Protein AF-A0AAW2PIK4-F1 (afdb_monomer)

Mean predicted aligned error: 21.08 Å

InterPro domains:
  IPR001841 Zinc finger, RING-type [PS50089] (327-384)
  IPR001841 Zinc finger, RING-type [SM00184] (327-384)
  IPR003105 SRA-YDG [PF02182] (85-234)
  IPR003105 SRA-YDG [PS51015] (83-231)
  IPR003105 SRA-YDG [SM00466] (78-235)
  IPR013083 Zinc finger, RING/FYVE/PHD-type [G3DSA:3.30.40.10] (312-436)
  IPR015947 PUA-like superfamily [SSF88697] (56-250)
  IPR017907 Zinc finger, RING-type, conserved site [PS00518] (342-351)
  IPR027370 Zinc finger, RING-type, eukaryotic [PF13445] (327-358)
  IPR036987 SRA-YDG superfamily [G3DSA:2.30.280.10] (54-253)
  IPR045134 UHRF1/2-like [PTHR14140] (1-427)

Structure (mmCIF, N/CA/C/O backbone):
data_AF-A0AAW2PIK4-F1
#
_entry.id   AF-A0AAW2PIK4-F1
#
loop_
_atom_site.group_PDB
_atom_site.id
_atom_site.type_symbol
_atom_site.label_atom_id
_atom_site.label_alt_id
_atom_site.label_comp_id
_atom_site.label_asym_id
_atom_site.label_entity_id
_atom_site.label_seq_id
_atom_site.pdbx_PDB_ins_code
_atom_site.Cartn_x
_atom_site.Cartn_y
_atom_site.Cartn_z
_atom_site.occupancy
_atom_site.B_iso_or_equiv
_atom_site.auth_seq_id
_atom_site.auth_comp_id
_atom_site.auth_asym_id
_atom_site.auth_atom_id
_atom_site.pdbx_PDB_model_num
ATOM 1 N N . MET A 1 1 ? -9.369 15.173 39.602 1.00 33.31 1 MET A N 1
ATOM 2 C CA . MET A 1 1 ? -8.481 15.464 38.451 1.00 33.31 1 MET A CA 1
ATOM 3 C C . MET A 1 1 ? -9.271 16.319 37.470 1.00 33.31 1 MET A C 1
ATOM 5 O O . MET A 1 1 ? -10.470 16.093 37.361 1.00 33.31 1 MET A O 1
ATOM 9 N N . ALA A 1 2 ? -8.666 17.322 36.827 1.00 33.06 2 ALA A N 1
ATOM 10 C CA . ALA A 1 2 ? -9.392 18.208 35.912 1.00 33.06 2 ALA A CA 1
ATOM 11 C C . ALA A 1 2 ? -9.638 17.516 34.560 1.00 33.06 2 ALA A C 1
ATOM 13 O O . ALA A 1 2 ? -8.699 17.011 33.954 1.00 33.06 2 ALA A O 1
ATOM 14 N N . ILE A 1 3 ? -10.893 17.493 34.100 1.00 41.91 3 ILE A N 1
ATOM 15 C CA . ILE A 1 3 ? -11.322 16.716 32.918 1.00 41.91 3 ILE A CA 1
ATOM 16 C C . ILE A 1 3 ? -10.908 17.380 31.588 1.00 41.91 3 ILE A C 1
ATOM 18 O O . ILE A 1 3 ? -10.827 16.712 30.563 1.00 41.91 3 ILE A O 1
ATOM 22 N N . GLN A 1 4 ? -10.579 18.676 31.600 1.00 47.50 4 GLN A N 1
ATOM 23 C CA . GLN A 1 4 ? -10.005 19.393 30.458 1.00 47.50 4 GLN A CA 1
ATOM 24 C C . GLN A 1 4 ? -8.887 20.338 30.937 1.00 47.50 4 GLN A C 1
ATOM 26 O O . GLN A 1 4 ? -9.187 21.315 31.630 1.00 47.50 4 GLN A O 1
ATOM 31 N N . PRO A 1 5 ? -7.607 20.104 30.587 1.00 52.69 5 PRO A N 1
ATOM 32 C CA . PRO A 1 5 ? -6.553 21.087 30.814 1.00 52.69 5 PRO A CA 1
ATOM 33 C C . PRO A 1 5 ? -6.719 22.245 29.819 1.00 52.69 5 PRO A C 1
ATOM 35 O O . PRO A 1 5 ? -6.465 22.091 28.624 1.00 52.69 5 PRO A O 1
ATOM 38 N N . ARG A 1 6 ? -7.157 23.419 30.295 1.00 60.28 6 ARG A N 1
ATOM 39 C CA . ARG A 1 6 ? -7.232 24.624 29.454 1.00 60.28 6 ARG A CA 1
ATOM 40 C C . ARG A 1 6 ? -5.822 25.104 29.117 1.00 60.28 6 ARG A C 1
ATOM 42 O O . ARG A 1 6 ? -5.086 25.563 29.986 1.00 60.28 6 ARG A O 1
ATOM 49 N N . ILE A 1 7 ? -5.456 24.981 27.847 1.00 67.62 7 ILE A N 1
ATOM 50 C CA . ILE A 1 7 ? -4.148 25.378 27.327 1.00 67.62 7 ILE A CA 1
ATOM 51 C C . ILE A 1 7 ? -4.093 26.909 27.234 1.00 67.62 7 ILE A C 1
ATOM 53 O O . ILE A 1 7 ? -4.851 27.503 26.471 1.00 67.62 7 ILE A O 1
ATOM 57 N N . ASN A 1 8 ? -3.175 27.547 27.967 1.00 72.31 8 ASN A N 1
ATOM 58 C CA . ASN A 1 8 ? -2.887 28.974 27.797 1.00 72.31 8 ASN A CA 1
ATOM 59 C C . ASN A 1 8 ? -2.234 29.190 26.417 1.00 72.31 8 ASN A C 1
ATOM 61 O O . ASN A 1 8 ? -1.084 28.800 26.190 1.00 72.31 8 ASN A O 1
ATOM 65 N N . SER A 1 9 ? -2.979 29.790 25.488 1.00 70.00 9 SER A N 1
ATOM 66 C CA . SER A 1 9 ? -2.555 30.013 24.101 1.00 70.00 9 SER A CA 1
ATOM 67 C C . SER A 1 9 ? -1.311 30.897 24.000 1.00 70.00 9 SER A C 1
ATOM 69 O O . SER A 1 9 ? -0.423 30.601 23.201 1.00 70.00 9 SER A O 1
ATOM 71 N N . THR A 1 10 ? -1.199 31.920 24.849 1.00 73.06 10 THR A N 1
ATOM 72 C CA . THR A 1 10 ? -0.043 32.825 24.907 1.00 73.06 10 THR A CA 1
ATOM 73 C C . THR A 1 10 ? 1.211 32.117 25.422 1.00 73.06 10 THR A C 1
ATOM 75 O O . THR A 1 10 ? 2.282 32.306 24.851 1.00 73.06 10 THR A O 1
ATOM 78 N N . LEU A 1 11 ? 1.107 31.221 26.415 1.00 70.00 11 LEU A N 1
ATOM 79 C CA . LEU A 1 11 ? 2.257 30.394 26.824 1.00 70.00 11 LEU A CA 1
ATOM 80 C C . LEU A 1 11 ? 2.688 29.427 25.709 1.00 70.00 11 LEU A C 1
ATOM 82 O O . LEU A 1 11 ? 3.882 29.240 25.484 1.00 70.00 11 LEU A O 1
ATOM 86 N N . VAL A 1 12 ? 1.748 28.858 24.945 1.00 71.44 12 VAL A N 1
ATOM 87 C CA . VAL A 1 12 ? 2.090 28.047 23.760 1.00 71.44 12 VAL A CA 1
ATOM 88 C C . VAL A 1 12 ? 2.735 28.894 22.657 1.00 71.44 12 VAL A C 1
ATOM 90 O O . VAL A 1 12 ? 3.661 28.414 21.999 1.00 71.44 12 VAL A O 1
ATOM 93 N N . ALA A 1 13 ? 2.307 30.145 22.467 1.00 69.56 13 ALA A N 1
ATOM 94 C CA . ALA A 1 13 ? 2.961 31.086 21.560 1.00 69.56 13 ALA A CA 1
ATOM 95 C C . ALA A 1 13 ? 4.396 31.393 22.021 1.00 69.56 13 ALA A C 1
ATOM 97 O O . ALA A 1 13 ? 5.325 31.208 21.237 1.00 69.56 13 ALA A O 1
ATOM 98 N N . ALA A 1 14 ? 4.603 31.734 23.296 1.00 68.00 14 ALA A N 1
ATOM 99 C CA . ALA A 1 14 ? 5.924 31.975 23.880 1.00 68.00 14 ALA A CA 1
ATOM 100 C C . ALA A 1 14 ? 6.860 30.757 23.743 1.00 68.00 14 ALA A C 1
ATOM 102 O O . ALA A 1 14 ? 7.991 30.900 23.284 1.00 68.00 14 ALA A O 1
ATOM 103 N N . ILE A 1 15 ? 6.380 29.539 24.027 1.00 67.31 15 ILE A N 1
ATOM 104 C CA . ILE A 1 15 ? 7.159 28.296 23.861 1.00 67.31 15 ILE A CA 1
ATOM 105 C C . ILE A 1 15 ? 7.535 28.048 22.389 1.00 67.31 15 ILE A C 1
ATOM 107 O O . ILE A 1 15 ? 8.622 27.538 22.110 1.00 67.31 15 ILE A O 1
ATOM 111 N N . ARG A 1 16 ? 6.666 28.398 21.430 1.00 66.56 16 ARG A N 1
ATOM 112 C CA . ARG A 1 16 ? 6.979 28.313 19.991 1.00 66.56 16 ARG A CA 1
ATOM 113 C C . ARG A 1 16 ? 8.016 29.364 19.586 1.00 66.56 16 ARG A C 1
ATOM 115 O O . ARG A 1 16 ? 9.002 29.002 18.950 1.00 66.56 16 ARG A O 1
ATOM 122 N N . MET A 1 17 ? 7.841 30.616 20.009 1.00 67.19 17 MET A N 1
ATOM 123 C CA . MET A 1 17 ? 8.773 31.724 19.752 1.00 67.19 17 MET A CA 1
ATOM 124 C C . MET A 1 17 ? 10.170 31.415 20.316 1.00 67.19 17 MET A C 1
ATOM 126 O O . MET A 1 17 ? 11.150 31.480 19.583 1.00 67.19 17 MET A O 1
ATOM 130 N N . ALA A 1 18 ? 10.262 30.952 21.567 1.00 62.91 18 ALA A N 1
ATOM 131 C CA . ALA A 1 18 ? 11.524 30.589 22.219 1.00 62.91 18 ALA A CA 1
ATOM 132 C C . ALA A 1 18 ? 12.230 29.371 21.587 1.00 62.91 18 ALA A C 1
ATOM 134 O O . ALA A 1 18 ? 13.452 29.249 21.668 1.00 62.91 18 ALA A O 1
ATOM 135 N N . LYS A 1 19 ? 11.488 28.457 20.945 1.00 60.91 19 LYS A N 1
ATOM 136 C CA . LYS A 1 19 ? 12.080 27.368 20.146 1.00 60.91 19 LYS A CA 1
ATOM 137 C C . LYS A 1 19 ? 12.604 27.860 18.796 1.00 60.91 19 LYS A C 1
ATOM 139 O O . LYS A 1 19 ? 13.625 27.357 18.341 1.00 60.91 19 LYS A O 1
ATOM 144 N N . LEU A 1 20 ? 11.943 28.845 18.185 1.00 57.66 20 LEU A N 1
ATOM 145 C CA . LEU A 1 20 ? 12.395 29.471 16.941 1.00 57.66 20 LEU A CA 1
ATOM 146 C C . LEU A 1 20 ? 13.640 30.341 17.169 1.00 57.66 20 LEU A C 1
ATOM 148 O O . LEU A 1 20 ? 14.626 30.158 16.464 1.00 57.66 20 LEU A O 1
ATOM 152 N N . SER A 1 21 ? 13.666 31.204 18.191 1.00 54.22 21 SER A N 1
ATOM 153 C CA . SER A 1 21 ? 14.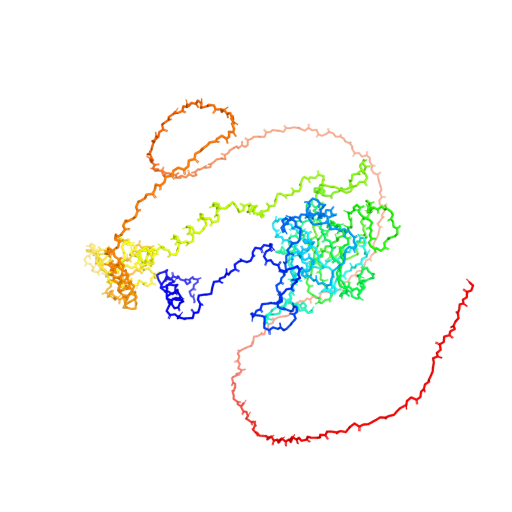834 32.055 18.479 1.00 54.22 21 SER A CA 1
ATOM 154 C C . SER A 1 21 ? 16.070 31.251 18.900 1.00 54.22 21 SER A C 1
ATOM 156 O O . SER A 1 21 ? 17.186 31.584 18.497 1.00 54.22 21 SER A O 1
ATOM 158 N N . ARG A 1 22 ? 15.896 30.113 19.591 1.00 52.72 22 ARG A N 1
ATOM 159 C CA . ARG A 1 22 ? 16.983 29.143 19.841 1.00 52.72 22 ARG A CA 1
ATOM 160 C C . ARG A 1 22 ? 17.546 28.497 18.571 1.00 52.72 22 ARG A C 1
ATOM 162 O O . ARG A 1 22 ? 18.697 28.091 18.593 1.00 52.72 22 ARG A O 1
ATOM 169 N N . SER A 1 23 ? 16.774 28.433 17.483 1.00 47.03 23 SER A N 1
ATOM 170 C CA . SER A 1 23 ? 17.228 27.954 16.165 1.00 47.03 23 SER A CA 1
ATOM 171 C C . SER A 1 23 ? 17.872 29.050 15.299 1.00 47.03 23 SER A C 1
ATOM 173 O O . SER A 1 23 ? 18.311 28.762 14.186 1.00 47.03 23 SER A O 1
ATOM 175 N N . ILE A 1 24 ? 17.886 30.300 15.775 1.00 45.78 24 ILE A N 1
ATOM 176 C CA . ILE A 1 24 ? 18.486 31.465 15.101 1.00 45.78 24 ILE A CA 1
ATOM 177 C C . ILE A 1 24 ? 19.776 31.880 15.823 1.00 45.78 24 ILE A C 1
ATOM 179 O O . ILE A 1 24 ? 20.786 32.152 15.188 1.00 45.78 24 ILE A O 1
ATOM 183 N N . THR A 1 25 ? 19.758 31.861 17.158 1.00 40.44 25 THR A N 1
ATOM 184 C CA . THR A 1 25 ? 20.915 32.178 18.019 1.00 40.44 25 THR A CA 1
ATOM 185 C C . THR A 1 25 ? 21.944 31.049 18.123 1.00 40.44 25 THR A C 1
ATOM 187 O O . THR A 1 25 ? 23.083 31.291 18.514 1.00 40.44 25 THR A O 1
ATOM 190 N N . SER A 1 26 ? 21.592 29.820 17.736 1.00 39.47 26 SER A N 1
ATOM 191 C CA . SER A 1 26 ? 22.575 28.766 17.492 1.00 39.47 26 SER A CA 1
ATOM 192 C C . SER A 1 26 ? 23.269 28.999 16.146 1.00 39.47 26 SER A C 1
ATOM 194 O O . SER A 1 26 ? 22.727 28.617 15.111 1.00 39.47 26 SER A O 1
ATOM 196 N N . GLY A 1 27 ? 24.488 29.546 16.156 1.00 38.62 27 GLY A N 1
ATOM 197 C CA . GLY A 1 27 ? 25.346 29.723 14.969 1.00 38.62 27 GLY A CA 1
ATOM 198 C C . GLY A 1 27 ? 25.861 28.426 14.319 1.00 38.62 27 GLY A C 1
ATOM 199 O O . GLY A 1 27 ? 26.915 28.428 13.691 1.00 38.62 27 GLY A O 1
ATOM 200 N N . GLY A 1 28 ? 25.151 27.307 14.488 1.00 40.50 28 GLY A N 1
ATOM 201 C CA . GLY A 1 28 ? 25.355 26.108 13.681 1.00 40.50 28 GLY A CA 1
ATOM 202 C C . GLY A 1 28 ? 24.743 26.285 12.285 1.00 40.50 28 GLY A C 1
ATOM 203 O O . GLY A 1 28 ? 23.871 27.139 12.100 1.00 40.50 28 GLY A O 1
ATOM 204 N N . PRO A 1 29 ? 25.162 25.488 11.288 1.00 37.53 29 PRO A N 1
ATOM 205 C CA . PRO A 1 29 ? 24.632 25.600 9.936 1.00 37.53 29 PRO A CA 1
ATOM 206 C C . PRO A 1 29 ? 23.112 25.406 9.932 1.00 37.53 29 PRO A C 1
ATOM 208 O O . PRO A 1 29 ? 22.597 24.410 10.447 1.00 37.53 29 PRO A O 1
ATOM 211 N N . GLN A 1 30 ? 22.399 26.354 9.314 1.00 43.44 30 GLN A N 1
ATOM 212 C CA . GLN A 1 30 ? 20.968 26.237 9.035 1.00 43.44 30 GLN A CA 1
ATOM 213 C C . GLN A 1 30 ? 20.700 24.872 8.395 1.00 43.44 30 GLN A C 1
ATOM 215 O O . GLN A 1 30 ? 21.285 24.550 7.359 1.00 43.44 30 GLN A O 1
ATOM 220 N N . ILE A 1 31 ? 19.817 24.064 8.994 1.00 40.34 31 ILE A N 1
ATOM 221 C CA . ILE A 1 31 ? 19.464 22.747 8.448 1.00 40.34 31 ILE A CA 1
ATOM 222 C C . ILE A 1 31 ? 18.539 22.966 7.248 1.00 40.34 31 ILE A C 1
ATOM 224 O O . ILE A 1 31 ? 17.320 22.819 7.324 1.00 40.34 31 ILE A O 1
ATOM 228 N N . VAL A 1 32 ? 19.144 23.343 6.122 1.00 41.50 32 VAL A N 1
ATOM 229 C CA . VAL A 1 32 ? 18.486 23.449 4.826 1.00 41.50 32 VAL A CA 1
ATOM 230 C C . VAL A 1 32 ? 18.054 22.044 4.426 1.00 41.50 32 VAL A C 1
ATOM 232 O O . VAL A 1 32 ? 18.861 21.212 4.012 1.00 41.50 32 VAL A O 1
ATOM 235 N N . TYR A 1 33 ? 16.758 21.768 4.558 1.00 43.62 33 TYR A N 1
ATOM 236 C CA . TYR A 1 33 ? 16.137 20.551 4.047 1.00 43.62 33 TYR A CA 1
ATOM 237 C C . TYR A 1 33 ? 16.110 20.615 2.515 1.00 43.62 33 TYR A C 1
ATOM 239 O O . TYR A 1 33 ? 15.095 20.956 1.909 1.00 43.62 33 TYR A O 1
ATOM 247 N N . ARG A 1 34 ? 17.256 20.326 1.886 1.00 54.97 34 ARG A N 1
ATOM 248 C CA . ARG A 1 34 ? 17.408 20.288 0.430 1.00 54.97 34 ARG A CA 1
ATOM 249 C C . ARG A 1 34 ? 16.539 19.166 -0.132 1.00 54.97 34 ARG A C 1
ATOM 251 O O . ARG A 1 34 ? 16.897 17.992 -0.072 1.00 54.97 34 ARG A O 1
ATOM 258 N N . TYR A 1 35 ? 15.379 19.544 -0.655 1.00 64.06 35 TYR A N 1
ATOM 259 C CA . TYR A 1 35 ? 14.521 18.651 -1.416 1.00 64.06 35 TYR A CA 1
ATOM 260 C C . TYR A 1 35 ? 15.257 18.228 -2.693 1.00 64.06 35 TYR A C 1
ATOM 262 O O . TYR A 1 35 ? 15.646 19.078 -3.490 1.00 64.06 35 TYR A O 1
ATOM 270 N N . LEU A 1 36 ? 15.463 16.921 -2.859 1.00 67.88 36 LEU A N 1
ATOM 271 C CA . LEU A 1 36 ? 15.960 16.325 -4.097 1.00 67.88 36 LEU A CA 1
ATOM 272 C C . LEU A 1 36 ? 14.757 15.973 -4.972 1.00 67.88 36 LEU A C 1
ATOM 274 O O . LEU A 1 36 ? 13.919 15.156 -4.548 1.00 67.88 36 LEU A O 1
ATOM 278 N N . HIS A 1 37 ? 14.682 16.566 -6.169 1.00 77.75 37 HIS A N 1
ATOM 279 C CA . HIS A 1 37 ? 13.694 16.179 -7.174 1.00 77.75 37 HIS A CA 1
ATOM 280 C C . HIS A 1 37 ? 13.942 14.732 -7.631 1.00 77.75 37 HIS A C 1
ATOM 282 O O . HIS A 1 37 ? 14.893 14.081 -7.195 1.00 77.75 37 HIS A O 1
ATOM 288 N N . ASN A 1 38 ? 13.049 14.168 -8.444 1.00 86.62 38 ASN A N 1
ATOM 289 C CA . ASN A 1 38 ? 13.157 12.755 -8.803 1.00 86.62 38 ASN A CA 1
ATOM 290 C C . ASN A 1 38 ? 14.366 12.485 -9.714 1.00 86.62 38 ASN A C 1
ATOM 292 O O . ASN A 1 38 ? 15.114 11.546 -9.470 1.00 86.62 38 ASN A O 1
ATOM 296 N N . GLN A 1 39 ? 14.588 13.361 -10.692 1.00 82.31 39 GLN A N 1
ATOM 297 C CA . GLN A 1 39 ? 15.729 13.340 -11.606 1.00 82.31 39 GLN A CA 1
ATOM 298 C C . GLN A 1 39 ? 17.080 13.640 -10.929 1.00 82.31 39 GLN A C 1
ATOM 300 O O . GLN A 1 39 ? 18.113 13.242 -11.447 1.00 82.31 39 GLN A O 1
ATOM 305 N N . ASP A 1 40 ? 17.082 14.276 -9.750 1.00 85.69 40 ASP A N 1
ATOM 306 C CA . ASP A 1 40 ? 18.304 14.565 -8.976 1.00 85.69 40 ASP A CA 1
ATOM 307 C C . ASP A 1 40 ? 18.772 13.357 -8.130 1.00 85.69 40 ASP A C 1
ATOM 309 O O . ASP A 1 40 ? 19.679 13.486 -7.302 1.00 85.69 40 ASP A O 1
ATOM 313 N N . ARG A 1 41 ? 18.101 12.202 -8.235 1.00 89.06 41 ARG A N 1
ATOM 314 C CA . ARG A 1 41 ? 18.387 11.001 -7.435 1.00 89.06 41 ARG A CA 1
ATOM 315 C C . ARG A 1 41 ? 19.221 10.002 -8.230 1.00 89.06 41 ARG A C 1
ATOM 317 O O . ARG A 1 41 ? 18.965 9.829 -9.417 1.00 89.06 41 ARG A O 1
ATOM 324 N N . PRO A 1 42 ? 20.136 9.269 -7.573 1.00 92.25 42 PRO A N 1
ATOM 325 C CA . PRO A 1 42 ? 20.798 8.133 -8.202 1.00 92.25 42 PRO A CA 1
ATOM 326 C C . PRO A 1 42 ? 19.794 7.010 -8.496 1.00 92.25 42 PRO A C 1
ATOM 328 O O . PRO A 1 42 ? 18.800 6.843 -7.784 1.00 92.25 42 PRO A O 1
ATOM 331 N N . ASP A 1 43 ? 20.094 6.189 -9.500 1.00 92.12 43 ASP A N 1
ATOM 332 C CA . ASP A 1 43 ? 19.250 5.062 -9.928 1.00 92.12 43 ASP A CA 1
ATOM 333 C C . ASP A 1 43 ? 19.152 3.929 -8.896 1.00 92.12 43 ASP A C 1
ATOM 335 O O . ASP A 1 43 ? 18.240 3.107 -8.949 1.00 92.12 43 ASP A O 1
ATOM 339 N N . LYS A 1 44 ? 20.066 3.875 -7.924 1.00 92.12 44 LYS A N 1
ATOM 340 C CA . LYS A 1 44 ? 20.067 2.872 -6.850 1.00 92.12 44 LYS A CA 1
ATOM 341 C C . LYS A 1 44 ? 19.753 3.509 -5.499 1.00 92.12 44 LYS A C 1
ATOM 343 O O . LYS A 1 44 ? 20.005 4.694 -5.277 1.00 92.12 44 LYS A O 1
ATOM 348 N N . ALA A 1 45 ? 19.221 2.707 -4.578 1.00 90.44 45 ALA A N 1
ATOM 349 C CA . ALA A 1 45 ? 19.056 3.115 -3.187 1.00 90.44 45 ALA A CA 1
ATOM 350 C C . ALA A 1 45 ? 20.404 3.554 -2.579 1.00 90.44 45 ALA A C 1
ATOM 352 O O . ALA A 1 45 ? 21.431 2.910 -2.797 1.00 90.44 45 ALA A O 1
ATOM 353 N N . PHE A 1 46 ? 20.399 4.653 -1.823 1.00 90.12 46 PHE A N 1
ATOM 354 C CA . PHE A 1 46 ? 21.614 5.342 -1.379 1.00 90.12 46 PHE A CA 1
ATOM 355 C C . PHE A 1 46 ? 21.557 5.715 0.105 1.00 90.12 46 PHE A C 1
ATOM 357 O O . PHE A 1 46 ? 20.517 6.113 0.631 1.00 90.12 46 PHE A O 1
ATOM 364 N N . THR A 1 47 ? 22.683 5.613 0.805 1.00 88.56 47 THR A N 1
ATOM 365 C CA . THR A 1 47 ? 22.820 6.097 2.185 1.00 88.56 47 THR A CA 1
ATOM 366 C C . THR A 1 47 ? 23.116 7.594 2.218 1.00 88.56 47 THR A C 1
ATOM 368 O O . THR A 1 47 ? 23.776 8.127 1.332 1.00 88.56 47 THR A O 1
ATOM 371 N N . THR A 1 48 ? 22.661 8.274 3.270 1.00 84.56 48 THR A N 1
ATOM 372 C CA . THR A 1 48 ? 23.060 9.661 3.578 1.00 84.56 48 THR A CA 1
ATOM 373 C C . THR A 1 48 ? 23.981 9.671 4.794 1.00 84.56 48 THR A C 1
ATOM 375 O O . THR A 1 48 ? 23.951 8.728 5.580 1.00 84.56 48 THR A O 1
ATOM 378 N N . GLU A 1 49 ? 24.714 10.760 5.023 1.00 83.44 49 GLU A N 1
ATOM 379 C CA . GLU A 1 49 ? 25.538 10.990 6.230 1.00 83.44 49 GLU A CA 1
ATOM 380 C C . GLU A 1 49 ? 24.776 10.786 7.558 1.00 83.44 49 GLU A C 1
ATOM 382 O O . GLU A 1 49 ? 25.371 10.533 8.599 1.00 83.44 49 GLU A O 1
ATOM 387 N N . ARG A 1 50 ? 23.438 10.875 7.533 1.00 82.25 50 ARG A N 1
ATOM 388 C CA . ARG A 1 50 ? 22.557 10.664 8.694 1.00 82.25 50 ARG A CA 1
ATOM 389 C C . ARG A 1 50 ? 22.232 9.184 8.960 1.00 82.25 50 ARG A C 1
ATOM 391 O O . ARG A 1 50 ? 21.469 8.891 9.882 1.00 82.25 50 ARG A O 1
ATOM 398 N N . ALA A 1 51 ? 22.738 8.254 8.148 1.00 84.50 51 ALA A N 1
ATOM 399 C CA . ALA A 1 51 ? 22.505 6.820 8.301 1.00 84.50 51 ALA A CA 1
ATOM 400 C C . ALA A 1 51 ? 23.265 6.271 9.520 1.00 84.50 51 ALA A C 1
ATOM 402 O O . ALA A 1 51 ? 24.486 6.169 9.519 1.00 84.50 51 ALA A O 1
ATOM 403 N N . GLN A 1 52 ? 22.529 5.877 10.562 1.00 84.50 52 GLN A N 1
ATOM 404 C CA . GLN A 1 52 ? 23.102 5.341 11.806 1.00 84.50 52 GLN A CA 1
ATOM 405 C C . GLN A 1 52 ? 23.539 3.871 11.701 1.00 84.50 52 GLN A C 1
ATOM 407 O O . GLN A 1 52 ? 24.128 3.332 12.637 1.00 84.50 52 GLN A O 1
ATOM 412 N N . ARG A 1 53 ? 23.203 3.193 10.600 1.00 82.75 53 ARG A N 1
ATOM 413 C CA . ARG A 1 53 ? 23.550 1.795 10.330 1.00 82.75 53 ARG A CA 1
ATOM 414 C C . ARG A 1 53 ? 24.110 1.666 8.913 1.00 82.75 53 ARG A C 1
ATOM 416 O O . ARG A 1 53 ? 23.535 2.274 8.008 1.00 82.75 53 ARG A O 1
ATOM 423 N N . PRO A 1 54 ? 25.174 0.868 8.709 1.00 81.69 54 PRO A N 1
ATOM 424 C CA . PRO A 1 54 ? 25.746 0.637 7.389 1.00 81.69 54 PRO A CA 1
ATOM 425 C C . PRO A 1 54 ? 24.792 -0.156 6.485 1.00 81.69 54 PRO A C 1
ATOM 427 O O . PRO A 1 54 ? 23.876 -0.845 6.948 1.00 81.69 54 PRO A O 1
ATOM 430 N N . GLY A 1 55 ? 25.038 -0.073 5.178 1.00 85.62 55 GLY A N 1
ATOM 431 C CA . GLY A 1 55 ? 24.232 -0.742 4.162 1.00 85.62 55 GLY A CA 1
ATOM 432 C C . GLY A 1 55 ? 22.786 -0.237 4.104 1.00 85.62 55 GLY A C 1
ATOM 433 O O . GLY A 1 55 ? 22.450 0.874 4.516 1.00 85.62 55 GLY A O 1
ATOM 434 N N . MET A 1 56 ? 21.896 -1.075 3.575 1.00 84.50 56 MET A N 1
ATOM 435 C CA . MET A 1 56 ? 20.567 -0.630 3.134 1.00 84.50 56 MET A CA 1
ATOM 436 C C . MET A 1 56 ? 19.529 -0.460 4.258 1.00 84.50 56 MET A C 1
ATOM 438 O O . MET A 1 56 ? 18.402 -0.045 3.999 1.00 84.50 56 MET A O 1
ATOM 442 N N . ALA A 1 57 ? 19.895 -0.703 5.522 1.00 84.31 57 ALA A N 1
ATOM 443 C CA . ALA A 1 57 ? 18.992 -0.562 6.672 1.00 84.31 57 ALA A CA 1
ATOM 444 C C . ALA A 1 57 ? 18.532 0.891 6.928 1.00 84.31 57 ALA A C 1
ATOM 446 O O . ALA A 1 57 ? 17.469 1.113 7.514 1.00 84.31 57 ALA A O 1
ATOM 447 N N . ASN A 1 58 ? 19.322 1.882 6.503 1.00 88.81 58 ASN A N 1
ATOM 448 C CA . ASN A 1 58 ? 18.989 3.311 6.567 1.00 88.81 58 ASN A CA 1
ATOM 449 C C . ASN A 1 58 ? 19.151 4.021 5.207 1.00 88.81 58 ASN A C 1
ATOM 451 O O . ASN A 1 58 ? 19.293 5.244 5.164 1.00 88.81 58 ASN A O 1
ATOM 455 N N . ALA A 1 59 ? 19.117 3.275 4.098 1.00 88.19 59 ALA A N 1
ATOM 456 C CA . ALA A 1 59 ? 19.151 3.864 2.764 1.00 88.19 59 ALA A CA 1
ATOM 457 C C . ALA A 1 59 ? 17.844 4.602 2.425 1.00 88.19 59 ALA A C 1
ATOM 459 O O . ALA A 1 59 ? 16.743 4.193 2.805 1.00 88.19 59 ALA A O 1
ATOM 460 N N . ALA A 1 60 ? 17.976 5.686 1.667 1.00 88.62 60 ALA A N 1
ATOM 461 C CA . ALA A 1 60 ? 16.894 6.308 0.929 1.00 88.62 60 ALA A CA 1
ATOM 462 C C . ALA A 1 60 ? 16.692 5.582 -0.410 1.00 88.62 60 ALA A C 1
ATOM 464 O O . ALA A 1 60 ? 17.632 5.069 -1.012 1.00 88.62 60 ALA A O 1
ATOM 465 N N . SER A 1 61 ? 15.452 5.566 -0.893 1.00 90.56 61 SER A N 1
ATOM 466 C CA . SER A 1 61 ? 15.133 5.101 -2.244 1.00 90.56 61 SER A CA 1
ATOM 467 C C . SER A 1 61 ? 15.663 6.090 -3.288 1.00 90.56 61 SER A C 1
ATOM 469 O O . SER A 1 61 ? 15.550 7.310 -3.096 1.00 90.56 61 SER A O 1
ATOM 471 N N . GLY A 1 62 ? 16.224 5.548 -4.371 1.00 92.69 62 GLY A N 1
ATOM 472 C CA . GLY A 1 62 ? 16.731 6.297 -5.515 1.00 92.69 62 GLY A CA 1
ATOM 473 C C . GLY A 1 62 ? 15.624 6.903 -6.382 1.00 92.69 62 GLY A C 1
ATOM 474 O O . GLY A 1 62 ? 14.515 7.187 -5.911 1.00 92.69 62 GLY A O 1
ATOM 475 N N . ARG A 1 63 ? 15.950 7.127 -7.654 1.00 93.88 63 ARG A N 1
ATOM 476 C CA . ARG A 1 63 ? 15.053 7.652 -8.690 1.00 93.88 63 ARG A CA 1
ATOM 477 C C . ARG A 1 63 ? 13.865 6.714 -8.913 1.00 93.88 63 ARG A C 1
ATOM 479 O O . ARG A 1 63 ? 14.048 5.516 -9.099 1.00 93.88 63 ARG A O 1
ATOM 486 N N . ILE A 1 64 ? 12.643 7.246 -8.871 1.00 94.44 64 ILE A N 1
ATOM 487 C CA . ILE A 1 64 ? 11.468 6.542 -9.399 1.00 94.44 64 ILE A CA 1
ATOM 488 C C . ILE A 1 64 ? 11.599 6.546 -10.925 1.00 94.44 64 ILE A C 1
ATOM 490 O O . ILE A 1 64 ? 11.773 7.621 -11.496 1.00 94.44 64 ILE A O 1
ATOM 494 N N . PHE A 1 65 ? 11.522 5.386 -11.569 1.00 94.25 65 PHE A N 1
ATOM 495 C CA . PHE A 1 65 ? 11.616 5.278 -13.029 1.00 94.25 65 PHE A CA 1
ATOM 496 C C . PHE A 1 65 ? 10.263 5.537 -13.703 1.00 94.25 65 PHE A C 1
ATOM 498 O O . PHE A 1 65 ? 10.200 6.161 -14.755 1.00 94.25 65 PHE A O 1
ATOM 505 N N . VAL A 1 66 ? 9.174 5.125 -13.048 1.00 94.00 66 VAL A N 1
ATOM 506 C CA . VAL A 1 66 ? 7.813 5.171 -13.601 1.00 94.00 66 VAL A CA 1
ATOM 507 C C . VAL A 1 66 ? 7.071 6.481 -13.301 1.00 94.00 66 VAL A C 1
ATOM 509 O O . VAL A 1 66 ? 7.241 7.076 -12.235 1.00 94.00 66 VAL A O 1
ATOM 512 N N . THR A 1 67 ? 6.196 6.922 -14.210 1.00 92.12 67 THR A N 1
ATOM 513 C CA . THR A 1 67 ? 5.453 8.197 -14.084 1.00 92.12 67 THR A CA 1
ATOM 514 C C . THR A 1 67 ? 4.098 8.085 -13.374 1.00 92.12 67 THR A C 1
ATOM 516 O O . THR A 1 67 ? 3.482 9.113 -13.088 1.00 92.12 67 THR A O 1
ATOM 519 N N . VAL A 1 68 ? 3.639 6.872 -13.033 1.00 91.81 68 VAL A N 1
ATOM 520 C CA . VAL A 1 68 ? 2.377 6.661 -12.294 1.00 91.81 68 VAL A CA 1
ATOM 521 C C . VAL A 1 68 ? 2.368 7.350 -10.911 1.00 91.81 68 VAL A C 1
ATOM 523 O O . VAL A 1 68 ? 3.385 7.348 -10.206 1.00 91.81 68 VAL A O 1
ATOM 526 N N . PRO A 1 69 ? 1.218 7.899 -10.463 1.00 92.19 69 PRO A N 1
ATOM 527 C CA . PRO A 1 69 ? 1.063 8.415 -9.105 1.00 92.19 69 PRO A CA 1
ATOM 528 C C . PRO A 1 69 ? 1.073 7.284 -8.063 1.00 92.19 69 PRO A C 1
ATOM 530 O O . PRO A 1 69 ? 0.775 6.124 -8.352 1.00 92.19 69 PRO A O 1
ATOM 533 N N . LYS A 1 70 ? 1.378 7.609 -6.801 1.00 93.44 70 LYS A N 1
ATOM 534 C CA . LYS A 1 70 ? 1.582 6.601 -5.736 1.00 93.44 70 LYS A CA 1
ATOM 535 C C . LYS A 1 70 ? 0.319 5.839 -5.333 1.00 93.44 70 LYS A C 1
ATOM 537 O O . LYS A 1 70 ? 0.416 4.835 -4.626 1.00 93.44 70 LYS A O 1
ATOM 542 N N . ASP A 1 71 ? -0.844 6.333 -5.739 1.00 94.31 71 ASP A N 1
ATOM 543 C CA . ASP A 1 71 ? -2.159 5.737 -5.525 1.00 94.31 71 ASP A CA 1
ATOM 544 C C . ASP A 1 71 ? -2.780 5.131 -6.804 1.00 94.31 71 ASP A C 1
ATOM 546 O O . ASP A 1 71 ? -3.924 4.683 -6.768 1.00 94.31 71 ASP A O 1
ATOM 550 N N . HIS A 1 72 ? -1.995 5.004 -7.883 1.00 95.69 72 HIS A N 1
ATOM 551 C CA . HIS A 1 72 ? -2.354 4.294 -9.117 1.00 95.69 72 HIS A CA 1
ATOM 552 C C . HIS A 1 72 ? -2.721 2.820 -8.886 1.00 95.69 72 HIS A C 1
ATOM 554 O O . HIS A 1 72 ? -1.935 2.060 -8.306 1.00 95.69 72 HIS A O 1
ATOM 560 N N . PHE A 1 73 ? -3.876 2.400 -9.406 1.00 97.31 73 PHE A N 1
ATOM 561 C CA . PHE A 1 73 ? -4.391 1.026 -9.366 1.00 97.31 73 PHE A CA 1
ATOM 562 C C . PHE A 1 73 ? -4.138 0.277 -10.684 1.00 97.31 73 PHE A C 1
ATOM 564 O O . PHE A 1 73 ? -4.139 0.881 -11.751 1.00 97.31 73 PHE A O 1
ATOM 571 N N . GLY A 1 74 ? -4.014 -1.053 -10.620 1.00 96.81 74 GLY A N 1
ATOM 572 C CA . GLY A 1 74 ? -3.808 -1.896 -11.807 1.00 96.81 74 GLY A CA 1
ATOM 573 C C . GLY A 1 74 ? -2.338 -2.025 -12.231 1.00 96.81 74 GLY A C 1
ATOM 574 O O . GLY A 1 74 ? -1.451 -1.710 -11.426 1.00 96.81 74 GLY A O 1
ATOM 575 N N . PRO A 1 75 ? -2.069 -2.533 -13.449 1.00 96.88 75 PRO A N 1
ATOM 576 C CA . PRO A 1 75 ? -0.720 -2.654 -14.007 1.00 96.88 75 PRO A CA 1
ATOM 577 C C . PRO A 1 75 ? -0.018 -1.299 -14.157 1.00 96.88 75 PRO A C 1
ATOM 579 O O . PRO A 1 75 ? -0.644 -0.245 -14.034 1.00 96.88 75 PRO A O 1
ATOM 582 N N . ILE A 1 76 ? 1.283 -1.321 -14.448 1.00 96.50 76 ILE A N 1
ATOM 583 C CA . ILE A 1 76 ? 2.041 -0.127 -14.840 1.00 96.50 76 ILE A CA 1
ATOM 584 C C . ILE A 1 76 ? 2.381 -0.290 -16.328 1.00 96.50 76 ILE A C 1
ATOM 586 O O . ILE A 1 76 ? 3.214 -1.140 -16.642 1.00 96.50 76 ILE A O 1
ATOM 590 N N . PRO A 1 77 ? 1.695 0.432 -17.230 1.00 91.06 77 PRO A N 1
ATOM 591 C CA . PRO A 1 77 ? 1.782 0.213 -18.672 1.00 91.06 77 PRO A CA 1
ATOM 592 C C . PRO A 1 77 ? 2.976 0.946 -19.308 1.00 91.06 77 PRO A C 1
ATOM 594 O O . PRO A 1 77 ? 3.679 1.712 -18.641 1.00 91.06 77 PRO A O 1
ATOM 597 N N . ALA A 1 78 ? 3.204 0.701 -20.601 1.00 89.94 78 ALA A N 1
ATOM 598 C CA . ALA A 1 78 ? 4.351 1.199 -21.363 1.00 89.94 78 ALA A CA 1
ATOM 599 C C . ALA A 1 78 ? 4.491 2.729 -21.336 1.00 89.94 78 ALA A C 1
ATOM 601 O O . ALA A 1 78 ? 5.578 3.240 -21.079 1.00 89.94 78 ALA A O 1
ATOM 602 N N . GLU A 1 79 ? 3.388 3.464 -21.487 1.00 87.50 79 GLU A N 1
ATOM 603 C CA . GLU A 1 79 ? 3.344 4.930 -21.437 1.00 87.50 79 GLU A CA 1
ATOM 604 C C . GLU A 1 79 ? 3.734 5.522 -20.069 1.00 87.50 79 GLU A C 1
ATOM 606 O O . GLU A 1 79 ? 3.971 6.727 -19.948 1.00 87.50 79 GLU A O 1
ATOM 611 N N . ASN A 1 80 ? 3.822 4.686 -19.027 1.00 90.38 80 ASN A N 1
ATOM 612 C CA . ASN A 1 80 ? 4.310 5.080 -17.712 1.00 90.38 80 ASN A CA 1
ATOM 613 C C . ASN A 1 80 ? 5.752 4.649 -17.408 1.00 90.38 80 ASN A C 1
ATOM 615 O O . ASN A 1 80 ? 6.242 4.962 -16.321 1.00 90.38 80 ASN A O 1
ATOM 619 N N . ASP A 1 81 ? 6.439 4.004 -18.348 1.00 90.44 81 ASP A N 1
ATOM 620 C CA . ASP A 1 81 ? 7.869 3.693 -18.311 1.00 90.44 81 ASP A CA 1
ATOM 621 C C . ASP A 1 81 ? 8.593 4.479 -19.424 1.00 90.44 81 ASP A C 1
ATOM 623 O O . ASP A 1 81 ? 8.783 3.974 -20.530 1.00 90.44 81 ASP A O 1
ATOM 627 N N . PRO A 1 82 ? 8.998 5.735 -19.162 1.00 86.19 82 PRO A N 1
ATOM 628 C CA . PRO A 1 82 ? 9.553 6.622 -20.182 1.00 86.19 82 PRO A CA 1
ATOM 629 C C . PRO A 1 82 ? 10.979 6.256 -20.627 1.00 86.19 82 PRO A C 1
ATOM 631 O O . PRO A 1 82 ? 11.503 6.922 -21.517 1.00 86.19 82 PRO A O 1
ATOM 634 N N . GLU A 1 83 ? 11.630 5.262 -20.006 1.00 87.69 83 GLU A N 1
ATOM 635 C CA . GLU A 1 83 ? 13.001 4.859 -20.358 1.00 87.69 83 GLU A CA 1
ATOM 636 C C . GLU A 1 83 ? 13.052 3.581 -21.199 1.00 87.69 83 GLU A C 1
ATOM 638 O O . GLU A 1 83 ? 13.874 3.512 -22.113 1.00 87.69 83 GLU A O 1
ATOM 643 N N . ARG A 1 84 ? 12.192 2.584 -20.934 1.00 90.88 84 ARG A N 1
ATOM 644 C CA . ARG A 1 84 ? 12.137 1.347 -21.745 1.00 90.88 84 ARG A CA 1
ATOM 645 C C . ARG A 1 84 ? 10.902 1.254 -22.641 1.00 90.88 84 ARG A C 1
ATOM 647 O O . ARG A 1 84 ? 10.918 0.473 -23.587 1.00 90.88 84 ARG A O 1
ATOM 654 N N . ASN A 1 85 ? 9.841 2.012 -22.346 1.00 89.56 85 ASN A N 1
ATOM 655 C CA . ASN A 1 85 ? 8.535 1.924 -23.006 1.00 89.56 85 ASN A CA 1
ATOM 656 C C . ASN A 1 85 ? 7.980 0.478 -23.036 1.00 89.56 85 ASN A C 1
ATOM 658 O O . ASN A 1 85 ? 7.375 0.054 -24.020 1.00 89.56 85 ASN A O 1
ATOM 662 N N . GLN A 1 86 ? 8.202 -0.287 -21.956 1.00 90.50 86 GLN A N 1
ATOM 663 C CA . GLN A 1 86 ? 7.652 -1.644 -21.780 1.00 90.50 86 GLN A CA 1
ATOM 664 C C . GLN A 1 86 ? 6.596 -1.702 -20.662 1.00 90.50 86 GLN A C 1
ATOM 666 O O . GLN A 1 86 ? 5.686 -2.524 -20.710 1.00 90.50 86 GLN A O 1
ATOM 671 N N . GLY A 1 87 ? 6.711 -0.824 -19.658 1.00 92.94 87 GLY A N 1
ATOM 672 C CA . GLY A 1 87 ? 5.921 -0.876 -18.429 1.00 92.94 87 GLY A CA 1
ATOM 673 C C . GLY A 1 87 ? 6.632 -1.704 -17.359 1.00 92.94 87 GLY A C 1
ATOM 674 O O . GLY A 1 87 ? 7.859 -1.759 -17.326 1.00 92.94 87 GLY A O 1
ATOM 675 N N . VAL A 1 88 ? 5.874 -2.356 -16.475 1.00 96.88 88 VAL A N 1
ATOM 676 C CA . VAL A 1 88 ? 6.430 -3.358 -15.548 1.00 96.88 88 VAL A CA 1
ATOM 677 C C . VAL A 1 88 ? 5.766 -4.703 -15.788 1.00 96.88 88 VAL A C 1
ATOM 679 O O . VAL A 1 88 ? 4.588 -4.889 -15.472 1.00 96.88 88 VAL A O 1
ATOM 682 N N . LEU A 1 89 ? 6.538 -5.630 -16.351 1.00 96.38 89 LEU A N 1
ATOM 683 C CA . LEU A 1 89 ? 6.047 -6.915 -16.837 1.00 96.38 89 LEU A CA 1
ATOM 684 C C . LEU A 1 89 ? 5.907 -7.929 -15.697 1.00 96.38 89 LEU A C 1
ATOM 686 O O . LEU A 1 89 ? 6.677 -7.934 -14.730 1.00 96.38 89 LEU A O 1
ATOM 690 N N . VAL A 1 90 ? 4.919 -8.817 -15.812 1.00 98.06 90 VAL A N 1
ATOM 691 C CA . VAL A 1 90 ? 4.758 -9.933 -14.875 1.00 98.06 90 VAL A CA 1
ATOM 692 C C . VAL A 1 90 ? 5.966 -10.863 -14.992 1.00 98.06 90 VAL A C 1
ATOM 694 O O . VAL A 1 90 ? 6.418 -11.193 -16.083 1.00 98.06 90 VAL A O 1
ATOM 697 N N . GLY A 1 91 ? 6.525 -11.247 -13.847 1.00 97.12 91 GLY A N 1
ATOM 698 C CA . GLY A 1 91 ? 7.792 -11.966 -13.758 1.00 97.12 91 GLY A CA 1
ATOM 699 C C . GLY A 1 91 ? 9.021 -11.079 -13.529 1.00 97.12 91 GLY A C 1
ATOM 700 O O . GLY A 1 91 ? 10.054 -11.632 -13.154 1.00 97.12 91 GLY A O 1
ATOM 701 N N . GLU A 1 92 ? 8.950 -9.742 -13.656 1.00 97.56 92 GLU A N 1
ATOM 702 C CA . GLU A 1 92 ? 10.101 -8.877 -13.333 1.00 97.56 92 GLU A CA 1
ATOM 703 C C . GLU A 1 92 ? 10.546 -9.043 -11.868 1.00 97.56 92 GLU A C 1
ATOM 705 O O . GLU A 1 92 ? 9.729 -9.079 -10.938 1.00 97.56 92 GLU A O 1
ATOM 710 N N . THR A 1 93 ? 11.867 -9.147 -11.675 1.00 97.94 93 THR A N 1
ATOM 711 C CA . THR A 1 93 ? 12.516 -9.393 -10.380 1.00 97.94 93 THR A CA 1
ATOM 712 C C . THR A 1 93 ? 13.437 -8.257 -9.954 1.00 97.94 93 THR A C 1
ATOM 714 O O . THR A 1 93 ? 14.198 -7.733 -10.768 1.00 97.94 93 THR A O 1
ATOM 717 N N . TRP A 1 94 ? 13.486 -7.976 -8.650 1.00 96.69 94 TRP A N 1
ATOM 718 C CA . TRP A 1 94 ? 14.438 -7.040 -8.047 1.00 96.69 94 TRP A CA 1
ATOM 719 C C . TRP A 1 94 ? 15.045 -7.579 -6.751 1.00 96.69 94 TRP A C 1
ATOM 721 O O . TRP A 1 94 ? 14.416 -8.354 -6.030 1.00 96.69 94 TRP A O 1
ATOM 731 N N . ASP A 1 95 ? 16.243 -7.110 -6.400 1.00 94.50 95 ASP A N 1
ATOM 732 C CA . ASP A 1 95 ? 16.935 -7.525 -5.175 1.00 94.50 95 ASP A CA 1
ATOM 733 C C . ASP A 1 95 ? 16.305 -6.948 -3.900 1.00 94.50 95 ASP A C 1
ATOM 735 O O . ASP A 1 95 ? 16.337 -7.591 -2.847 1.00 94.50 95 ASP A O 1
ATOM 739 N N . MET A 1 96 ? 15.738 -5.735 -3.947 1.00 93.38 96 MET A N 1
ATOM 740 C CA . MET A 1 96 ? 15.317 -5.009 -2.748 1.00 93.38 96 MET A CA 1
ATOM 741 C C . MET A 1 96 ? 13.940 -4.342 -2.849 1.00 93.38 96 MET A C 1
ATOM 743 O O . MET A 1 96 ? 13.475 -3.883 -3.890 1.00 93.38 96 MET A O 1
ATOM 747 N N . ARG A 1 97 ? 13.311 -4.160 -1.678 1.00 94.50 97 ARG A N 1
ATOM 748 C CA . ARG A 1 97 ? 12.049 -3.411 -1.512 1.00 94.50 97 ARG A CA 1
ATOM 749 C C . ARG A 1 97 ? 12.113 -1.956 -1.988 1.00 94.50 97 ARG A C 1
ATOM 751 O O . ARG A 1 97 ? 11.063 -1.373 -2.245 1.00 94.50 97 ARG A O 1
ATOM 758 N N . MET A 1 98 ? 13.305 -1.362 -2.077 1.00 94.50 98 MET A N 1
ATOM 759 C CA . MET A 1 98 ? 13.475 -0.013 -2.631 1.00 94.50 98 MET A CA 1
ATOM 760 C C . MET A 1 98 ? 13.336 -0.001 -4.154 1.00 94.50 98 MET A C 1
ATOM 762 O O . MET A 1 98 ? 12.774 0.947 -4.691 1.00 94.50 98 MET A O 1
ATOM 766 N N . ASP A 1 99 ? 13.743 -1.069 -4.830 1.00 95.38 99 ASP A N 1
ATOM 767 C CA . ASP A 1 99 ? 13.657 -1.198 -6.284 1.00 95.38 99 ASP A CA 1
ATOM 768 C C . ASP A 1 99 ? 12.189 -1.391 -6.700 1.00 95.38 99 ASP A C 1
ATOM 770 O O . ASP A 1 99 ? 11.679 -0.671 -7.554 1.00 95.38 99 ASP A O 1
ATOM 774 N N . CYS A 1 100 ? 11.453 -2.236 -5.963 1.00 96.81 100 CYS A N 1
ATOM 775 C CA . CYS A 1 100 ? 9.992 -2.390 -6.072 1.00 96.81 100 CYS A CA 1
ATOM 776 C C . CYS A 1 100 ? 9.229 -1.063 -5.859 1.00 96.81 100 CYS A C 1
ATOM 778 O O . CYS A 1 100 ? 8.112 -0.883 -6.348 1.00 96.81 100 CYS A O 1
ATOM 780 N N . ARG A 1 101 ? 9.815 -0.128 -5.098 1.00 96.31 101 ARG A N 1
ATOM 781 C CA . ARG A 1 101 ? 9.295 1.234 -4.922 1.00 96.31 101 ARG A CA 1
ATOM 782 C C . ARG A 1 101 ? 9.662 2.133 -6.104 1.00 96.31 101 ARG A C 1
ATOM 784 O O . ARG A 1 101 ? 8.841 2.960 -6.488 1.00 96.31 101 ARG A O 1
ATOM 791 N N . GLN A 1 102 ? 10.870 2.006 -6.649 1.00 96.19 102 GLN A N 1
ATOM 792 C CA . GLN A 1 102 ? 11.351 2.798 -7.786 1.00 96.19 102 GLN A CA 1
ATOM 793 C C . GLN A 1 102 ? 10.627 2.444 -9.092 1.00 96.19 102 GLN A C 1
ATOM 795 O O . GLN A 1 102 ? 10.346 3.341 -9.882 1.00 96.19 102 GLN A O 1
ATOM 800 N N . TRP A 1 103 ? 10.211 1.187 -9.248 1.00 96.81 103 TRP A N 1
ATOM 801 C CA . TRP A 1 103 ? 9.324 0.716 -10.320 1.00 96.81 103 TRP A CA 1
ATOM 802 C C . TRP A 1 103 ? 7.825 0.837 -9.992 1.00 96.81 103 TRP A C 1
ATOM 804 O O . TRP A 1 103 ? 6.992 0.29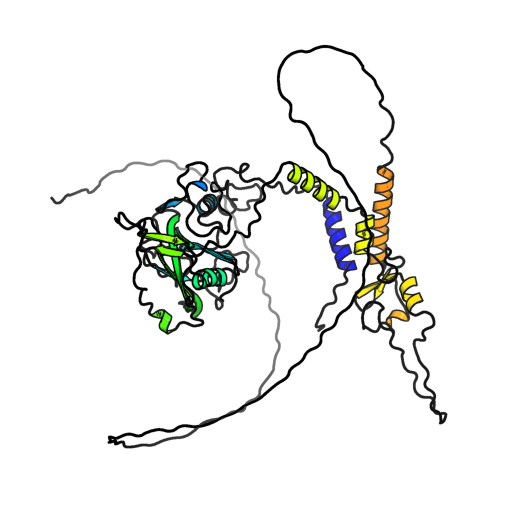2 -10.701 1.00 96.81 103 TRP A O 1
ATOM 814 N N . GLY A 1 104 ? 7.447 1.522 -8.904 1.00 95.81 104 GLY A N 1
ATOM 815 C CA . GLY A 1 104 ? 6.054 1.840 -8.542 1.00 95.81 104 GLY A CA 1
ATOM 816 C C . GLY A 1 104 ? 5.123 0.663 -8.205 1.00 95.81 104 GLY A C 1
ATOM 817 O O . GLY A 1 104 ? 4.033 0.877 -7.656 1.00 95.81 104 GLY A O 1
ATOM 818 N N . VAL A 1 105 ? 5.541 -0.585 -8.451 1.00 97.69 105 VAL A N 1
ATOM 819 C CA . VAL A 1 105 ? 4.757 -1.782 -8.121 1.00 97.69 105 VAL A CA 1
ATOM 820 C C . VAL A 1 105 ? 4.376 -1.795 -6.641 1.00 97.69 105 VAL A C 1
ATOM 822 O O . VAL A 1 105 ? 3.209 -2.026 -6.316 1.00 97.69 105 VAL A O 1
ATOM 825 N N . HIS A 1 106 ? 5.294 -1.415 -5.743 1.00 98.06 106 HIS A N 1
ATOM 826 C CA . HIS A 1 106 ? 5.012 -1.300 -4.313 1.00 98.06 106 HIS A CA 1
ATOM 827 C C . HIS A 1 106 ? 5.804 -0.183 -3.602 1.00 98.06 106 HIS A C 1
ATOM 829 O O . HIS A 1 106 ? 6.908 -0.384 -3.101 1.00 98.06 106 HIS A O 1
ATOM 835 N N . TYR A 1 107 ? 5.195 1.004 -3.484 1.00 96.00 107 TYR A N 1
ATOM 836 C CA . TYR A 1 107 ? 5.815 2.192 -2.873 1.00 96.00 107 TYR A CA 1
ATOM 837 C C . TYR A 1 107 ? 6.214 2.114 -1.381 1.00 96.00 107 TYR A C 1
ATOM 839 O O . TYR A 1 107 ? 7.168 2.807 -1.007 1.00 96.00 107 TYR A O 1
ATOM 847 N N . PRO A 1 108 ? 5.523 1.377 -0.484 1.00 96.06 108 PRO A N 1
ATOM 848 C CA . PRO A 1 108 ? 5.966 1.251 0.905 1.00 96.06 108 PRO A CA 1
ATOM 849 C C . PRO A 1 108 ? 7.323 0.524 1.019 1.00 96.06 108 PRO A C 1
ATOM 851 O O . PRO A 1 108 ? 7.453 -0.597 0.532 1.00 96.06 108 PRO A O 1
ATOM 854 N N . PRO A 1 109 ? 8.327 1.077 1.727 1.00 92.25 109 PRO A N 1
ATOM 855 C CA . PRO A 1 109 ? 9.653 0.453 1.825 1.00 92.25 109 PRO A CA 1
ATOM 856 C C . PRO A 1 109 ? 9.740 -0.694 2.851 1.00 92.25 109 PRO A C 1
ATOM 858 O O . PRO A 1 109 ? 10.750 -1.389 2.902 1.00 92.25 109 PRO A O 1
ATOM 861 N N . VAL A 1 110 ? 8.719 -0.879 3.701 1.00 92.62 110 VAL A N 1
ATOM 862 C CA . VAL A 1 110 ? 8.724 -1.872 4.799 1.00 92.62 110 VAL A CA 1
ATOM 863 C C . VAL A 1 110 ? 7.381 -2.593 4.919 1.00 92.62 110 VAL A C 1
ATOM 865 O O . VAL A 1 110 ? 7.315 -3.805 4.722 1.00 92.62 110 VAL A O 1
ATOM 868 N N . GLY A 1 111 ? 6.305 -1.862 5.238 1.00 94.50 111 GLY A N 1
ATOM 869 C CA . GLY A 1 111 ? 4.975 -2.446 5.447 1.00 94.50 111 GLY A CA 1
ATOM 870 C C . GLY A 1 111 ? 4.468 -3.187 4.208 1.00 94.50 111 GLY A C 1
ATOM 871 O O . GLY A 1 111 ? 4.779 -2.785 3.093 1.00 94.50 111 GLY A O 1
ATOM 872 N N . GLY A 1 112 ? 3.708 -4.266 4.394 1.00 97.25 112 GLY A N 1
ATOM 873 C CA . GLY A 1 112 ? 3.273 -5.141 3.298 1.00 97.25 112 GLY A CA 1
ATOM 874 C C . GLY A 1 112 ? 2.114 -4.619 2.441 1.00 97.25 112 GLY A C 1
ATOM 875 O O . GLY A 1 112 ? 1.738 -5.310 1.510 1.00 97.25 112 GLY A O 1
ATOM 876 N N . ILE A 1 113 ? 1.534 -3.443 2.735 1.00 98.50 113 ILE A N 1
ATOM 877 C CA . ILE A 1 113 ? 0.296 -2.947 2.097 1.00 98.50 113 ILE A CA 1
ATOM 878 C C . ILE A 1 113 ? 0.448 -1.485 1.624 1.00 98.50 113 ILE A C 1
ATOM 880 O O . ILE A 1 113 ? 0.577 -0.549 2.427 1.00 98.50 113 ILE A O 1
ATOM 884 N N . GLY A 1 114 ? 0.379 -1.271 0.309 1.00 97.88 114 GLY A N 1
ATOM 885 C CA . GLY A 1 114 ? 0.155 0.023 -0.343 1.00 97.88 114 GLY A CA 1
ATOM 886 C C . GLY A 1 114 ? -1.340 0.347 -0.347 1.00 97.88 114 GLY A C 1
ATOM 887 O O . GLY A 1 114 ? -2.148 -0.531 -0.622 1.00 97.88 114 GLY A O 1
ATOM 888 N N . GLY A 1 115 ? -1.726 1.568 0.035 1.00 96.75 115 GLY A N 1
ATOM 889 C CA . GLY A 1 115 ? -3.144 1.912 0.213 1.00 96.75 115 GLY A CA 1
ATOM 890 C C . GLY A 1 115 ? -3.432 3.022 1.213 1.00 96.75 115 GLY A C 1
ATOM 891 O O . GLY A 1 115 ? -2.607 3.294 2.097 1.00 96.75 115 GLY A O 1
ATOM 892 N N . LYS A 1 116 ? -4.630 3.606 1.100 1.00 96.69 116 LYS A N 1
ATOM 893 C CA . LYS A 1 116 ? -5.230 4.571 2.041 1.00 96.69 116 LYS A CA 1
ATOM 894 C C . LYS A 1 116 ? -6.614 4.058 2.456 1.00 96.69 116 LYS A C 1
ATOM 896 O O . LYS A 1 116 ? -7.327 3.494 1.631 1.00 96.69 116 LYS A O 1
ATOM 901 N N . ALA A 1 117 ? -6.997 4.260 3.717 1.00 97.25 117 ALA A N 1
ATOM 902 C CA . ALA A 1 117 ? -8.172 3.614 4.315 1.00 97.25 117 ALA A CA 1
ATOM 903 C C . ALA A 1 117 ? -9.504 3.912 3.604 1.00 97.25 117 ALA A C 1
ATOM 905 O O . ALA A 1 117 ? -10.379 3.056 3.572 1.00 97.25 117 ALA A O 1
ATOM 906 N N . HIS A 1 118 ? -9.657 5.115 3.052 1.00 95.81 118 HIS A N 1
ATOM 907 C CA . HIS A 1 118 ? -10.873 5.584 2.381 1.00 95.81 118 HIS A CA 1
ATOM 908 C C . HIS A 1 118 ? -10.851 5.396 0.856 1.00 95.81 118 HIS A C 1
ATOM 910 O O . HIS A 1 118 ? -11.899 5.458 0.227 1.00 95.81 118 HIS A O 1
ATOM 916 N N . TYR A 1 119 ? -9.667 5.184 0.275 1.00 95.50 119 TYR A N 1
ATOM 917 C CA . TYR A 1 119 ? -9.442 5.182 -1.175 1.00 95.50 119 TYR A CA 1
ATOM 918 C C . TYR A 1 119 ? -9.266 3.767 -1.746 1.00 95.50 119 TYR A C 1
ATOM 920 O O . TYR A 1 119 ? -9.680 3.496 -2.867 1.00 95.50 119 TYR A O 1
ATOM 928 N N . GLY A 1 120 ? -8.674 2.854 -0.967 1.00 97.38 120 GLY A N 1
ATOM 929 C CA . GLY A 1 120 ? -8.353 1.485 -1.379 1.00 97.38 120 GLY A CA 1
ATOM 930 C C . GLY A 1 120 ? -6.856 1.174 -1.331 1.00 97.38 120 GLY A C 1
ATOM 931 O O . GLY A 1 120 ? -6.019 2.047 -1.066 1.00 97.38 120 GLY A O 1
ATOM 932 N N . ALA A 1 121 ? -6.527 -0.095 -1.563 1.00 98.25 121 ALA A N 1
ATOM 933 C CA . ALA A 1 121 ? -5.174 -0.639 -1.608 1.00 98.25 121 ALA A CA 1
ATOM 934 C C . ALA A 1 121 ? -4.739 -0.958 -3.047 1.00 98.25 121 ALA A C 1
ATOM 936 O O . ALA A 1 121 ? -5.427 -1.698 -3.745 1.00 98.25 121 ALA A O 1
ATOM 937 N N . GLN A 1 122 ? -3.591 -0.415 -3.463 1.00 98.00 122 GLN A N 1
ATOM 938 C CA . GLN A 1 122 ? -3.042 -0.557 -4.820 1.00 98.00 122 GLN A CA 1
ATOM 939 C C . GLN A 1 122 ? -2.126 -1.774 -4.967 1.00 98.00 122 GLN A C 1
ATOM 941 O O . GLN A 1 122 ? -1.994 -2.315 -6.062 1.00 98.00 122 GLN A O 1
ATOM 946 N N . SER A 1 123 ? -1.442 -2.180 -3.891 1.00 98.69 123 SER A N 1
ATOM 947 C CA . SER A 1 123 ? -0.493 -3.293 -3.948 1.00 98.69 123 SER A CA 1
ATOM 948 C C . SER A 1 123 ? -0.165 -3.912 -2.595 1.00 98.69 123 SER A C 1
ATOM 950 O O . SER A 1 123 ? -0.248 -3.250 -1.556 1.00 98.69 123 SER A O 1
ATOM 952 N N . ILE A 1 124 ? 0.278 -5.169 -2.606 1.00 98.75 124 ILE A N 1
ATOM 953 C CA . ILE A 1 124 ? 0.780 -5.878 -1.424 1.00 98.75 124 ILE A CA 1
ATOM 954 C C . ILE A 1 124 ? 2.100 -6.612 -1.690 1.00 98.75 124 ILE A C 1
ATOM 956 O O . ILE A 1 124 ? 2.482 -6.835 -2.838 1.00 98.75 124 ILE A O 1
ATOM 960 N N . VAL A 1 125 ? 2.779 -7.011 -0.610 1.00 98.44 125 VAL A N 1
ATOM 961 C CA . VAL A 1 125 ? 3.943 -7.909 -0.656 1.00 98.44 125 VAL A CA 1
ATOM 962 C C . VAL A 1 125 ? 3.724 -9.115 0.260 1.00 98.44 125 VAL A C 1
ATOM 964 O O . VAL A 1 125 ? 3.417 -8.947 1.446 1.00 98.44 125 VAL A O 1
ATOM 967 N N . ILE A 1 126 ? 3.927 -10.316 -0.284 1.00 97.56 126 ILE A N 1
ATOM 968 C CA . ILE A 1 126 ? 3.977 -11.594 0.442 1.00 97.56 126 ILE A CA 1
ATOM 969 C C . ILE A 1 126 ? 5.447 -11.874 0.797 1.00 97.56 126 ILE A C 1
ATOM 971 O O . ILE A 1 126 ? 6.342 -11.688 -0.030 1.00 97.56 126 ILE A O 1
ATOM 975 N N . SER A 1 127 ? 5.743 -12.216 2.055 1.00 94.62 127 SER A N 1
ATOM 976 C CA . SER A 1 127 ? 7.133 -12.314 2.559 1.00 94.62 127 SER A CA 1
ATOM 977 C C . SER A 1 127 ? 7.293 -13.151 3.844 1.00 94.62 127 SER A C 1
ATOM 979 O O . SER A 1 127 ? 8.211 -12.885 4.620 1.00 94.62 127 SER A O 1
ATOM 981 N N . GLY A 1 128 ? 6.390 -14.091 4.146 1.00 90.81 128 GLY A N 1
ATOM 982 C CA . GLY A 1 128 ? 6.465 -14.926 5.359 1.00 90.81 128 GLY A CA 1
ATOM 983 C C . GLY A 1 128 ? 6.245 -14.160 6.664 1.00 90.81 128 GLY A C 1
ATOM 984 O O . GLY A 1 128 ? 6.643 -14.611 7.736 1.00 90.81 128 GLY A O 1
ATOM 985 N N . GLY A 1 129 ? 5.661 -12.960 6.578 1.00 90.44 129 GLY A N 1
ATOM 986 C CA . GLY A 1 129 ? 5.541 -12.027 7.698 1.00 90.44 129 GLY A CA 1
ATOM 987 C C . GLY A 1 129 ? 4.457 -12.396 8.713 1.00 90.44 129 GLY A C 1
ATOM 988 O O . GLY A 1 129 ? 4.516 -11.919 9.855 1.00 90.44 129 GLY A O 1
ATOM 989 N N . TYR A 1 130 ? 3.481 -13.221 8.322 1.00 92.94 130 TYR A N 1
ATOM 990 C CA . TYR A 1 130 ? 2.423 -13.735 9.186 1.00 92.94 130 TYR A CA 1
ATOM 991 C C . TYR A 1 130 ? 2.281 -15.256 9.012 1.00 92.94 130 TYR A C 1
ATOM 993 O O . TYR A 1 130 ? 2.248 -15.800 7.913 1.00 92.94 130 TYR A O 1
ATOM 1001 N N . GLU A 1 131 ? 2.181 -15.954 10.139 1.00 92.75 131 GLU A N 1
ATOM 1002 C CA . GLU A 1 131 ? 2.007 -17.414 10.221 1.00 92.75 131 GLU A CA 1
ATOM 1003 C C . GLU A 1 131 ? 0.686 -17.916 9.615 1.00 92.75 131 GLU A C 1
ATOM 1005 O O . GLU A 1 131 ? 0.574 -19.067 9.189 1.00 92.75 131 GLU A O 1
ATOM 1010 N N . ASP A 1 132 ? -0.324 -17.047 9.589 1.00 94.81 132 ASP A N 1
ATOM 1011 C CA . ASP A 1 132 ? -1.639 -17.308 9.022 1.00 94.81 132 ASP A CA 1
ATOM 1012 C C . ASP A 1 132 ? -1.648 -17.222 7.488 1.00 94.81 132 ASP A C 1
ATOM 1014 O O . ASP A 1 132 ? -2.569 -17.759 6.880 1.00 94.81 132 ASP A O 1
ATOM 1018 N N . ASP A 1 133 ? -0.645 -16.603 6.851 1.00 96.06 133 ASP A N 1
ATOM 1019 C CA . ASP A 1 133 ? -0.565 -16.517 5.385 1.00 96.06 133 ASP A CA 1
ATOM 1020 C C . ASP A 1 133 ? -0.521 -17.924 4.759 1.00 96.06 133 ASP A C 1
ATOM 1022 O O . ASP A 1 133 ? 0.284 -18.766 5.176 1.00 96.06 133 ASP A O 1
ATOM 1026 N N . GLU A 1 134 ? -1.392 -18.148 3.772 1.00 96.00 134 GLU A N 1
ATOM 1027 C CA . GLU A 1 134 ? -1.602 -19.408 3.043 1.00 96.00 134 GLU A CA 1
ATOM 1028 C C . GLU A 1 134 ? -1.627 -19.092 1.539 1.00 96.00 134 GLU A C 1
ATOM 1030 O O . GLU A 1 134 ? -2.476 -18.320 1.093 1.00 96.00 134 GLU A O 1
ATOM 1035 N N . ASP A 1 135 ? -0.673 -19.626 0.770 1.00 97.69 135 ASP A N 1
ATOM 1036 C CA . ASP A 1 135 ? -0.388 -19.215 -0.613 1.00 97.69 135 ASP A CA 1
ATOM 1037 C C . ASP A 1 135 ? -0.513 -20.389 -1.594 1.00 97.69 135 ASP A C 1
ATOM 1039 O O . ASP A 1 135 ? 0.192 -21.390 -1.464 1.00 97.69 135 ASP A O 1
ATOM 1043 N N . HIS A 1 136 ? -1.417 -20.252 -2.567 1.00 96.88 136 HIS A N 1
ATOM 1044 C CA . HIS A 1 136 ? -1.764 -21.260 -3.570 1.00 96.88 136 HIS A CA 1
ATOM 1045 C C . HIS A 1 136 ? -1.582 -20.732 -5.006 1.00 96.88 136 HIS A C 1
ATOM 1047 O O . HIS A 1 136 ? -2.257 -21.201 -5.915 1.00 96.88 136 HIS A O 1
ATOM 1053 N N . GLY A 1 137 ? -0.694 -19.755 -5.223 1.00 96.19 137 GLY A N 1
ATOM 1054 C CA . GLY A 1 137 ? -0.360 -19.277 -6.566 1.00 96.19 137 GLY A CA 1
ATOM 1055 C C . GLY A 1 137 ? -1.430 -18.340 -7.119 1.00 96.19 137 GLY A C 1
ATOM 1056 O O . GLY A 1 137 ? -1.379 -17.133 -6.863 1.00 96.19 137 GLY A O 1
ATOM 1057 N N . GLU A 1 138 ? -2.399 -18.876 -7.864 1.00 96.12 138 GLU A N 1
ATOM 1058 C CA . GLU A 1 138 ? -3.483 -18.101 -8.492 1.00 96.12 138 GLU A CA 1
ATOM 1059 C C . GLU A 1 138 ? -4.495 -17.572 -7.465 1.00 96.12 138 GLU A C 1
ATOM 1061 O O . GLU A 1 138 ? -5.273 -16.668 -7.761 1.00 96.12 138 GLU A O 1
ATOM 1066 N N . TRP A 1 139 ? -4.479 -18.094 -6.240 1.00 97.56 139 TRP A N 1
ATOM 1067 C CA . TRP A 1 139 ? -5.210 -17.541 -5.105 1.00 97.56 139 TRP A CA 1
ATOM 1068 C C . TRP A 1 139 ? -4.406 -17.689 -3.811 1.00 97.56 139 TRP A C 1
ATOM 1070 O O . TRP A 1 139 ? -3.506 -18.520 -3.707 1.00 97.56 139 TRP A O 1
ATOM 1080 N N . PHE A 1 140 ? -4.710 -16.867 -2.810 1.00 98.12 140 PHE A N 1
ATOM 1081 C CA . PHE A 1 140 ? -4.078 -16.947 -1.490 1.00 98.12 140 PHE A CA 1
ATOM 1082 C C . PHE A 1 140 ? -4.930 -16.266 -0.414 1.00 98.12 140 PHE A C 1
ATOM 1084 O O . PHE A 1 140 ? -5.737 -15.378 -0.706 1.00 98.12 140 PHE A O 1
ATOM 1091 N N . ILE A 1 141 ? -4.738 -16.660 0.848 1.00 97.81 141 ILE A N 1
ATOM 1092 C CA . ILE A 1 141 ? -5.343 -15.997 2.007 1.00 97.81 141 ILE A CA 1
ATOM 1093 C C . ILE A 1 141 ? -4.282 -15.155 2.716 1.00 97.81 141 ILE A C 1
ATOM 1095 O O . ILE A 1 141 ? -3.416 -15.666 3.430 1.00 97.81 141 ILE A O 1
ATOM 1099 N N . TYR A 1 142 ? -4.372 -13.841 2.527 1.00 98.38 142 TYR A N 1
ATOM 1100 C CA . TYR A 1 142 ? -3.443 -12.863 3.090 1.00 98.38 142 TYR A CA 1
ATOM 1101 C C . TYR A 1 142 ? -3.869 -12.424 4.494 1.00 98.38 142 TYR A C 1
ATOM 1103 O O . TYR A 1 142 ? -5.062 -12.255 4.766 1.00 98.38 142 TYR A O 1
ATOM 1111 N N . THR A 1 143 ? -2.904 -12.184 5.381 1.00 98.00 143 THR A N 1
ATOM 1112 C CA . THR A 1 143 ? -3.148 -11.686 6.742 1.00 98.00 143 THR A CA 1
ATOM 1113 C C . THR A 1 143 ? -3.016 -10.166 6.826 1.00 98.00 143 THR A C 1
ATOM 1115 O O . THR A 1 143 ? -2.133 -9.547 6.235 1.00 98.00 143 THR A O 1
ATOM 1118 N N . GLY A 1 144 ? -3.901 -9.538 7.600 1.00 97.06 144 GLY A N 1
ATOM 1119 C CA . GLY A 1 144 ? -3.858 -8.107 7.870 1.00 97.06 144 GLY A CA 1
ATOM 1120 C C . GLY A 1 144 ? -2.599 -7.654 8.607 1.00 97.06 144 GLY A C 1
ATOM 1121 O O . GLY A 1 144 ? -1.864 -8.426 9.222 1.00 97.06 144 GLY A O 1
ATOM 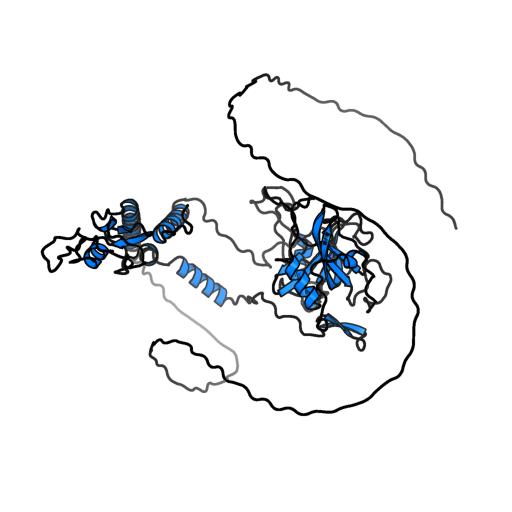1122 N N . SER A 1 145 ? -2.378 -6.345 8.572 1.00 94.88 145 SER A N 1
ATOM 1123 C CA . SER A 1 145 ? -1.326 -5.671 9.328 1.00 94.88 145 SER A CA 1
ATOM 1124 C C . SER A 1 145 ? -1.765 -5.305 10.752 1.00 94.88 145 SER A C 1
ATOM 1126 O O . SER A 1 145 ? -2.957 -5.221 11.053 1.00 94.88 145 SER A O 1
ATOM 1128 N N . GLY A 1 146 ? -0.797 -5.044 11.633 1.00 93.94 146 GLY A N 1
ATOM 1129 C CA . GLY A 1 146 ? -1.058 -4.704 13.034 1.00 93.94 146 GLY A CA 1
ATOM 1130 C C . GLY A 1 146 ? -1.233 -5.943 13.914 1.00 93.94 146 GLY A C 1
ATOM 1131 O O . GLY A 1 146 ? -0.758 -7.020 13.564 1.00 93.94 146 GLY A O 1
ATOM 1132 N N . GLY A 1 147 ? -1.869 -5.772 15.078 1.00 92.44 147 GLY A N 1
ATOM 1133 C CA . GLY A 1 147 ? -1.982 -6.813 16.113 1.00 92.44 147 GLY A CA 1
ATOM 1134 C C . GLY A 1 147 ? -0.705 -7.033 16.934 1.00 92.44 147 GLY A C 1
ATOM 1135 O O . GLY A 1 147 ? -0.651 -7.933 17.763 1.00 92.44 147 GLY A O 1
ATOM 1136 N N . ARG A 1 148 ? 0.336 -6.217 16.716 1.00 92.88 148 ARG A N 1
ATOM 1137 C CA . ARG A 1 148 ? 1.713 -6.427 17.192 1.00 92.88 148 ARG A CA 1
ATOM 1138 C C . ARG A 1 148 ? 2.224 -5.218 17.963 1.00 92.88 148 ARG A C 1
ATOM 1140 O O . ARG A 1 148 ? 2.127 -4.098 17.461 1.00 92.88 148 ARG A O 1
ATOM 1147 N N . ASP A 1 149 ? 2.844 -5.435 19.121 1.00 92.00 149 ASP A N 1
ATOM 1148 C CA . ASP A 1 149 ? 3.607 -4.381 19.790 1.00 92.00 149 ASP A CA 1
ATOM 1149 C C . ASP A 1 149 ? 4.889 -4.040 19.010 1.00 92.00 149 ASP A C 1
ATOM 1151 O O . ASP A 1 149 ? 5.780 -4.875 18.819 1.00 92.00 149 ASP A O 1
ATOM 1155 N N . LEU A 1 150 ? 4.985 -2.775 18.595 1.00 92.31 150 LEU A N 1
ATOM 1156 C CA . LEU A 1 150 ? 6.138 -2.190 17.908 1.00 92.31 150 LEU A CA 1
ATOM 1157 C C . LEU A 1 150 ? 6.885 -1.154 18.775 1.00 92.31 150 LEU A C 1
ATOM 1159 O O . LEU A 1 150 ? 7.690 -0.373 18.254 1.00 92.31 150 LEU A O 1
ATOM 1163 N N . SER A 1 151 ? 6.651 -1.151 20.094 1.00 89.56 151 SER A N 1
ATOM 1164 C CA . SER A 1 151 ? 7.395 -0.343 21.065 1.00 89.56 151 SER A CA 1
ATOM 1165 C C . SER A 1 151 ? 8.915 -0.526 20.940 1.00 89.56 151 SER A C 1
ATOM 1167 O O . SER A 1 151 ? 9.414 -1.535 20.434 1.00 89.56 151 SER A O 1
ATOM 1169 N N . GLY A 1 152 ? 9.681 0.485 21.362 1.00 89.69 152 GLY A N 1
ATOM 1170 C CA . GLY A 1 152 ? 11.143 0.466 21.229 1.00 89.69 152 GLY A CA 1
ATOM 1171 C C . GLY A 1 152 ? 11.647 0.628 19.787 1.00 89.69 152 GLY A C 1
ATOM 1172 O O . GLY A 1 152 ? 12.709 0.114 19.452 1.00 89.69 152 GLY A O 1
ATOM 1173 N N . ASN A 1 153 ? 10.902 1.338 18.926 1.00 87.00 153 ASN A N 1
ATOM 1174 C CA . ASN A 1 153 ? 11.267 1.616 17.525 1.00 87.00 153 ASN A CA 1
ATOM 1175 C C . ASN A 1 153 ? 11.428 0.346 16.654 1.00 87.00 153 ASN A C 1
ATOM 1177 O O . ASN A 1 153 ? 12.176 0.347 15.673 1.00 87.00 153 ASN A O 1
ATOM 1181 N N . LYS A 1 154 ? 10.697 -0.732 16.970 1.00 87.69 154 LYS A N 1
ATOM 1182 C CA . LYS A 1 154 ? 10.621 -1.936 16.125 1.00 87.69 154 LYS A CA 1
ATOM 1183 C C . LYS A 1 154 ? 9.964 -1.612 14.770 1.00 87.69 154 LYS A C 1
ATOM 1185 O O . LYS A 1 154 ? 9.341 -0.566 14.575 1.00 87.69 154 LYS A O 1
ATOM 1190 N N . ARG A 1 155 ? 10.113 -2.513 13.797 1.00 85.31 155 ARG A N 1
ATOM 1191 C CA . ARG A 1 155 ? 9.410 -2.458 12.491 1.00 85.31 155 ARG A CA 1
ATOM 1192 C C . ARG A 1 155 ? 8.509 -3.664 12.250 1.00 85.31 155 ARG A C 1
ATOM 1194 O O . ARG A 1 155 ? 7.513 -3.552 11.549 1.00 85.31 155 ARG A O 1
ATOM 1201 N N . THR A 1 156 ? 8.842 -4.778 12.885 1.00 85.38 156 THR A N 1
ATOM 1202 C CA . THR A 1 156 ? 8.067 -6.014 12.945 1.00 85.38 156 THR A CA 1
ATOM 1203 C C . THR A 1 156 ? 8.201 -6.591 14.351 1.00 85.38 156 THR A C 1
ATOM 1205 O O . THR A 1 156 ? 9.218 -6.381 15.013 1.00 85.38 156 THR A O 1
ATOM 1208 N N . ASN A 1 157 ? 7.210 -7.367 14.769 1.00 87.25 157 ASN A N 1
ATOM 1209 C CA . ASN A 1 157 ? 7.354 -8.386 15.804 1.00 87.25 157 ASN A CA 1
ATOM 1210 C C . ASN A 1 157 ? 6.931 -9.724 15.171 1.00 87.25 157 ASN A C 1
ATOM 1212 O O . ASN A 1 157 ? 6.154 -9.706 14.215 1.00 87.25 157 ASN A O 1
ATOM 1216 N N . LYS A 1 158 ? 7.446 -10.864 15.641 1.00 83.56 158 LYS A N 1
ATOM 1217 C CA . LYS A 1 158 ? 6.900 -12.176 15.246 1.00 83.56 158 LYS A CA 1
ATOM 1218 C C . LYS A 1 158 ? 5.563 -12.408 15.948 1.00 83.56 158 LYS A C 1
ATOM 1220 O O . LYS A 1 158 ? 4.589 -12.797 15.303 1.00 83.56 158 LYS A O 1
ATOM 1225 N N . GLU A 1 159 ? 5.543 -12.081 17.236 1.00 88.75 159 GLU A N 1
ATOM 1226 C CA . GLU A 1 159 ? 4.416 -12.253 18.143 1.00 88.75 159 GLU A CA 1
ATOM 1227 C C . GLU A 1 159 ? 3.326 -11.197 17.912 1.00 88.75 159 GLU A C 1
ATOM 1229 O O . GLU A 1 159 ? 3.604 -9.995 17.816 1.00 88.75 159 GLU A O 1
ATOM 1234 N N . GLN A 1 160 ? 2.082 -11.666 17.829 1.00 91.25 160 GLN A N 1
ATOM 1235 C CA . GLN A 1 160 ? 0.869 -10.885 18.031 1.00 91.25 160 GLN A CA 1
ATOM 1236 C C . GLN A 1 160 ? 0.674 -10.651 19.539 1.00 91.25 160 GLN A C 1
ATOM 1238 O O . GLN A 1 160 ? 1.065 -11.469 20.368 1.00 91.25 160 GLN A O 1
ATOM 1243 N N . SER A 1 161 ? 0.053 -9.535 19.898 1.00 93.38 161 SER A N 1
ATOM 1244 C CA . SER A 1 161 ? -0.191 -9.122 21.286 1.00 93.38 161 SER A CA 1
ATOM 1245 C C . SER A 1 161 ? -1.569 -8.486 21.514 1.00 93.38 161 SER A C 1
ATOM 1247 O O . SER A 1 161 ? -1.908 -8.168 22.651 1.00 93.38 161 SER A O 1
ATOM 1249 N N . PHE A 1 162 ? -2.347 -8.246 20.454 1.00 96.19 162 PHE A N 1
ATOM 1250 C CA . PHE A 1 162 ? -3.731 -7.766 20.521 1.00 96.19 162 PHE A CA 1
ATOM 1251 C C . PHE A 1 162 ? -4.484 -8.067 19.215 1.00 96.19 162 PHE A C 1
ATOM 1253 O O . PHE A 1 162 ? -3.874 -8.333 18.181 1.00 96.19 162 PHE A O 1
ATOM 1260 N N . ASP A 1 163 ? -5.816 -8.008 19.261 1.00 97.62 163 ASP A N 1
ATOM 1261 C CA . ASP A 1 163 ? -6.683 -8.211 18.095 1.00 97.62 163 ASP A CA 1
ATOM 1262 C C . ASP A 1 163 ? -6.408 -7.196 16.973 1.00 97.62 163 ASP A C 1
ATOM 1264 O O . ASP A 1 163 ? -6.340 -5.986 17.198 1.00 97.62 163 ASP A O 1
ATOM 1268 N N . GLN A 1 164 ? -6.341 -7.676 15.732 1.00 97.31 164 GLN A N 1
ATOM 1269 C CA . GLN A 1 164 ? -6.382 -6.830 14.546 1.00 97.31 164 GLN A CA 1
ATOM 1270 C C . GLN A 1 164 ? -7.788 -6.276 14.295 1.00 97.31 164 GLN A C 1
ATOM 1272 O O . GLN A 1 164 ? -8.817 -6.928 14.511 1.00 97.31 164 GLN A O 1
ATOM 1277 N N . GLU A 1 165 ? -7.819 -5.068 13.744 1.00 96.69 165 GLU A N 1
ATOM 1278 C CA . GLU A 1 165 ? -9.031 -4.372 13.333 1.00 96.69 165 GLU A CA 1
ATOM 1279 C C . GLU A 1 165 ? -8.943 -3.963 11.860 1.00 96.69 165 GLU A C 1
ATOM 1281 O O . GLU A 1 165 ? -7.861 -3.693 11.328 1.00 96.69 165 GLU A O 1
ATOM 1286 N N . PHE A 1 166 ? -10.099 -3.845 11.207 1.00 97.19 166 PHE A N 1
ATOM 1287 C CA . PHE A 1 166 ? -10.213 -3.224 9.890 1.00 97.19 166 PHE A CA 1
ATOM 1288 C C . PHE A 1 166 ? -10.117 -1.694 10.011 1.00 97.19 166 PHE A C 1
ATOM 1290 O O . PHE A 1 166 ? -11.112 -0.975 9.954 1.00 97.19 166 PHE A O 1
ATOM 1297 N N . LYS A 1 167 ? -8.894 -1.200 10.216 1.00 96.56 167 LYS A N 1
ATOM 1298 C CA . LYS A 1 167 ? -8.515 0.221 10.195 1.00 96.56 167 LYS A CA 1
ATOM 1299 C C . LYS A 1 167 ? -7.298 0.419 9.291 1.00 96.56 167 LYS A C 1
ATOM 1301 O O . LYS A 1 167 ? -6.653 -0.550 8.894 1.00 96.56 167 LYS A O 1
ATOM 1306 N N . GLU A 1 168 ? -6.997 1.668 8.941 1.00 96.31 168 GLU A N 1
ATOM 1307 C CA . GLU A 1 168 ? -5.831 2.046 8.126 1.00 96.31 168 GLU A CA 1
ATOM 1308 C C . GLU A 1 168 ? -5.640 1.158 6.876 1.00 96.31 168 GLU A C 1
ATOM 1310 O O . GLU A 1 168 ? -6.471 1.163 5.968 1.00 96.31 168 GLU A O 1
ATOM 1315 N N . LYS A 1 169 ? -4.558 0.372 6.829 1.00 97.75 169 LYS A N 1
ATOM 1316 C CA . LYS A 1 169 ? -4.207 -0.534 5.727 1.00 97.75 169 LYS A CA 1
ATOM 1317 C C . LYS A 1 169 ? -5.153 -1.724 5.588 1.00 97.75 169 LYS A C 1
ATOM 1319 O O . LYS A 1 169 ? -5.417 -2.159 4.474 1.00 97.75 169 LYS A O 1
ATOM 1324 N N . ASN A 1 170 ? -5.702 -2.208 6.697 1.00 98.25 170 ASN A N 1
ATOM 1325 C CA . ASN A 1 170 ? -6.669 -3.302 6.700 1.00 98.25 170 ASN A CA 1
ATOM 1326 C C . ASN A 1 170 ? -8.013 -2.824 6.126 1.00 98.25 170 ASN A C 1
ATOM 1328 O O . ASN A 1 170 ? -8.639 -3.514 5.327 1.00 98.25 170 ASN A O 1
ATOM 1332 N N . GLN A 1 171 ? -8.418 -1.591 6.450 1.00 98.12 171 GLN A N 1
ATOM 1333 C CA . GLN A 1 171 ? -9.584 -0.972 5.816 1.00 98.12 171 GLN A CA 1
ATOM 1334 C C . GLN A 1 171 ? -9.326 -0.633 4.337 1.00 98.12 171 GLN A C 1
ATOM 1336 O O . GLN A 1 171 ? -10.233 -0.792 3.531 1.00 98.12 171 GLN A O 1
ATOM 1341 N N . ALA A 1 172 ? -8.101 -0.258 3.948 1.00 98.31 172 ALA A N 1
ATOM 1342 C CA . ALA A 1 172 ? -7.747 -0.058 2.536 1.00 98.31 172 ALA A CA 1
ATOM 1343 C C . ALA A 1 172 ? -7.919 -1.345 1.702 1.00 98.31 172 ALA A C 1
ATOM 1345 O O . ALA A 1 172 ? -8.465 -1.294 0.602 1.00 98.31 172 ALA A O 1
ATOM 1346 N N . LEU A 1 173 ? -7.512 -2.502 2.243 1.00 98.44 173 LEU A N 1
ATOM 1347 C CA . LEU A 1 173 ? -7.767 -3.808 1.625 1.00 98.44 173 LEU A CA 1
ATOM 1348 C C . LEU A 1 173 ? -9.268 -4.121 1.545 1.00 98.44 173 LEU A C 1
ATOM 1350 O O . LEU A 1 173 ? -9.731 -4.577 0.503 1.00 98.44 173 LEU A O 1
ATOM 1354 N N . ARG A 1 174 ? -10.049 -3.821 2.596 1.00 97.75 174 ARG A N 1
ATOM 1355 C CA . ARG A 1 174 ? -11.513 -3.956 2.533 1.00 97.75 174 ARG A CA 1
ATOM 1356 C C . ARG A 1 174 ? -12.126 -3.052 1.453 1.00 97.75 174 ARG A C 1
ATOM 1358 O O . ARG A 1 174 ? -12.956 -3.525 0.699 1.00 97.75 174 ARG A O 1
ATOM 1365 N N . VAL A 1 175 ? -11.687 -1.805 1.285 1.00 97.50 175 VAL A N 1
ATOM 1366 C CA . VAL A 1 175 ? -12.218 -0.945 0.208 1.00 97.50 175 VAL A CA 1
ATOM 1367 C C . VAL A 1 175 ? -11.918 -1.527 -1.185 1.00 97.50 175 VAL A C 1
ATOM 1369 O O . VAL A 1 175 ? -12.794 -1.500 -2.045 1.00 97.50 175 VAL A O 1
ATOM 1372 N N . SER A 1 176 ? -10.746 -2.139 -1.405 1.00 97.88 176 SER A N 1
ATOM 1373 C CA . SER A 1 176 ? -10.472 -2.873 -2.657 1.00 97.88 176 SER A CA 1
ATOM 1374 C C . SER A 1 176 ? -11.313 -4.154 -2.809 1.00 97.88 176 SER A C 1
ATOM 1376 O O . SER A 1 176 ? -11.680 -4.496 -3.931 1.00 97.88 176 SER A O 1
ATOM 1378 N N . CYS A 1 177 ? -11.662 -4.825 -1.704 1.00 97.69 177 CYS A N 1
ATOM 1379 C CA . CYS A 1 177 ? -12.600 -5.958 -1.642 1.00 97.69 177 CYS A CA 1
ATOM 1380 C C . CYS A 1 177 ? -14.015 -5.510 -2.078 1.00 97.69 177 CYS A C 1
ATOM 1382 O O . CYS A 1 177 ? -14.537 -5.971 -3.099 1.00 97.69 177 CYS A O 1
ATOM 1384 N N . ASP A 1 178 ? -14.561 -4.500 -1.391 1.00 96.62 178 ASP A N 1
ATOM 1385 C CA . ASP A 1 178 ? -15.892 -3.910 -1.595 1.00 96.62 178 ASP A CA 1
ATOM 1386 C C . ASP A 1 178 ? -16.086 -3.297 -2.996 1.00 96.62 178 ASP A C 1
ATOM 1388 O O . ASP A 1 178 ? -17.209 -3.251 -3.499 1.00 96.62 178 ASP A O 1
ATOM 1392 N N . LYS A 1 179 ? -15.011 -2.806 -3.635 1.00 96.88 179 LYS A N 1
ATOM 1393 C CA . LYS A 1 179 ? -15.048 -2.192 -4.978 1.00 96.88 179 LYS A CA 1
ATOM 1394 C C . LYS A 1 179 ? -14.547 -3.083 -6.111 1.00 96.88 179 LYS A C 1
ATOM 1396 O O . LYS A 1 179 ? -14.727 -2.721 -7.275 1.00 96.88 179 LYS A O 1
ATOM 1401 N N . GLY A 1 180 ? -13.934 -4.226 -5.805 1.00 97.31 180 GLY A N 1
ATOM 1402 C CA . GLY A 1 180 ? -13.263 -5.057 -6.807 1.00 97.31 180 GLY A CA 1
ATOM 1403 C C . GLY A 1 180 ? -12.198 -4.264 -7.561 1.00 97.31 180 GLY A C 1
ATOM 1404 O O . GLY A 1 180 ? -12.265 -4.154 -8.785 1.00 97.31 180 GLY A O 1
ATOM 1405 N N . TYR A 1 181 ? -11.286 -3.632 -6.818 1.00 98.19 181 TYR A N 1
ATOM 1406 C CA . TYR A 1 181 ? -10.143 -2.919 -7.391 1.00 98.19 181 TYR A CA 1
ATOM 1407 C C . TYR A 1 181 ? -8.959 -3.872 -7.634 1.00 98.19 181 TYR A C 1
ATOM 1409 O O . TYR A 1 181 ? -8.737 -4.777 -6.825 1.00 98.19 181 TYR A O 1
ATOM 1417 N N . PRO A 1 182 ? -8.169 -3.642 -8.699 1.00 98.44 182 PRO A N 1
ATOM 1418 C CA . PRO A 1 182 ? -6.996 -4.443 -9.015 1.00 98.44 182 PRO A CA 1
ATOM 1419 C C . PRO A 1 182 ? -5.818 -4.083 -8.102 1.00 98.44 182 PRO A C 1
ATOM 1421 O O . PRO A 1 182 ? -5.435 -2.915 -7.978 1.00 98.44 182 PRO A O 1
ATOM 1424 N N . VAL A 1 183 ? -5.223 -5.104 -7.484 1.00 98.75 183 VAL A N 1
ATOM 1425 C CA . VAL A 1 183 ? -4.119 -4.996 -6.524 1.00 98.75 183 VAL A CA 1
ATOM 1426 C C . VAL A 1 183 ? -2.880 -5.686 -7.097 1.00 98.75 183 VAL A C 1
ATOM 1428 O O . VAL A 1 183 ? -2.912 -6.883 -7.377 1.00 98.75 183 VAL A O 1
ATOM 1431 N N . ARG A 1 184 ? -1.768 -4.954 -7.245 1.00 98.81 184 ARG A N 1
ATOM 1432 C CA . ARG A 1 184 ? -0.473 -5.525 -7.660 1.00 98.81 184 ARG A CA 1
ATOM 1433 C C . ARG A 1 184 ? 0.105 -6.402 -6.546 1.00 98.81 184 ARG A C 1
ATOM 1435 O O . ARG A 1 184 ? 0.211 -5.946 -5.404 1.00 98.81 184 ARG A O 1
ATOM 1442 N N . VAL A 1 185 ? 0.523 -7.623 -6.863 1.00 98.81 185 VAL A N 1
ATOM 1443 C CA . VAL A 1 185 ? 1.107 -8.561 -5.890 1.00 98.81 185 VAL A CA 1
ATOM 1444 C C . VAL A 1 185 ? 2.586 -8.780 -6.178 1.00 98.81 185 VAL A C 1
ATOM 1446 O O . VAL A 1 185 ? 2.981 -9.086 -7.300 1.00 98.81 185 VAL A O 1
ATOM 1449 N N . VAL A 1 186 ? 3.407 -8.641 -5.137 1.00 98.75 186 VAL A N 1
ATOM 1450 C CA . VAL A 1 186 ? 4.840 -8.947 -5.177 1.00 98.75 186 VAL A CA 1
ATOM 1451 C C . VAL A 1 186 ? 5.128 -10.096 -4.206 1.00 98.75 186 VAL A C 1
ATOM 1453 O O . VAL A 1 186 ? 4.875 -9.963 -3.005 1.00 98.75 186 VAL A O 1
ATOM 1456 N N . ARG A 1 187 ? 5.670 -11.219 -4.687 1.00 98.50 187 ARG A N 1
ATOM 1457 C CA . ARG A 1 187 ? 6.199 -12.291 -3.819 1.00 98.50 187 ARG A CA 1
ATOM 1458 C C . ARG A 1 187 ? 7.678 -12.049 -3.522 1.00 98.50 187 ARG A C 1
ATOM 1460 O O . ARG A 1 187 ? 8.357 -11.325 -4.244 1.00 98.50 187 ARG A O 1
ATOM 1467 N N . SER A 1 188 ? 8.184 -12.625 -2.434 1.00 97.75 188 SER A N 1
ATOM 1468 C CA . SER A 1 188 ? 9.574 -12.463 -1.992 1.00 97.75 188 SER A CA 1
ATOM 1469 C C . SER A 1 188 ? 10.186 -13.784 -1.559 1.00 97.75 188 SER A C 1
ATOM 1471 O O . SER A 1 188 ? 9.511 -14.583 -0.910 1.00 97.75 188 SER A O 1
ATOM 1473 N N . GLU A 1 189 ? 11.495 -13.928 -1.788 1.00 96.88 189 GLU A N 1
ATOM 1474 C CA . GLU A 1 189 ? 12.361 -15.021 -1.312 1.00 96.88 189 GLU A CA 1
ATOM 1475 C C . GLU A 1 189 ? 12.177 -15.386 0.169 1.00 96.88 189 GLU A C 1
ATOM 1477 O O . GLU A 1 189 ? 12.600 -16.455 0.604 1.00 96.88 189 GLU A O 1
ATOM 1482 N N . LYS A 1 190 ? 11.613 -14.476 0.968 1.00 95.50 190 LYS A N 1
ATOM 1483 C CA . LYS A 1 190 ? 11.484 -14.583 2.422 1.00 95.50 190 LYS A CA 1
ATOM 1484 C C . LYS A 1 190 ? 10.364 -15.512 2.867 1.00 95.50 190 LYS A C 1
ATOM 1486 O O . LYS A 1 190 ? 10.449 -16.030 3.979 1.00 95.50 190 LYS A O 1
ATOM 1491 N N . ASP A 1 191 ? 9.349 -15.764 2.035 1.00 95.19 191 ASP A N 1
ATOM 1492 C CA . ASP A 1 191 ? 8.308 -16.739 2.381 1.00 95.19 191 ASP A CA 1
ATOM 1493 C C . ASP A 1 191 ? 8.734 -18.166 2.026 1.00 95.19 191 ASP A C 1
ATOM 1495 O O . ASP A 1 191 ? 8.188 -18.795 1.125 1.00 95.19 191 ASP A O 1
ATOM 1499 N N . LYS A 1 192 ? 9.706 -18.703 2.774 1.00 92.75 192 LYS A N 1
ATOM 1500 C CA . LYS A 1 192 ? 10.248 -20.067 2.602 1.00 92.75 192 LYS A CA 1
ATOM 1501 C C . LYS A 1 192 ? 9.231 -21.206 2.845 1.00 92.75 192 LYS A C 1
ATOM 1503 O O . LYS A 1 192 ? 9.631 -22.360 2.942 1.00 92.75 192 LYS A O 1
ATOM 1508 N N . ARG A 1 193 ? 7.935 -20.893 2.976 1.00 94.06 193 ARG A N 1
ATOM 1509 C CA . ARG A 1 193 ? 6.812 -21.846 3.044 1.00 94.06 193 ARG A CA 1
ATOM 1510 C C . ARG A 1 193 ? 5.989 -21.891 1.754 1.00 94.06 193 ARG A C 1
ATOM 1512 O O . ARG A 1 193 ? 5.275 -22.865 1.549 1.00 94.06 193 ARG A O 1
ATOM 1519 N N . SER A 1 194 ? 6.037 -20.841 0.929 1.00 95.69 194 SER A N 1
ATOM 1520 C CA . SER A 1 194 ? 5.306 -20.789 -0.339 1.00 95.69 194 SER A CA 1
ATOM 1521 C C . SER A 1 194 ? 6.170 -21.380 -1.456 1.00 95.69 194 SER A C 1
ATOM 1523 O O . SER A 1 194 ? 7.284 -20.893 -1.655 1.00 95.69 194 SER A O 1
ATOM 1525 N N . PRO A 1 195 ? 5.678 -22.368 -2.227 1.00 95.81 195 PRO A N 1
ATOM 1526 C CA . PRO A 1 195 ? 6.378 -22.850 -3.418 1.00 95.81 195 PRO A CA 1
ATOM 1527 C C . PRO A 1 195 ? 6.332 -21.833 -4.574 1.00 95.81 195 PRO A C 1
ATOM 1529 O O . PRO A 1 195 ? 7.068 -21.978 -5.542 1.00 95.81 195 PRO A O 1
ATOM 1532 N N . TYR A 1 196 ? 5.504 -20.786 -4.468 1.00 97.62 196 TYR A N 1
ATOM 1533 C CA . TYR A 1 196 ? 5.367 -19.719 -5.466 1.00 97.62 196 TYR A CA 1
ATOM 1534 C C . TYR A 1 196 ? 6.313 -18.536 -5.207 1.00 97.62 196 TYR A C 1
ATOM 1536 O O . TYR A 1 196 ? 6.404 -17.623 -6.033 1.00 97.62 196 TYR A O 1
ATOM 1544 N N . ALA A 1 197 ? 7.013 -18.513 -4.067 1.00 97.44 197 ALA A N 1
ATOM 1545 C CA . ALA A 1 197 ? 8.013 -17.493 -3.768 1.00 97.44 197 ALA A CA 1
ATOM 1546 C C . ALA A 1 197 ? 9.205 -17.583 -4.747 1.00 97.44 197 ALA A C 1
ATOM 1548 O O . ALA A 1 197 ? 9.668 -18.685 -5.035 1.00 97.44 197 ALA A O 1
ATOM 1549 N N . PRO A 1 198 ? 9.740 -16.453 -5.253 1.00 97.31 198 PRO A N 1
ATOM 1550 C CA . PRO A 1 198 ? 10.938 -16.474 -6.089 1.00 97.31 198 PRO A CA 1
ATOM 1551 C C . PRO A 1 198 ? 12.156 -16.943 -5.283 1.00 97.31 198 PRO A C 1
ATOM 1553 O O . PRO A 1 198 ? 12.255 -16.672 -4.086 1.00 97.31 198 PRO A O 1
ATOM 1556 N N . GLU A 1 199 ? 13.121 -17.590 -5.938 1.00 95.31 199 GLU A N 1
ATOM 1557 C CA . GLU A 1 199 ? 14.341 -18.084 -5.278 1.00 95.31 199 GLU A CA 1
ATOM 1558 C C . GLU A 1 199 ? 15.137 -16.960 -4.589 1.00 95.31 199 GLU A C 1
ATOM 1560 O O . GLU A 1 199 ? 15.637 -17.141 -3.473 1.00 95.31 199 GLU A O 1
ATOM 1565 N N . LYS A 1 200 ? 15.193 -15.789 -5.243 1.00 96.38 200 LYS A N 1
ATOM 1566 C CA . LYS A 1 200 ? 15.949 -14.593 -4.849 1.00 96.38 200 LYS A CA 1
ATOM 1567 C C . LYS A 1 200 ? 15.092 -13.325 -4.954 1.00 96.38 200 LYS A C 1
ATOM 1569 O O . LYS A 1 200 ? 14.307 -13.164 -5.887 1.00 96.38 200 LYS A O 1
ATOM 1574 N N . GLY A 1 201 ? 15.276 -12.405 -4.009 1.00 96.88 201 GLY A N 1
ATOM 1575 C CA . GLY A 1 201 ? 14.729 -11.049 -4.031 1.00 96.88 201 GLY A CA 1
ATOM 1576 C C . GLY A 1 201 ? 13.199 -10.958 -3.935 1.00 96.88 201 GLY A C 1
ATOM 1577 O O . GLY A 1 201 ? 12.572 -11.451 -2.986 1.00 96.88 201 GLY A O 1
ATOM 1578 N N . TYR A 1 202 ? 12.613 -10.241 -4.893 1.00 98.31 202 TYR A N 1
ATOM 1579 C CA . TYR A 1 202 ? 11.191 -9.915 -5.012 1.00 98.31 202 TYR A CA 1
ATOM 1580 C C . TYR A 1 202 ? 10.774 -10.031 -6.478 1.00 98.31 202 TYR A C 1
ATOM 1582 O O . TYR A 1 202 ? 11.505 -9.546 -7.335 1.00 98.31 202 TYR A O 1
ATOM 1590 N N . ARG A 1 203 ? 9.605 -10.610 -6.764 1.00 98.62 203 ARG A N 1
ATOM 1591 C CA . ARG A 1 203 ? 9.058 -10.770 -8.122 1.00 98.62 203 ARG A CA 1
ATOM 1592 C C . ARG A 1 203 ? 7.641 -10.206 -8.191 1.00 98.62 203 ARG A C 1
ATOM 1594 O O . ARG A 1 203 ? 6.865 -10.412 -7.254 1.00 98.62 203 ARG A O 1
ATOM 1601 N N . TYR A 1 204 ? 7.314 -9.477 -9.255 1.00 98.69 204 TYR A N 1
ATOM 1602 C CA . TYR A 1 204 ? 5.948 -9.017 -9.521 1.00 98.69 204 TYR A CA 1
ATOM 1603 C C . TYR A 1 204 ? 5.146 -10.126 -10.213 1.00 98.69 204 TYR A C 1
ATOM 1605 O O . TYR A 1 204 ? 5.499 -10.570 -11.300 1.00 98.69 204 TYR A O 1
ATOM 1613 N N . ASP A 1 205 ? 4.056 -10.565 -9.583 1.00 98.56 205 ASP A N 1
ATOM 1614 C CA . ASP A 1 205 ? 3.276 -11.743 -10.004 1.00 98.56 205 ASP A CA 1
ATOM 1615 C C . ASP A 1 205 ? 1.927 -11.373 -10.649 1.00 98.56 205 ASP A C 1
ATOM 1617 O O . ASP A 1 205 ? 1.059 -12.233 -10.857 1.00 98.56 205 ASP A O 1
ATOM 1621 N N . GLY A 1 206 ? 1.753 -10.085 -10.952 1.00 98.25 206 GLY A N 1
ATOM 1622 C CA . GLY A 1 206 ? 0.573 -9.534 -11.603 1.00 98.25 206 GLY A CA 1
ATOM 1623 C C . GLY A 1 206 ? -0.500 -8.988 -10.662 1.00 98.25 206 GLY A C 1
ATOM 1624 O O . GLY A 1 206 ? -0.260 -8.640 -9.496 1.00 98.25 206 GLY A O 1
ATOM 1625 N N . ILE A 1 207 ? -1.699 -8.889 -11.221 1.00 98.62 207 ILE A N 1
ATOM 1626 C CA . ILE A 1 207 ? -2.907 -8.316 -10.646 1.00 98.62 207 ILE A CA 1
ATOM 1627 C C . ILE A 1 207 ? -3.796 -9.390 -10.028 1.00 98.62 207 ILE A C 1
ATOM 1629 O O . ILE A 1 207 ? -4.093 -10.427 -10.621 1.00 98.62 207 ILE A O 1
ATOM 1633 N N . TYR A 1 208 ? -4.256 -9.085 -8.819 1.00 98.69 208 TYR A N 1
ATOM 1634 C CA . TYR A 1 208 ? -5.199 -9.885 -8.055 1.00 98.69 208 TYR A CA 1
ATOM 1635 C C . TYR A 1 208 ? -6.312 -8.979 -7.531 1.00 98.69 208 TYR A C 1
ATOM 1637 O O . TYR A 1 208 ? -6.112 -7.787 -7.278 1.00 98.69 208 TYR A O 1
ATOM 1645 N N . ARG A 1 209 ? -7.483 -9.563 -7.314 1.00 97.25 209 ARG A N 1
ATOM 1646 C CA . ARG A 1 209 ? -8.652 -8.931 -6.701 1.00 97.25 209 ARG A CA 1
ATOM 1647 C C . ARG A 1 209 ? -8.985 -9.625 -5.389 1.00 97.25 209 ARG A C 1
ATOM 1649 O O . ARG A 1 209 ? -8.709 -10.809 -5.213 1.00 9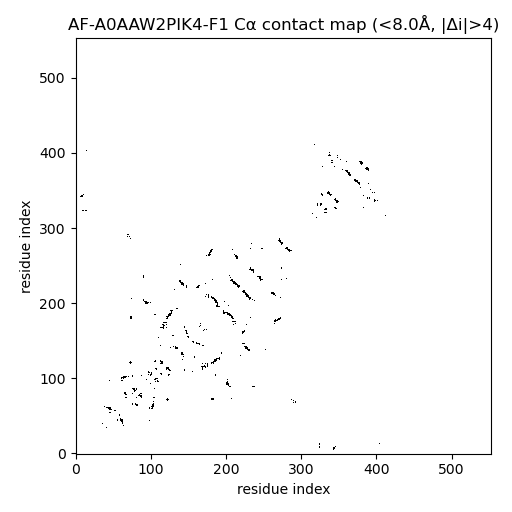7.25 209 ARG A O 1
ATOM 1656 N N . ILE A 1 210 ? -9.558 -8.873 -4.453 1.00 98.12 210 ILE A N 1
ATOM 1657 C CA . ILE A 1 210 ? -9.963 -9.403 -3.149 1.00 98.12 210 ILE A CA 1
ATOM 1658 C C . ILE A 1 210 ? -11.450 -9.736 -3.221 1.00 98.12 210 ILE A C 1
ATOM 1660 O O . ILE A 1 210 ? -12.273 -8.832 -3.354 1.00 98.12 210 ILE A O 1
ATOM 1664 N N . GLU A 1 211 ? -11.798 -11.017 -3.148 1.00 96.25 211 GLU A N 1
ATOM 1665 C CA . GLU A 1 211 ? -13.183 -11.480 -3.319 1.00 96.25 211 GLU A CA 1
ATOM 1666 C C . GLU A 1 211 ? -13.956 -11.524 -2.000 1.00 96.25 211 GLU A C 1
ATOM 1668 O O . GLU A 1 211 ? -15.140 -11.190 -1.955 1.00 96.25 211 GLU A O 1
ATOM 1673 N N . LYS A 1 212 ? -13.282 -11.909 -0.910 1.00 96.75 212 LYS A N 1
ATOM 1674 C CA . LYS A 1 212 ? -13.871 -12.015 0.431 1.00 96.75 212 LYS A CA 1
ATOM 1675 C C . LYS A 1 212 ? -12.889 -11.521 1.482 1.00 96.75 212 LYS A C 1
ATOM 1677 O O . LYS A 1 212 ? -11.684 -11.748 1.362 1.00 96.75 212 LYS A O 1
ATOM 1682 N N . CYS A 1 213 ? -13.391 -10.868 2.524 1.00 97.06 213 CYS A N 1
ATOM 1683 C CA . CYS A 1 213 ? -12.557 -10.293 3.573 1.00 97.06 213 CYS A CA 1
ATOM 1684 C C . CYS A 1 213 ? -13.230 -10.407 4.962 1.00 97.06 213 CYS A C 1
ATOM 1686 O O . CYS A 1 213 ? -14.371 -9.998 5.147 1.00 97.06 213 CYS A O 1
ATOM 1688 N N . TRP A 1 214 ? -12.553 -11.008 5.949 1.00 97.81 214 TRP A N 1
ATOM 1689 C CA . TRP A 1 214 ? -13.122 -11.386 7.262 1.00 97.81 214 TRP A CA 1
ATOM 1690 C C . TRP A 1 214 ? -12.107 -11.245 8.410 1.00 97.81 214 TRP A C 1
ATOM 1692 O O . TRP A 1 214 ? -10.936 -10.942 8.188 1.00 97.81 214 TRP A O 1
ATOM 1702 N N . ARG A 1 215 ? -12.529 -11.469 9.659 1.00 97.31 215 ARG A N 1
ATOM 1703 C CA . ARG A 1 215 ? -11.639 -11.759 10.797 1.00 97.31 215 ARG A CA 1
ATOM 1704 C C . ARG A 1 215 ? -11.793 -13.206 11.253 1.00 97.31 215 ARG A C 1
ATOM 1706 O O . ARG A 1 215 ? -12.889 -13.755 11.220 1.00 97.31 215 ARG A O 1
ATOM 1713 N N . LYS A 1 216 ? -10.711 -13.809 11.738 1.00 95.81 216 LYS A N 1
ATOM 1714 C CA . LYS A 1 216 ? -10.722 -15.074 12.500 1.00 95.81 216 LYS A CA 1
ATOM 1715 C C . LYS A 1 216 ? -9.853 -14.930 13.744 1.00 95.81 216 LYS A C 1
ATOM 1717 O O . LYS A 1 216 ? -9.084 -13.979 13.831 1.00 95.81 216 LYS A O 1
ATOM 1722 N N . VAL A 1 217 ? -9.905 -15.892 14.661 1.00 96.56 217 VAL A N 1
ATOM 1723 C CA . VAL A 1 217 ? -8.798 -16.107 15.608 1.00 96.56 217 VAL A CA 1
ATOM 1724 C C . VAL A 1 217 ? -7.628 -16.734 14.834 1.00 96.56 217 VAL A C 1
ATOM 1726 O O . VAL A 1 217 ? -7.820 -17.744 14.155 1.00 96.56 217 VAL A O 1
ATOM 1729 N N . GLY A 1 218 ? -6.460 -16.091 14.867 1.00 94.31 218 GLY A N 1
ATOM 1730 C CA . GLY A 1 218 ? -5.224 -16.550 14.223 1.00 94.31 218 GLY A CA 1
ATOM 1731 C C . GLY A 1 218 ? -4.500 -17.627 15.031 1.00 94.31 218 GLY A C 1
ATOM 1732 O O . GLY A 1 218 ? -4.925 -17.976 16.136 1.00 94.31 218 GLY A O 1
ATOM 1733 N N . LYS A 1 219 ? -3.395 -18.156 14.496 1.00 93.19 219 LYS A N 1
ATOM 1734 C CA . LYS A 1 219 ? -2.674 -19.299 15.101 1.00 93.19 219 LYS A CA 1
ATOM 1735 C C . LYS A 1 219 ? -2.123 -18.964 16.505 1.00 93.19 219 LYS A C 1
ATOM 1737 O O . LYS A 1 219 ? -2.243 -19.787 17.407 1.00 93.19 219 LYS A O 1
ATOM 1742 N N . GLN A 1 220 ? -1.671 -17.729 16.741 1.00 93.00 220 GLN A N 1
ATOM 1743 C CA . GLN A 1 220 ? -1.303 -17.181 18.063 1.00 93.00 220 GLN A CA 1
ATOM 1744 C C . GLN A 1 220 ? -2.478 -16.709 18.958 1.00 93.00 220 GLN A C 1
ATOM 1746 O O . GLN A 1 220 ? -2.257 -16.019 19.951 1.00 93.00 220 GLN A O 1
ATOM 1751 N N . GLY A 1 221 ? -3.735 -17.043 18.649 1.00 94.44 221 GLY A N 1
ATOM 1752 C CA . GLY A 1 221 ? -4.876 -16.838 19.562 1.00 94.44 221 GLY A CA 1
ATOM 1753 C C . GLY A 1 221 ? -5.490 -15.428 19.612 1.00 94.44 221 GLY A C 1
ATOM 1754 O O . GLY A 1 221 ? -6.559 -15.256 20.197 1.00 94.44 221 GLY A O 1
ATOM 1755 N N . PHE A 1 222 ? -4.886 -14.432 18.961 1.00 96.56 222 PHE A N 1
ATOM 1756 C CA . PHE A 1 222 ? -5.484 -13.106 18.742 1.00 96.56 222 PHE A CA 1
ATOM 1757 C C . PHE A 1 222 ? -6.291 -13.063 17.441 1.00 96.56 222 PHE A C 1
ATOM 1759 O O . PHE A 1 222 ? -6.032 -13.840 16.519 1.00 96.56 222 PHE A O 1
ATOM 1766 N N . LYS A 1 223 ? -7.263 -12.149 17.315 1.00 97.00 223 LYS A N 1
ATOM 1767 C CA . LYS A 1 223 ? -7.977 -11.978 16.040 1.00 97.00 223 LYS A CA 1
ATOM 1768 C C . LYS A 1 223 ? -7.057 -11.392 14.970 1.00 97.00 223 LYS A C 1
ATOM 1770 O O . LYS A 1 223 ? -6.355 -10.418 15.220 1.00 97.00 223 LYS A O 1
ATOM 1775 N N . VAL A 1 224 ? -7.128 -11.931 13.760 1.00 97.50 224 VAL A N 1
ATOM 1776 C CA . VAL A 1 224 ? -6.427 -11.440 12.566 1.00 97.50 224 VAL A CA 1
ATOM 1777 C C . VAL A 1 224 ? -7.431 -11.124 11.460 1.00 97.50 224 VAL A C 1
ATOM 1779 O O . VAL A 1 224 ? -8.438 -11.821 11.316 1.00 97.50 224 VAL A O 1
ATOM 1782 N N . CYS A 1 225 ? -7.169 -10.078 10.677 1.00 98.06 225 CYS A N 1
ATOM 1783 C CA . CYS A 1 225 ? -7.901 -9.807 9.440 1.00 98.06 225 CYS A CA 1
ATOM 1784 C C . CYS A 1 225 ? -7.388 -10.727 8.324 1.00 98.06 225 CYS A C 1
ATOM 1786 O O . CYS A 1 225 ? -6.197 -11.035 8.267 1.00 98.06 225 CYS A O 1
ATOM 1788 N N . ARG A 1 226 ? -8.285 -11.156 7.439 1.00 98.06 226 ARG A N 1
ATOM 1789 C CA . ARG A 1 226 ? -8.052 -12.141 6.381 1.00 98.06 226 ARG A CA 1
ATOM 1790 C C . ARG A 1 226 ? -8.685 -11.669 5.082 1.00 98.06 226 ARG A C 1
ATOM 1792 O O . ARG A 1 226 ? -9.761 -11.072 5.106 1.00 98.06 226 ARG A O 1
ATOM 1799 N N . TYR A 1 227 ? -8.013 -11.943 3.971 1.00 98.25 227 TYR A N 1
ATOM 1800 C CA . TYR A 1 227 ? -8.412 -11.500 2.638 1.00 98.25 227 TYR A CA 1
ATOM 1801 C C . TYR A 1 227 ? -8.151 -12.637 1.653 1.00 98.25 227 TYR A C 1
ATOM 1803 O O . TYR A 1 227 ? -7.001 -13.049 1.502 1.00 98.25 227 TYR A O 1
ATOM 1811 N N . LEU A 1 228 ? -9.200 -13.132 0.995 1.00 98.12 228 LEU A N 1
ATOM 1812 C CA . LEU A 1 228 ? -9.069 -14.042 -0.138 1.00 98.12 228 LEU A CA 1
ATOM 1813 C C . LEU A 1 228 ? -8.727 -13.217 -1.376 1.00 98.12 228 LEU A C 1
ATOM 1815 O O . LEU A 1 228 ? -9.583 -12.496 -1.894 1.00 98.12 228 LEU A O 1
ATOM 1819 N N . PHE A 1 229 ? -7.487 -13.337 -1.833 1.00 98.50 229 PHE A N 1
ATOM 1820 C CA . PHE A 1 229 ? -7.051 -12.839 -3.128 1.00 98.50 229 PHE A CA 1
ATOM 1821 C C . PHE A 1 229 ? -7.208 -13.933 -4.183 1.00 98.50 229 PHE A C 1
ATOM 1823 O O . PHE A 1 229 ? -6.881 -15.091 -3.926 1.00 98.50 229 PHE A O 1
ATOM 1830 N N . VAL A 1 230 ? -7.656 -13.546 -5.375 1.00 98.06 230 VAL A N 1
ATOM 1831 C CA . VAL A 1 230 ? -7.699 -14.378 -6.586 1.00 98.06 230 VAL A CA 1
ATOM 1832 C C . VAL A 1 230 ? -7.075 -13.570 -7.723 1.00 98.06 230 VAL A C 1
ATOM 1834 O O . VAL A 1 230 ? -7.267 -12.352 -7.778 1.00 98.06 230 VAL A O 1
ATOM 1837 N N . ARG A 1 231 ? -6.291 -14.215 -8.589 1.00 98.25 231 ARG A N 1
ATOM 1838 C CA . ARG A 1 231 ? -5.655 -13.585 -9.752 1.00 98.25 231 ARG A CA 1
ATOM 1839 C C . ARG A 1 231 ? -6.718 -13.051 -10.720 1.00 98.25 231 ARG A C 1
ATOM 1841 O O . ARG A 1 231 ? -7.877 -13.460 -10.665 1.00 98.25 231 ARG A O 1
ATOM 1848 N N . CYS A 1 232 ? -6.332 -12.054 -11.510 1.00 97.56 232 CYS A N 1
ATOM 1849 C CA . CYS A 1 232 ? -7.157 -11.449 -12.554 1.00 97.56 232 CYS A CA 1
ATOM 1850 C C . CYS A 1 232 ? -6.276 -10.570 -13.469 1.00 97.56 232 CYS A C 1
ATOM 1852 O O . CYS A 1 232 ? -6.412 -9.343 -13.491 1.00 97.56 232 CYS A O 1
ATOM 1854 N N . ASP A 1 233 ? -5.307 -11.194 -14.145 1.00 97.88 233 ASP A N 1
ATOM 1855 C CA . ASP A 1 233 ? -4.289 -10.543 -14.985 1.00 97.88 233 ASP A CA 1
ATOM 1856 C C . ASP A 1 233 ? -4.289 -11.125 -16.411 1.00 97.88 233 ASP A C 1
ATOM 1858 O O . ASP A 1 233 ? -4.614 -12.296 -16.600 1.00 97.88 233 ASP A O 1
ATOM 1862 N N . ASN A 1 234 ? -3.924 -10.307 -17.399 1.00 96.12 234 ASN A N 1
ATOM 1863 C CA . ASN A 1 234 ? -3.820 -10.677 -18.812 1.00 96.12 234 ASN A CA 1
ATOM 1864 C C . ASN A 1 234 ? -2.507 -11.390 -19.154 1.00 96.12 234 ASN A C 1
ATOM 1866 O O . ASN A 1 234 ? -2.468 -12.129 -20.133 1.00 96.12 234 ASN A O 1
ATOM 1870 N N . GLU A 1 235 ? -1.465 -11.210 -18.342 1.00 95.12 235 GLU A N 1
ATOM 1871 C CA . GLU A 1 235 ? -0.215 -11.961 -18.469 1.00 95.12 235 GLU A CA 1
ATOM 1872 C C . GLU A 1 235 ? -0.329 -13.342 -17.797 1.00 95.12 235 GLU A C 1
ATOM 1874 O O . GLU A 1 235 ? -0.993 -13.455 -16.754 1.00 95.12 235 GLU A O 1
ATOM 1879 N N . PRO A 1 236 ? 0.338 -14.397 -18.304 1.00 95.00 236 PRO A N 1
ATOM 1880 C CA . PRO A 1 236 ? 0.425 -15.690 -17.620 1.00 95.00 236 PRO A CA 1
ATOM 1881 C C . PRO A 1 236 ? 1.107 -15.571 -16.246 1.00 95.00 236 PRO A C 1
ATOM 1883 O O . PRO A 1 236 ? 1.700 -14.544 -15.900 1.00 95.00 236 PRO A O 1
ATOM 1886 N N . ALA A 1 237 ? 0.991 -16.598 -15.401 1.00 96.12 237 ALA A N 1
ATOM 1887 C CA . ALA A 1 237 ? 1.647 -16.588 -14.096 1.00 96.12 237 ALA A CA 1
ATOM 1888 C C . ALA A 1 237 ? 3.134 -17.002 -14.218 1.00 96.12 237 ALA A C 1
ATOM 1890 O O . ALA A 1 237 ? 3.445 -17.910 -14.987 1.00 96.12 237 ALA A O 1
ATOM 1891 N N . PRO A 1 238 ? 4.072 -16.436 -13.428 1.00 95.88 238 PRO A N 1
ATOM 1892 C CA . PRO A 1 238 ? 5.507 -16.766 -13.522 1.00 95.88 238 PRO A CA 1
ATOM 1893 C C . PRO A 1 238 ? 5.924 -18.218 -13.201 1.00 95.88 238 PRO A C 1
ATOM 1895 O O . PRO A 1 238 ? 7.118 -18.501 -13.131 1.00 95.88 238 PRO A O 1
ATOM 1898 N N . TRP A 1 239 ? 4.974 -19.115 -12.932 1.00 94.19 239 TRP A N 1
ATOM 1899 C CA . TRP A 1 239 ? 5.173 -20.547 -12.664 1.00 94.19 239 TRP A CA 1
ATOM 1900 C C . TRP A 1 239 ? 4.287 -21.451 -13.545 1.00 94.19 239 TRP A C 1
ATOM 1902 O O . TRP A 1 239 ? 4.302 -22.668 -13.376 1.00 94.19 239 TRP A O 1
ATOM 1912 N N . THR A 1 240 ? 3.511 -20.877 -14.470 1.00 90.44 240 THR A N 1
ATOM 1913 C CA . THR A 1 240 ? 2.709 -21.605 -15.467 1.00 90.44 240 THR A CA 1
ATOM 1914 C C . THR A 1 240 ? 3.400 -21.577 -16.826 1.00 90.44 240 THR A C 1
ATOM 1916 O O . THR A 1 240 ? 4.034 -20.583 -17.169 1.00 90.44 240 THR A O 1
ATOM 1919 N N . SER A 1 241 ? 3.221 -22.623 -17.632 1.00 85.00 241 SER A N 1
ATOM 1920 C CA . SER A 1 241 ? 3.654 -22.658 -19.041 1.00 85.00 241 SER A CA 1
ATOM 1921 C C . SER A 1 241 ? 2.557 -22.188 -20.010 1.00 85.00 241 SER A C 1
ATOM 1923 O O . SER A 1 241 ? 2.565 -22.565 -21.177 1.00 85.00 241 SER A O 1
ATOM 1925 N N . ASP A 1 242 ? 1.596 -21.406 -19.515 1.00 87.31 242 ASP A N 1
ATOM 1926 C CA . ASP A 1 242 ? 0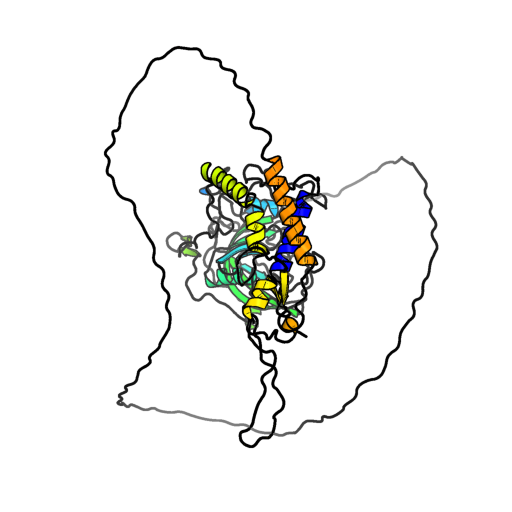.432 -20.955 -20.275 1.00 87.31 242 ASP A CA 1
ATOM 1927 C C . ASP A 1 242 ? 0.800 -19.797 -21.218 1.00 87.31 242 ASP A C 1
ATOM 1929 O O . ASP A 1 242 ? 1.479 -18.851 -20.824 1.00 87.31 242 ASP A O 1
ATOM 1933 N N . GLU A 1 243 ? 0.285 -19.816 -22.449 1.00 84.62 243 GLU A N 1
ATOM 1934 C CA . GLU A 1 243 ? 0.428 -18.716 -23.424 1.00 84.62 243 GLU A CA 1
ATOM 1935 C C . GLU A 1 243 ? -0.566 -17.560 -23.181 1.00 84.62 243 GLU A C 1
ATOM 1937 O O . GLU A 1 243 ? -0.718 -16.659 -24.010 1.00 84.62 243 GLU A O 1
ATOM 1942 N N . HIS A 1 244 ? -1.336 -17.618 -22.093 1.00 88.44 244 HIS A N 1
ATOM 1943 C CA . HIS A 1 244 ? -2.512 -16.783 -21.864 1.00 88.44 244 HIS A CA 1
ATOM 1944 C C . HIS A 1 244 ? -2.591 -16.302 -20.414 1.00 88.44 244 HIS A C 1
ATOM 1946 O O . HIS A 1 244 ? -2.149 -16.982 -19.489 1.00 88.44 244 HIS A O 1
ATOM 1952 N N . GLY A 1 245 ? -3.238 -15.154 -20.219 1.00 91.50 245 GLY A N 1
ATOM 1953 C CA . GLY A 1 245 ? -3.589 -14.646 -18.900 1.00 91.50 245 GLY A CA 1
ATOM 1954 C C . GLY A 1 245 ? -4.532 -15.536 -18.098 1.00 91.50 245 GLY A C 1
ATOM 1955 O O . GLY A 1 245 ? -5.102 -16.518 -18.581 1.00 91.50 245 GLY A O 1
ATOM 1956 N N . ASP A 1 246 ? -4.737 -15.122 -16.850 1.00 95.06 246 ASP A N 1
ATOM 1957 C CA . ASP A 1 246 ? -5.731 -15.714 -15.964 1.00 95.06 246 ASP A CA 1
ATOM 1958 C C . ASP A 1 246 ? -7.137 -15.658 -16.590 1.00 95.06 246 ASP A C 1
ATOM 1960 O O . ASP A 1 246 ? -7.461 -14.748 -17.355 1.00 95.06 246 ASP A O 1
ATOM 1964 N N . ARG A 1 247 ? -8.000 -16.616 -16.248 1.00 93.62 247 ARG A N 1
ATOM 1965 C CA . ARG A 1 247 ? -9.391 -16.664 -16.714 1.00 93.62 247 ARG A CA 1
ATOM 1966 C C . ARG A 1 247 ? -10.344 -16.849 -15.531 1.00 93.62 247 ARG A C 1
ATOM 1968 O O . ARG A 1 247 ? -9.945 -17.457 -14.533 1.00 93.62 247 ARG A O 1
ATOM 1975 N N . PRO A 1 248 ? -11.600 -16.366 -15.630 1.00 93.31 248 PRO A N 1
ATOM 1976 C CA . PRO A 1 248 ? -12.618 -16.591 -14.613 1.00 93.31 248 PRO A CA 1
ATOM 1977 C C . PRO A 1 248 ? -12.713 -18.061 -14.201 1.00 93.31 248 PRO A C 1
ATOM 1979 O O . PRO A 1 248 ? -12.789 -18.959 -15.038 1.00 93.31 248 PRO A O 1
ATOM 1982 N N . ARG A 1 249 ? -12.701 -18.281 -12.888 1.00 90.94 249 ARG A N 1
ATOM 1983 C CA . ARG A 1 249 ? -12.712 -19.588 -12.231 1.00 90.94 249 ARG A CA 1
ATOM 1984 C C . ARG A 1 249 ? -13.578 -19.514 -10.976 1.00 90.94 249 ARG A C 1
ATOM 1986 O O . ARG A 1 249 ? -13.701 -18.438 -10.383 1.00 90.94 249 ARG A O 1
ATOM 1993 N N . ASP A 1 250 ? -14.142 -20.643 -10.560 1.00 93.56 250 ASP A N 1
ATOM 1994 C CA . ASP A 1 250 ? -14.887 -20.725 -9.302 1.00 93.56 250 ASP A CA 1
ATOM 1995 C C . ASP A 1 250 ? -14.005 -20.373 -8.096 1.00 93.56 250 ASP A C 1
ATOM 1997 O O . ASP A 1 250 ? -12.798 -20.635 -8.070 1.00 93.56 250 ASP A O 1
ATOM 2001 N N . LEU A 1 251 ? -14.616 -19.773 -7.070 1.00 94.00 251 LEU A N 1
ATOM 2002 C CA . LEU A 1 251 ? -13.890 -19.396 -5.860 1.00 94.00 251 LEU A CA 1
ATOM 2003 C C . LEU A 1 251 ? -13.486 -20.643 -5.051 1.00 94.00 251 LEU A C 1
ATOM 2005 O O . LEU A 1 251 ? -14.318 -21.530 -4.838 1.00 94.00 251 LEU A O 1
ATOM 2009 N N . PRO A 1 252 ? -12.251 -20.701 -4.519 1.00 94.19 252 PRO A N 1
ATOM 2010 C CA . PRO A 1 252 ? -11.801 -21.818 -3.695 1.00 94.19 252 PRO A CA 1
ATOM 2011 C C . PRO A 1 252 ? -12.655 -21.963 -2.427 1.00 94.19 252 PRO A C 1
ATOM 2013 O O . PRO A 1 252 ? -13.020 -20.983 -1.770 1.00 94.19 252 PRO A O 1
ATOM 2016 N N . VAL A 1 253 ? -12.943 -23.207 -2.037 1.00 92.69 253 VAL A N 1
ATOM 2017 C CA . VAL A 1 253 ? -13.707 -23.511 -0.818 1.00 92.69 253 VAL A CA 1
ATOM 2018 C C . VAL A 1 253 ? -12.833 -23.247 0.410 1.00 92.69 253 VAL A C 1
ATOM 2020 O O . VAL A 1 253 ? -12.052 -24.102 0.815 1.00 92.69 253 VAL A O 1
ATOM 2023 N N . ILE A 1 254 ? -12.980 -22.071 1.027 1.00 94.06 254 ILE A N 1
ATOM 2024 C CA . ILE A 1 254 ? -12.199 -21.658 2.206 1.00 94.06 254 ILE A CA 1
ATOM 2025 C C . ILE A 1 254 ? -12.826 -22.199 3.509 1.00 94.06 254 ILE A C 1
ATOM 2027 O O . ILE A 1 254 ? -13.856 -21.677 3.951 1.00 94.06 254 ILE A O 1
ATOM 2031 N N . PRO A 1 255 ? -12.227 -23.192 4.206 1.00 90.62 255 PRO A N 1
ATOM 2032 C CA . PRO A 1 255 ? -12.861 -23.802 5.379 1.00 90.62 255 PRO A CA 1
ATOM 2033 C C . PRO A 1 255 ? -12.879 -22.880 6.606 1.00 90.62 255 PRO A C 1
ATOM 2035 O O . PRO A 1 255 ? -13.777 -22.990 7.442 1.00 90.62 255 PRO A O 1
ATOM 2038 N N . GLU A 1 256 ? -11.915 -21.955 6.723 1.00 90.69 256 GLU A N 1
ATOM 2039 C CA . GLU A 1 256 ? -11.866 -20.998 7.838 1.00 90.69 256 GLU A CA 1
ATOM 2040 C C . GLU A 1 256 ? -12.984 -19.944 7.789 1.00 90.69 256 GLU A C 1
ATOM 2042 O O . GLU A 1 256 ? -13.375 -19.435 8.841 1.00 90.69 256 GLU A O 1
ATOM 2047 N N . LEU A 1 257 ? -13.574 -19.688 6.613 1.00 89.06 257 LEU A N 1
ATOM 2048 C CA . LEU A 1 257 ? -14.662 -18.720 6.439 1.00 89.06 257 LEU A CA 1
ATOM 2049 C C . LEU A 1 257 ? -15.925 -19.116 7.227 1.00 89.06 257 LEU A C 1
ATOM 2051 O O . LEU A 1 257 ? -16.648 -18.247 7.707 1.00 89.06 257 LEU A O 1
ATOM 2055 N N . LYS A 1 258 ? -16.138 -20.420 7.476 1.00 88.19 258 LYS A N 1
ATOM 2056 C CA . LYS A 1 258 ? -17.228 -20.941 8.331 1.00 88.19 258 LYS A CA 1
ATOM 2057 C C . LYS A 1 258 ? -17.150 -20.474 9.793 1.00 88.19 258 LYS A C 1
ATOM 2059 O O . LYS A 1 258 ? -18.116 -20.632 10.532 1.00 88.19 258 LYS A O 1
ATOM 2064 N N . ARG A 1 259 ? -16.004 -19.935 10.227 1.00 86.81 259 ARG A N 1
ATOM 2065 C CA . ARG A 1 259 ? -15.788 -19.311 11.547 1.00 86.81 259 ARG A CA 1
ATOM 2066 C C . ARG A 1 259 ? -15.381 -17.834 11.419 1.00 86.81 259 ARG A C 1
ATOM 2068 O O . ARG A 1 259 ? -14.764 -17.281 12.329 1.00 86.81 259 ARG A O 1
ATOM 2075 N N . GLY A 1 260 ? -15.687 -17.218 10.277 1.00 90.38 260 GLY A N 1
ATOM 2076 C CA . GLY A 1 260 ? -15.412 -15.816 9.996 1.00 90.38 260 GLY A CA 1
ATOM 2077 C C . GLY A 1 260 ? -16.294 -14.873 10.815 1.00 90.38 260 GLY A C 1
ATOM 2078 O O . GLY A 1 260 ? -17.490 -15.091 10.984 1.00 90.38 260 GLY A O 1
ATOM 2079 N N . ILE A 1 261 ? -15.685 -13.799 11.303 1.00 93.62 261 ILE A N 1
ATOM 2080 C CA . ILE A 1 261 ? -16.308 -12.676 12.008 1.00 93.62 261 ILE A CA 1
ATOM 2081 C C . ILE A 1 261 ? -16.202 -11.453 11.087 1.00 93.62 261 ILE A C 1
ATOM 2083 O O . ILE A 1 261 ? -15.212 -11.315 10.369 1.00 93.62 261 ILE A O 1
ATOM 2087 N N . ASP A 1 262 ? -17.195 -10.561 11.088 1.00 92.06 262 ASP A N 1
ATOM 2088 C CA . ASP A 1 262 ? -17.226 -9.355 10.236 1.00 92.06 262 ASP A CA 1
ATOM 2089 C C . ASP A 1 262 ? -17.031 -9.649 8.731 1.00 92.06 262 ASP A C 1
ATOM 2091 O O . ASP A 1 262 ? -16.402 -8.861 8.012 1.00 92.06 262 ASP A O 1
ATOM 2095 N N . VAL A 1 263 ? -17.532 -10.803 8.265 1.00 94.56 263 VAL A N 1
ATOM 2096 C CA . VAL A 1 263 ? -17.407 -11.242 6.868 1.00 94.56 263 VAL A CA 1
ATOM 2097 C C . VAL A 1 263 ? -17.994 -10.174 5.948 1.00 94.56 263 VAL A C 1
ATOM 2099 O O . VAL A 1 263 ? -19.158 -9.796 6.055 1.00 94.56 263 VAL A O 1
ATOM 2102 N N . SER A 1 264 ? -17.137 -9.664 5.074 1.00 90.56 264 SER A N 1
ATOM 2103 C CA . SER A 1 264 ? -17.406 -8.617 4.101 1.00 90.56 264 SER A CA 1
ATOM 2104 C C . SER A 1 264 ? -17.230 -9.244 2.714 1.00 90.56 264 SER A C 1
ATOM 2106 O O . SER A 1 264 ? -16.183 -9.828 2.420 1.00 90.56 264 SER A O 1
ATOM 2108 N N . GLU A 1 265 ? -18.272 -9.172 1.889 1.00 89.75 265 GLU A N 1
ATOM 2109 C CA . GLU A 1 265 ? -18.298 -9.705 0.523 1.00 89.75 265 GLU A CA 1
ATOM 2110 C C . GLU A 1 265 ? -18.842 -8.631 -0.423 1.00 89.75 265 GLU A C 1
ATOM 2112 O O . GLU A 1 265 ? -19.663 -7.793 -0.027 1.00 89.75 265 GLU A O 1
ATOM 2117 N N . ARG A 1 266 ? -18.370 -8.642 -1.671 1.00 93.38 266 ARG A N 1
ATOM 2118 C CA . ARG A 1 266 ? -18.714 -7.627 -2.667 1.00 93.38 266 ARG A CA 1
ATOM 2119 C C . ARG A 1 266 ? -20.193 -7.717 -3.058 1.00 93.38 266 ARG A C 1
ATOM 2121 O O . ARG A 1 266 ? -20.685 -8.795 -3.374 1.00 93.38 266 ARG A O 1
ATOM 2128 N N . LYS A 1 267 ? -20.893 -6.577 -3.043 1.00 90.25 267 LYS A N 1
ATOM 2129 C CA . LYS A 1 267 ? -22.323 -6.475 -3.407 1.00 90.25 267 LYS A CA 1
ATOM 2130 C C . LYS A 1 267 ? -22.551 -5.940 -4.818 1.00 90.25 267 LYS A C 1
ATOM 2132 O O . LYS A 1 267 ? -23.470 -6.378 -5.500 1.00 90.25 267 LYS A O 1
ATOM 2137 N N . ASP A 1 268 ? -21.720 -4.988 -5.230 1.00 91.75 268 ASP A N 1
ATOM 2138 C CA . ASP A 1 268 ? -21.743 -4.408 -6.569 1.00 91.75 268 ASP A CA 1
ATOM 2139 C C . ASP A 1 268 ? -20.905 -5.266 -7.530 1.00 91.75 268 ASP A C 1
ATOM 2141 O O . ASP A 1 268 ? -20.006 -5.996 -7.108 1.00 91.75 268 ASP A O 1
ATOM 2145 N N . SER A 1 269 ? -21.100 -5.102 -8.841 1.00 93.69 269 SER A N 1
ATOM 2146 C CA . SER A 1 269 ? -20.125 -5.598 -9.822 1.00 93.69 269 SER A CA 1
ATOM 2147 C C . SER A 1 269 ? -18.711 -5.056 -9.526 1.00 93.69 269 SER A C 1
ATOM 2149 O O . SER A 1 269 ? -18.577 -3.892 -9.120 1.00 93.69 269 SER A O 1
ATOM 2151 N N . PRO A 1 270 ? -17.642 -5.850 -9.706 1.00 96.00 270 PRO A N 1
ATOM 2152 C CA . PRO A 1 270 ? -16.272 -5.363 -9.549 1.00 96.00 270 PRO A CA 1
ATOM 2153 C C . PRO A 1 270 ? -15.947 -4.226 -10.531 1.00 96.00 270 PRO A C 1
ATOM 2155 O O . PRO A 1 270 ? -16.595 -4.050 -11.564 1.00 96.00 270 PRO A O 1
ATOM 2158 N N . SER A 1 271 ? -14.942 -3.420 -10.185 1.00 97.19 271 SER A N 1
ATOM 2159 C CA . SER A 1 271 ? -14.457 -2.336 -11.049 1.00 97.19 271 SER A CA 1
ATOM 2160 C C . SER A 1 271 ? -13.459 -2.846 -12.089 1.00 97.19 271 SER A C 1
ATOM 2162 O O . SER A 1 271 ? -13.448 -2.344 -13.210 1.00 97.19 271 SER A O 1
ATOM 2164 N N . TRP A 1 272 ? -12.670 -3.863 -11.731 1.00 97.38 272 TRP A N 1
ATOM 2165 C CA . TRP A 1 272 ? -11.783 -4.621 -12.612 1.00 97.38 272 TRP A CA 1
ATOM 2166 C C . TRP A 1 272 ? -12.307 -6.052 -12.771 1.00 97.38 272 TRP A C 1
ATOM 2168 O O . TRP A 1 272 ? -12.444 -6.777 -11.781 1.00 97.38 272 TRP A O 1
ATOM 2178 N N . ASP A 1 273 ? -12.638 -6.442 -14.001 1.00 97.31 273 ASP A N 1
ATOM 2179 C CA . ASP A 1 273 ? -13.269 -7.732 -14.291 1.00 97.31 273 ASP A CA 1
ATOM 2180 C C . ASP A 1 273 ? -12.978 -8.218 -15.712 1.00 97.31 273 ASP A C 1
ATOM 2182 O O . ASP A 1 273 ? -12.525 -7.454 -16.569 1.00 97.31 273 ASP A O 1
ATOM 2186 N N . TYR A 1 274 ? -13.278 -9.489 -15.960 1.00 97.06 274 TYR A N 1
ATOM 2187 C CA . TYR A 1 274 ? -13.053 -10.124 -17.250 1.00 97.06 274 TYR A CA 1
ATOM 2188 C C . TYR A 1 274 ? -14.069 -9.662 -18.295 1.00 97.06 274 TYR A C 1
ATOM 2190 O O . TYR A 1 274 ? -15.249 -9.433 -18.012 1.00 97.06 274 TYR A O 1
ATOM 2198 N N . ASP A 1 275 ? -13.620 -9.508 -19.530 1.00 96.12 275 ASP A N 1
ATOM 2199 C CA . ASP A 1 275 ? -14.447 -9.244 -20.692 1.00 96.12 275 ASP A CA 1
ATOM 2200 C C . ASP A 1 275 ? -14.471 -10.456 -21.607 1.00 96.12 275 ASP A C 1
ATOM 2202 O O . ASP A 1 275 ? -13.479 -10.793 -22.238 1.00 96.12 275 ASP A O 1
ATOM 2206 N N . GLU A 1 276 ? -15.626 -11.108 -21.690 1.00 94.19 276 GLU A N 1
ATOM 2207 C CA . GLU A 1 276 ? -15.815 -12.300 -22.517 1.00 94.19 276 GLU A CA 1
ATOM 2208 C C . GLU A 1 276 ? -15.663 -12.008 -24.019 1.00 94.19 276 GLU A C 1
ATOM 2210 O O . GLU A 1 276 ? -15.344 -12.920 -24.777 1.00 94.19 276 GLU A O 1
ATOM 2215 N N . LYS A 1 277 ? -15.860 -10.753 -24.462 1.00 93.44 277 LYS A N 1
ATOM 2216 C CA . LYS A 1 277 ? -15.796 -10.368 -25.884 1.00 93.44 277 LYS A CA 1
ATOM 2217 C C . LYS A 1 277 ? -14.384 -10.021 -26.341 1.00 93.44 277 LYS A C 1
ATOM 2219 O O . LYS A 1 277 ? -14.016 -10.337 -27.464 1.00 93.44 277 LYS A O 1
ATOM 2224 N N . GLU A 1 278 ? -13.618 -9.355 -25.481 1.00 92.31 278 GLU A N 1
ATOM 2225 C CA . GLU A 1 278 ? -12.202 -9.023 -25.718 1.00 92.31 278 GLU A CA 1
ATOM 2226 C C . GLU A 1 278 ? -11.242 -10.062 -25.101 1.00 92.31 278 GLU A C 1
ATOM 2228 O O . GLU A 1 278 ? -10.027 -9.941 -25.225 1.00 92.31 278 GLU A O 1
ATOM 2233 N N . CYS A 1 279 ? -11.792 -11.083 -24.436 1.00 92.31 279 CYS A N 1
ATOM 2234 C CA . CYS A 1 279 ? -11.101 -12.162 -23.725 1.00 92.31 279 CYS A CA 1
ATOM 2235 C C . CYS A 1 279 ? -10.044 -11.697 -22.698 1.00 92.31 279 CYS A C 1
ATOM 2237 O O . CYS A 1 279 ? -9.098 -12.435 -22.410 1.00 92.31 279 CYS A O 1
ATOM 2239 N N . CYS A 1 280 ? -10.216 -10.506 -22.114 1.00 95.00 280 CYS A N 1
ATOM 2240 C CA . CYS A 1 280 ? -9.222 -9.847 -21.263 1.00 95.00 280 CYS A CA 1
ATOM 2241 C C . CYS A 1 280 ? -9.813 -9.243 -19.976 1.00 95.00 280 CYS A C 1
ATOM 2243 O O . CYS A 1 280 ? -10.979 -8.855 -19.905 1.00 95.00 280 CYS A O 1
ATOM 2245 N N . TRP A 1 281 ? -8.988 -9.121 -18.942 1.00 96.88 281 TRP A N 1
ATOM 2246 C CA . TRP A 1 281 ? -9.253 -8.336 -17.742 1.00 96.88 281 TRP A CA 1
ATOM 2247 C C . TRP A 1 281 ? -9.082 -6.846 -18.018 1.00 96.88 281 TRP A C 1
ATOM 2249 O O . TRP A 1 281 ? -8.036 -6.416 -18.512 1.00 96.88 281 TRP A O 1
ATOM 2259 N N . LYS A 1 282 ? -10.090 -6.046 -17.655 1.00 96.12 282 LYS A N 1
ATOM 2260 C CA . LYS A 1 282 ? -10.042 -4.587 -17.798 1.00 96.12 282 LYS A CA 1
ATOM 2261 C C . LYS A 1 282 ? -10.925 -3.859 -16.787 1.00 96.12 282 LYS A C 1
ATOM 2263 O O . LYS A 1 282 ? -11.734 -4.449 -16.067 1.00 96.12 282 LYS A O 1
ATOM 2268 N N . TRP A 1 283 ? -10.808 -2.534 -16.776 1.00 96.31 283 TRP A N 1
ATOM 2269 C CA . TRP A 1 283 ? -11.711 -1.648 -16.046 1.00 96.31 283 TRP A CA 1
ATOM 2270 C C . TRP A 1 283 ? -13.126 -1.679 -16.654 1.00 96.31 283 TRP A C 1
ATOM 2272 O O . TRP A 1 283 ? -13.366 -1.141 -17.732 1.00 96.31 283 TRP A O 1
ATOM 2282 N N . LYS A 1 284 ? -14.082 -2.289 -15.942 1.00 96.00 284 LYS A N 1
ATOM 2283 C CA . LYS A 1 284 ? -15.531 -2.225 -16.228 1.00 96.00 284 LYS A CA 1
ATOM 2284 C C . LYS A 1 284 ? -16.177 -0.951 -15.685 1.00 96.00 284 LYS A C 1
ATOM 2286 O O . LYS A 1 284 ? -17.228 -0.527 -16.157 1.00 96.00 284 LYS A O 1
ATOM 2291 N N . LYS A 1 285 ? -15.552 -0.358 -14.669 1.00 93.88 285 LYS A N 1
ATOM 2292 C CA . LYS A 1 285 ? -15.853 0.966 -14.114 1.00 93.88 285 LYS A CA 1
ATOM 2293 C C . LYS A 1 285 ? -14.563 1.778 -14.208 1.00 93.88 285 LYS A C 1
ATOM 2295 O O . LYS A 1 285 ? -13.509 1.185 -13.988 1.00 93.88 285 LYS A O 1
ATOM 2300 N N . PRO A 1 286 ? -14.598 3.079 -14.538 1.00 90.38 286 PRO A N 1
ATOM 2301 C CA . PRO A 1 286 ? -13.375 3.864 -14.668 1.00 90.38 286 PRO A CA 1
ATOM 2302 C C . PRO A 1 286 ? -12.564 3.841 -13.358 1.00 90.38 286 PRO A C 1
ATOM 2304 O O . PRO A 1 286 ? -13.168 3.822 -12.278 1.00 90.38 286 PRO A O 1
ATOM 2307 N N . PRO A 1 287 ? -11.219 3.845 -13.427 1.00 90.56 287 PRO A N 1
ATOM 2308 C CA . PRO A 1 287 ? -10.380 3.916 -12.236 1.00 90.56 287 PRO A CA 1
ATOM 2309 C C . PRO A 1 287 ? -10.705 5.176 -11.416 1.00 90.56 287 PRO A C 1
ATOM 2311 O O . PRO A 1 287 ? -11.011 6.225 -11.994 1.00 90.56 287 PRO A O 1
ATOM 2314 N N . PRO A 1 288 ? -10.629 5.116 -10.074 1.00 90.56 288 PRO A N 1
ATOM 2315 C CA . PRO A 1 288 ? -10.805 6.304 -9.249 1.00 90.56 288 PRO A CA 1
ATOM 2316 C C . PRO A 1 288 ? -9.707 7.340 -9.566 1.00 90.56 288 PRO A C 1
ATOM 2318 O O . PRO A 1 288 ? -8.549 6.963 -9.757 1.00 90.56 288 PRO A O 1
ATOM 2321 N N . PRO A 1 289 ? -10.029 8.646 -9.609 1.00 87.50 289 PRO A N 1
ATOM 2322 C CA . PRO A 1 289 ? -9.048 9.685 -9.917 1.00 87.50 289 PRO A CA 1
ATOM 2323 C C . PRO A 1 289 ? -8.010 9.801 -8.795 1.00 87.50 289 PRO A C 1
ATOM 2325 O O . PRO A 1 289 ? -8.364 9.741 -7.615 1.00 87.50 289 PRO A O 1
ATOM 2328 N N . SER A 1 290 ? -6.733 9.950 -9.158 1.00 88.94 290 SER A N 1
ATOM 2329 C CA . SER A 1 290 ? -5.621 10.090 -8.204 1.00 88.94 290 SER A CA 1
ATOM 2330 C C . SER A 1 290 ? -5.837 11.270 -7.251 1.00 88.94 290 SER A C 1
ATOM 2332 O O . SER A 1 290 ? -6.221 12.360 -7.675 1.00 88.94 290 SER A O 1
ATOM 2334 N N . GLU A 1 291 ? -5.557 11.073 -5.958 1.00 85.88 291 GLU A N 1
ATOM 2335 C CA . GLU A 1 291 ? -5.562 12.173 -4.982 1.00 85.88 291 GLU A CA 1
ATOM 2336 C C . GLU A 1 291 ? -4.194 12.871 -4.902 1.00 85.88 291 GLU A C 1
ATOM 2338 O O . GLU A 1 291 ? -4.052 13.898 -4.229 1.00 85.88 291 GLU A O 1
ATOM 2343 N N . GLU A 1 292 ? -3.162 12.320 -5.551 1.00 78.06 292 GLU A N 1
ATOM 2344 C CA . GLU A 1 292 ? -1.889 13.012 -5.702 1.00 78.06 292 GLU A CA 1
ATOM 2345 C C . GLU A 1 292 ? -2.069 14.169 -6.686 1.00 78.06 292 GLU A C 1
ATOM 2347 O O . GLU A 1 292 ? -2.191 13.981 -7.894 1.00 78.06 292 GLU A O 1
ATOM 2352 N N . LYS A 1 293 ? -2.070 15.398 -6.158 1.00 57.03 293 LYS A N 1
ATOM 2353 C CA . LYS A 1 293 ? -2.079 16.607 -6.986 1.00 57.03 293 LYS A CA 1
ATOM 2354 C C . LYS A 1 293 ? -0.923 16.541 -7.981 1.00 57.03 293 LYS A C 1
ATOM 2356 O O . LYS A 1 293 ? 0.233 16.478 -7.560 1.00 57.03 293 LYS A O 1
ATOM 2361 N N . VAL A 1 294 ? -1.235 16.609 -9.274 1.00 47.31 294 VAL A N 1
ATOM 2362 C CA . VAL A 1 294 ? -0.242 16.701 -10.349 1.00 47.31 294 VAL A CA 1
ATOM 2363 C C . VAL A 1 294 ? 0.485 18.035 -10.211 1.00 47.31 294 VAL A C 1
ATOM 2365 O O . VAL A 1 294 ? 0.018 19.072 -10.677 1.00 47.31 294 VAL A O 1
ATOM 2368 N N . VAL A 1 295 ? 1.624 18.025 -9.516 1.00 45.78 295 VAL A N 1
ATOM 2369 C CA . VAL A 1 295 ? 2.482 19.204 -9.393 1.00 45.78 295 VAL A CA 1
ATOM 2370 C C . VAL A 1 295 ? 3.343 19.303 -10.649 1.00 45.78 295 VAL A C 1
ATOM 2372 O O . VAL A 1 295 ? 4.543 19.029 -10.623 1.00 45.78 295 VAL A O 1
ATOM 2375 N N . ASN A 1 296 ? 2.719 19.722 -11.750 1.00 41.59 296 ASN A N 1
ATOM 2376 C CA . ASN A 1 296 ? 3.439 20.327 -12.864 1.00 41.59 296 ASN A CA 1
ATOM 2377 C C . ASN A 1 296 ? 4.083 21.609 -12.321 1.00 41.59 296 ASN A C 1
ATOM 2379 O O . ASN A 1 296 ? 3.426 22.642 -12.225 1.00 41.59 296 ASN A O 1
ATOM 2383 N N . ILE A 1 297 ? 5.341 21.523 -11.873 1.00 44.06 297 ILE A N 1
ATOM 2384 C CA . ILE A 1 297 ? 6.078 22.674 -11.337 1.00 44.06 297 ILE A CA 1
ATOM 2385 C C . ILE A 1 297 ? 6.422 23.585 -12.512 1.00 44.06 297 ILE A C 1
ATOM 2387 O O . ILE A 1 297 ? 7.502 23.479 -13.097 1.00 44.06 297 ILE A O 1
ATOM 2391 N N . ASN A 1 298 ? 5.507 24.493 -12.841 1.00 47.47 298 ASN A N 1
ATOM 2392 C CA . ASN A 1 298 ? 5.798 25.566 -13.773 1.00 47.47 298 ASN A CA 1
ATOM 2393 C C . ASN A 1 298 ? 6.950 26.417 -13.183 1.00 47.47 298 ASN A C 1
ATOM 2395 O O . ASN A 1 298 ? 7.005 26.601 -11.957 1.00 47.47 298 ASN A O 1
ATOM 2399 N N . PRO A 1 299 ? 7.901 26.941 -13.982 1.00 54.81 299 PRO A N 1
ATOM 2400 C CA . PRO A 1 299 ? 9.031 27.709 -13.445 1.00 54.81 299 PRO A CA 1
ATOM 2401 C C . PRO A 1 299 ? 8.592 28.913 -12.598 1.00 54.81 299 PRO A C 1
ATOM 2403 O O . PRO A 1 299 ? 9.244 29.255 -11.608 1.00 54.81 299 PRO A O 1
ATOM 2406 N N . GLU A 1 300 ? 7.445 29.496 -12.946 1.00 54.16 300 GLU A N 1
ATOM 2407 C CA . GLU A 1 300 ? 6.787 30.585 -12.228 1.00 54.16 300 GLU A CA 1
ATOM 2408 C C . GLU A 1 300 ? 6.237 30.156 -10.865 1.00 54.16 300 GLU A C 1
ATOM 2410 O O . GLU A 1 300 ? 6.372 30.904 -9.902 1.00 54.16 300 GLU A O 1
ATOM 2415 N N . ASP A 1 301 ? 5.713 28.936 -10.718 1.00 54.16 301 ASP A N 1
ATOM 2416 C CA . ASP A 1 301 ? 5.285 28.408 -9.416 1.00 54.16 301 ASP A CA 1
ATOM 2417 C C . ASP A 1 301 ? 6.470 28.124 -8.497 1.00 54.16 301 ASP A C 1
ATOM 2419 O O . ASP A 1 301 ? 6.369 28.293 -7.282 1.00 54.16 301 ASP A O 1
ATOM 2423 N N . ARG A 1 302 ? 7.640 27.780 -9.051 1.00 53.78 302 ARG A N 1
ATOM 2424 C CA . ARG A 1 302 ? 8.884 27.722 -8.268 1.00 53.78 302 ARG A CA 1
ATOM 2425 C C . ARG A 1 302 ? 9.270 29.110 -7.750 1.00 53.78 302 ARG A C 1
ATOM 2427 O O . ARG A 1 302 ? 9.725 29.232 -6.613 1.00 53.78 302 ARG A O 1
ATOM 2434 N N . GLU A 1 303 ? 9.084 30.146 -8.560 1.00 52.66 303 GLU A N 1
ATOM 2435 C CA . GLU A 1 303 ? 9.356 31.536 -8.191 1.00 52.66 303 GLU A CA 1
ATOM 2436 C C . GLU A 1 303 ? 8.318 32.076 -7.188 1.00 52.66 303 GLU A C 1
ATOM 2438 O O . GLU A 1 303 ? 8.681 32.668 -6.171 1.00 52.66 303 GLU A O 1
ATOM 2443 N N . ASN A 1 304 ? 7.035 31.780 -7.387 1.00 55.62 304 ASN A N 1
ATOM 2444 C CA . ASN A 1 304 ? 5.942 32.152 -6.493 1.00 55.62 304 ASN A CA 1
ATOM 2445 C C . ASN A 1 304 ? 6.009 31.396 -5.162 1.00 55.62 304 ASN A C 1
ATOM 2447 O O . ASN A 1 304 ? 5.883 32.022 -4.112 1.00 55.62 304 ASN A O 1
ATOM 2451 N N . ALA A 1 305 ? 6.328 30.099 -5.153 1.00 52.56 305 ALA A N 1
ATOM 2452 C CA . ALA A 1 305 ? 6.587 29.353 -3.921 1.00 52.56 305 ALA A CA 1
ATOM 2453 C C . ALA A 1 305 ? 7.793 29.923 -3.158 1.00 52.56 305 ALA A C 1
ATOM 2455 O O . ALA A 1 305 ? 7.725 30.072 -1.939 1.00 52.56 305 ALA A O 1
ATOM 2456 N N . ARG A 1 306 ? 8.871 30.331 -3.845 1.00 58.00 306 ARG A N 1
ATOM 2457 C CA . ARG A 1 306 ? 10.003 31.041 -3.217 1.00 58.00 306 ARG A CA 1
ATOM 2458 C C . ARG A 1 306 ? 9.588 32.402 -2.655 1.00 58.00 306 ARG A C 1
ATOM 2460 O O . ARG A 1 306 ? 9.974 32.720 -1.533 1.00 58.00 306 ARG A O 1
ATOM 2467 N N . LYS A 1 307 ? 8.776 33.183 -3.375 1.00 55.31 307 LYS A N 1
ATOM 2468 C CA . LYS A 1 307 ? 8.211 34.464 -2.905 1.00 55.31 307 LYS A CA 1
ATOM 2469 C C . LYS A 1 307 ? 7.282 34.274 -1.697 1.00 55.31 307 LYS A C 1
ATOM 2471 O O . LYS A 1 307 ? 7.355 35.065 -0.762 1.00 55.31 307 LYS A O 1
ATOM 2476 N N . VAL A 1 308 ? 6.469 33.216 -1.666 1.00 54.44 308 VAL A N 1
ATOM 2477 C CA . VAL A 1 308 ? 5.579 32.865 -0.543 1.00 54.44 308 VAL A CA 1
ATOM 2478 C C . VAL A 1 308 ? 6.367 32.354 0.664 1.00 54.44 308 VAL A C 1
ATOM 2480 O O . VAL A 1 308 ? 6.094 32.788 1.778 1.00 54.44 308 VAL A O 1
ATOM 2483 N N . ILE A 1 309 ? 7.382 31.504 0.472 1.00 55.81 309 ILE A N 1
ATOM 2484 C CA . ILE A 1 309 ? 8.265 31.037 1.556 1.00 55.81 309 ILE A CA 1
ATOM 2485 C C . ILE A 1 309 ? 9.057 32.210 2.145 1.00 55.81 309 ILE A C 1
ATOM 2487 O O . ILE A 1 309 ? 9.093 32.349 3.367 1.00 55.81 309 ILE A O 1
ATOM 2491 N N . ARG A 1 310 ? 9.601 33.103 1.302 1.00 56.62 310 ARG A N 1
ATOM 2492 C CA . ARG A 1 310 ? 10.213 34.365 1.749 1.00 56.62 310 ARG A CA 1
ATOM 2493 C C . ARG A 1 310 ? 9.206 35.202 2.543 1.00 56.62 310 ARG A C 1
ATOM 2495 O O . ARG A 1 310 ? 9.470 35.473 3.704 1.00 56.62 310 ARG A O 1
ATOM 2502 N N . LYS A 1 311 ? 8.017 35.511 2.004 1.00 50.06 311 LYS A N 1
ATOM 2503 C CA . LYS A 1 311 ? 6.963 36.253 2.734 1.00 50.06 311 LYS A CA 1
ATOM 2504 C C . LYS A 1 311 ? 6.556 35.591 4.061 1.00 50.06 311 LYS A C 1
ATOM 2506 O O . LYS A 1 311 ? 6.311 36.301 5.027 1.00 50.06 311 LYS A O 1
ATOM 2511 N N . ALA A 1 312 ? 6.518 34.260 4.142 1.00 50.62 312 ALA A N 1
ATOM 2512 C CA . ALA A 1 312 ? 6.205 33.528 5.373 1.00 50.62 312 ALA A CA 1
ATOM 2513 C C . ALA A 1 312 ? 7.342 33.581 6.416 1.00 50.62 312 ALA A C 1
ATOM 2515 O O . ALA A 1 312 ? 7.080 33.568 7.619 1.00 50.62 312 ALA A O 1
ATOM 2516 N N . GLN A 1 313 ? 8.599 33.670 5.975 1.00 54.97 313 GLN A N 1
ATOM 2517 C CA . GLN A 1 313 ? 9.751 33.933 6.844 1.00 54.97 313 GLN A CA 1
ATOM 2518 C C . GLN A 1 313 ? 9.751 35.405 7.305 1.00 54.97 313 GLN A C 1
ATOM 2520 O O . GLN A 1 313 ? 9.851 35.671 8.508 1.00 54.97 313 GLN A O 1
ATOM 2525 N N . THR A 1 314 ? 9.502 36.336 6.378 1.00 50.62 314 THR A N 1
ATOM 2526 C CA . THR A 1 314 ? 9.349 37.790 6.578 1.00 50.62 314 THR A CA 1
ATOM 2527 C C . THR A 1 314 ? 7.961 38.202 7.104 1.00 50.62 314 THR A C 1
ATOM 2529 O O . THR A 1 314 ? 7.541 39.343 6.930 1.00 50.62 314 THR A O 1
ATOM 2532 N N . ILE A 1 315 ? 7.252 37.322 7.823 1.00 56.12 315 ILE A N 1
ATOM 2533 C CA . ILE A 1 315 ? 6.213 37.776 8.760 1.00 56.12 315 ILE A CA 1
ATOM 2534 C C . ILE A 1 315 ? 6.942 38.606 9.822 1.00 56.12 315 ILE A C 1
ATOM 2536 O O . ILE A 1 315 ? 7.732 38.055 10.598 1.00 56.12 315 ILE A O 1
ATOM 2540 N N . SER A 1 316 ? 6.723 39.922 9.843 1.00 62.16 316 SER A N 1
ATOM 2541 C CA . SER A 1 316 ? 7.397 40.835 10.776 1.00 62.16 316 SER A CA 1
ATOM 2542 C C . SER A 1 316 ? 7.220 40.364 12.225 1.00 62.16 316 SER A C 1
ATOM 2544 O O . SER A 1 316 ? 6.157 39.858 12.600 1.00 62.16 316 SER A O 1
ATOM 2546 N N . MET A 1 317 ? 8.236 40.537 13.080 1.00 62.03 317 MET A N 1
ATOM 2547 C CA . MET A 1 317 ? 8.101 40.174 14.500 1.00 62.03 317 MET A CA 1
ATOM 2548 C C . MET A 1 317 ? 6.984 40.974 15.195 1.00 62.03 317 MET A C 1
ATOM 2550 O O . MET A 1 317 ? 6.357 40.465 16.120 1.00 62.03 317 MET A O 1
ATOM 2554 N N . LYS A 1 318 ? 6.631 42.146 14.652 1.00 63.00 318 LYS A N 1
ATOM 2555 C CA . LYS A 1 318 ? 5.471 42.980 15.011 1.00 63.00 318 LYS A CA 1
ATOM 2556 C C . LYS A 1 318 ? 4.145 42.219 14.853 1.00 63.00 318 LYS A C 1
ATOM 2558 O O . LYS A 1 318 ? 3.305 42.226 15.748 1.00 63.00 318 LYS A O 1
ATOM 2563 N N . GLU A 1 319 ? 3.993 41.480 13.754 1.00 68.44 319 GLU A N 1
ATOM 2564 C CA . GLU A 1 319 ? 2.820 40.642 13.468 1.00 68.44 319 GLU A CA 1
ATOM 2565 C C . GLU A 1 319 ? 2.827 39.349 14.306 1.00 68.44 319 GLU A C 1
ATOM 2567 O O . GLU A 1 319 ? 1.787 38.930 14.821 1.00 68.44 319 GLU A O 1
ATOM 2572 N N . LYS A 1 320 ? 4.010 38.753 14.533 1.00 66.44 320 LYS A N 1
ATOM 2573 C CA . LYS A 1 320 ? 4.184 37.605 15.449 1.00 66.44 320 LYS A CA 1
ATOM 2574 C C . LYS A 1 320 ? 3.802 37.975 16.893 1.00 66.44 320 LYS A C 1
ATOM 2576 O O . LYS A 1 320 ? 3.136 37.184 17.562 1.00 66.44 320 LYS A O 1
ATOM 2581 N N . LEU A 1 321 ? 4.163 39.178 17.349 1.00 69.25 321 LEU A N 1
ATOM 2582 C CA . LEU A 1 321 ? 3.774 39.729 18.650 1.00 69.25 321 LEU A CA 1
ATOM 2583 C C . LEU A 1 321 ? 2.263 39.950 18.749 1.00 69.25 321 LEU A C 1
ATOM 2585 O O . LEU A 1 321 ? 1.640 39.413 19.663 1.00 69.25 321 LEU A O 1
ATOM 2589 N N . LEU A 1 322 ? 1.664 40.669 17.793 1.00 68.50 322 LEU A N 1
ATOM 2590 C CA . LEU A 1 322 ? 0.215 40.905 17.757 1.00 68.50 322 LEU A CA 1
ATOM 2591 C C . LEU A 1 322 ? -0.575 39.588 17.784 1.00 68.50 322 LEU A C 1
ATOM 2593 O O . LEU A 1 322 ? -1.532 39.464 18.537 1.00 68.50 322 LEU A O 1
ATOM 2597 N N . LYS A 1 323 ? -0.142 38.566 17.040 1.00 71.75 323 LYS A N 1
ATOM 2598 C CA . LYS A 1 323 ? -0.840 37.272 16.957 1.00 71.75 323 LYS A CA 1
ATOM 2599 C C . LYS A 1 323 ? -0.625 36.344 18.163 1.00 71.75 323 LYS A C 1
ATOM 2601 O O . LYS A 1 323 ? -1.425 35.434 18.372 1.00 71.75 323 LYS A O 1
ATOM 2606 N N . GLY A 1 324 ? 0.459 36.520 18.923 1.00 77.81 324 GLY A N 1
ATOM 2607 C CA . GLY A 1 324 ? 0.797 35.679 20.082 1.00 77.81 324 GLY A CA 1
ATOM 2608 C C . GLY A 1 324 ? 0.431 36.281 21.443 1.00 77.81 324 GLY A C 1
ATOM 2609 O O . GLY A 1 324 ? 0.103 35.542 22.374 1.00 77.81 324 GLY A O 1
ATOM 2610 N N . PHE A 1 325 ? 0.484 37.610 21.553 1.00 86.00 325 PHE A N 1
ATOM 2611 C CA . PHE A 1 325 ? 0.488 38.360 22.815 1.00 86.00 325 PHE A CA 1
ATOM 2612 C C . PHE A 1 325 ? -0.567 39.483 22.859 1.00 86.00 325 PHE A C 1
ATOM 2614 O O . PHE A 1 325 ? -0.470 40.387 23.690 1.00 86.00 325 PHE A O 1
ATOM 2621 N N . SER A 1 326 ? -1.582 39.437 21.992 1.00 86.56 326 SER A N 1
ATOM 2622 C CA . SER A 1 326 ? -2.734 40.347 22.020 1.00 86.56 326 SER A CA 1
ATOM 2623 C C . SER A 1 326 ? -3.585 40.203 23.287 1.00 86.56 326 SER A C 1
ATOM 2625 O O . SER A 1 326 ? -3.890 39.095 23.733 1.00 86.56 326 SER A O 1
ATOM 2627 N N . CYS A 1 327 ? -4.048 41.333 23.812 1.00 88.69 327 CYS A N 1
ATOM 2628 C CA . CYS A 1 327 ? -5.066 41.420 24.853 1.00 88.69 327 CYS A CA 1
ATOM 2629 C C . CYS A 1 327 ? -6.454 41.080 24.292 1.00 88.69 327 CYS A C 1
ATOM 2631 O O . CYS A 1 327 ? -6.905 41.723 23.347 1.00 88.69 327 CYS A O 1
ATOM 2633 N N . LEU A 1 328 ? -7.194 40.173 24.935 1.00 87.12 328 LEU A N 1
ATOM 2634 C CA . LEU A 1 328 ? -8.551 39.770 24.517 1.00 87.12 328 LEU A CA 1
ATOM 2635 C C . LEU A 1 328 ? -9.657 40.828 24.782 1.00 87.12 328 LEU A C 1
ATOM 2637 O O . LEU A 1 328 ? -10.834 40.485 24.821 1.00 87.12 328 LEU A O 1
ATOM 2641 N N . ILE A 1 329 ? -9.289 42.097 25.007 1.00 88.25 329 ILE A N 1
ATOM 2642 C CA . ILE A 1 329 ? -10.211 43.243 25.168 1.00 88.25 329 ILE A CA 1
ATOM 2643 C C . ILE A 1 329 ? -9.856 44.387 24.209 1.00 88.25 329 ILE A C 1
ATOM 2645 O O . ILE A 1 329 ? -10.752 44.996 23.638 1.00 88.25 329 ILE A O 1
ATOM 2649 N N . CYS A 1 330 ? -8.567 44.709 24.044 1.00 89.38 330 CYS A N 1
ATOM 2650 C CA . CYS A 1 330 ? -8.124 45.835 23.208 1.00 89.38 330 CYS A CA 1
ATOM 2651 C C . CYS A 1 330 ? -7.315 45.428 21.966 1.00 89.38 330 CYS A C 1
ATOM 2653 O O . CYS A 1 330 ? -6.835 46.312 21.259 1.00 89.38 330 CYS A O 1
ATOM 2655 N N . GLU A 1 331 ? -7.130 44.121 21.739 1.00 85.50 331 GLU A N 1
ATOM 2656 C CA . GLU A 1 331 ? -6.483 43.453 20.589 1.00 85.50 331 GLU A CA 1
ATOM 2657 C C . GLU A 1 331 ? -5.005 43.816 20.319 1.00 85.50 331 GLU A C 1
ATOM 2659 O O . GLU A 1 331 ? -4.294 43.096 19.621 1.00 85.50 331 GLU A O 1
ATOM 2664 N N . LYS A 1 332 ? -4.491 44.867 20.960 1.00 86.88 332 LYS A N 1
ATOM 2665 C CA . LYS A 1 332 ? -3.078 45.268 20.994 1.00 86.88 332 LYS A CA 1
ATOM 2666 C C . LYS A 1 332 ? -2.247 44.316 21.860 1.00 86.88 332 LYS A C 1
ATOM 2668 O O . LYS A 1 332 ? -2.783 43.644 22.744 1.00 86.88 332 LYS A O 1
ATOM 2673 N N . VAL A 1 333 ? -0.929 44.302 21.639 1.00 87.12 333 VAL A N 1
ATOM 2674 C CA . VAL A 1 333 ? 0.046 43.592 22.492 1.00 87.12 333 VAL A CA 1
ATOM 2675 C C . VAL A 1 333 ? -0.143 44.007 23.957 1.00 87.12 333 VAL A C 1
ATOM 2677 O O . VAL A 1 333 ? -0.342 45.188 24.249 1.00 87.12 333 VAL A O 1
ATOM 2680 N N . MET A 1 334 ? -0.128 43.038 24.875 1.00 88.19 334 MET A N 1
ATOM 2681 C CA . MET A 1 334 ? -0.462 43.278 26.279 1.00 88.19 334 MET A CA 1
ATOM 2682 C C . MET A 1 334 ? 0.554 44.166 27.007 1.00 88.19 334 MET A C 1
ATOM 2684 O O . MET A 1 334 ? 1.701 43.778 27.197 1.00 88.19 334 MET A O 1
ATOM 2688 N N . ASN A 1 335 ? 0.081 45.305 27.516 1.00 86.06 335 ASN A N 1
ATOM 2689 C CA . ASN A 1 335 ? 0.779 46.110 28.518 1.00 86.06 335 ASN A CA 1
ATOM 2690 C C . ASN A 1 335 ? 0.289 45.711 29.925 1.00 86.06 335 ASN A C 1
ATOM 2692 O O . ASN A 1 335 ? -0.918 45.557 30.132 1.00 86.06 335 ASN A O 1
ATOM 2696 N N . LEU A 1 336 ? 1.208 45.535 30.881 1.00 88.25 336 LEU A N 1
ATOM 2697 C CA . LEU A 1 336 ? 0.949 44.973 32.215 1.00 88.25 336 LEU A CA 1
ATOM 2698 C C . LEU A 1 336 ? 0.119 43.664 32.148 1.00 88.25 336 LEU A C 1
ATOM 2700 O O . LEU A 1 336 ? -1.017 43.639 32.631 1.00 88.25 336 LEU A O 1
ATOM 2704 N N . PRO A 1 337 ? 0.616 42.586 31.511 1.00 91.06 337 PRO A N 1
ATOM 2705 C CA . PRO A 1 337 ? -0.168 41.375 31.266 1.00 91.06 337 PRO A CA 1
ATOM 2706 C C . PRO A 1 337 ? -0.647 40.689 32.558 1.00 91.06 337 PRO A C 1
ATOM 2708 O O . PRO A 1 337 ? 0.143 40.349 33.436 1.00 91.06 337 PRO A O 1
ATOM 2711 N N . LEU A 1 338 ? -1.948 40.413 32.645 1.00 90.69 338 LEU A N 1
ATOM 2712 C CA . LEU A 1 338 ? -2.574 39.547 33.645 1.00 90.69 338 LEU A CA 1
ATOM 2713 C C . LEU A 1 338 ? -2.908 38.194 33.017 1.00 90.69 338 LEU A C 1
ATOM 2715 O O . LEU A 1 338 ? -3.569 38.148 31.979 1.00 90.69 338 LEU A O 1
ATOM 2719 N N . THR A 1 339 ? -2.561 37.098 33.692 1.00 89.69 339 THR A N 1
ATOM 2720 C CA . THR A 1 339 ? -3.066 35.754 33.371 1.00 89.69 339 THR A CA 1
ATOM 2721 C C . THR A 1 339 ? -4.147 35.378 34.378 1.00 89.69 339 THR A C 1
ATOM 2723 O O . THR A 1 339 ? -3.872 35.194 35.559 1.00 89.69 339 THR A O 1
ATOM 2726 N N . THR A 1 340 ? -5.392 35.260 33.919 1.00 88.88 340 THR A N 1
ATOM 2727 C CA . THR A 1 340 ? -6.520 34.862 34.778 1.00 88.88 340 THR A CA 1
ATOM 2728 C C . THR A 1 340 ? -6.471 33.364 35.132 1.00 88.88 340 THR A C 1
ATOM 2730 O O . THR A 1 340 ? -5.944 32.572 34.346 1.00 88.88 340 THR A O 1
ATOM 2733 N N . PRO A 1 341 ? -7.118 32.912 36.231 1.00 86.25 341 PRO A N 1
ATOM 2734 C CA . PRO A 1 341 ? -7.189 31.489 36.601 1.00 86.25 341 PRO A CA 1
ATOM 2735 C C . PRO A 1 341 ? -7.805 30.581 35.525 1.00 86.25 341 PRO A C 1
ATOM 2737 O O . PRO A 1 341 ? -7.597 29.372 35.517 1.00 86.25 341 PRO A O 1
ATOM 2740 N N . CYS A 1 342 ? -8.563 31.163 34.592 1.00 87.94 342 CYS A N 1
ATOM 2741 C CA . CYS A 1 342 ? -9.164 30.466 33.460 1.00 87.94 342 CYS A CA 1
ATOM 2742 C C . CYS A 1 342 ? -8.268 30.395 32.203 1.00 87.94 342 CYS A C 1
ATOM 2744 O O . CYS A 1 342 ? -8.763 29.987 31.152 1.00 87.94 342 CYS A O 1
ATOM 2746 N N . ALA A 1 343 ? -6.983 30.760 32.334 1.00 86.12 343 ALA A N 1
ATOM 2747 C CA . ALA A 1 343 ? -5.919 30.759 31.319 1.00 86.12 343 ALA A CA 1
ATOM 2748 C C . ALA A 1 343 ? -6.035 31.800 30.182 1.00 86.12 343 ALA A C 1
ATOM 2750 O O . ALA A 1 343 ? -5.279 31.731 29.213 1.00 86.12 343 ALA A O 1
ATOM 2751 N N . HIS A 1 344 ? -6.927 32.787 30.317 1.00 89.19 344 HIS A N 1
ATOM 2752 C CA . HIS A 1 344 ? -7.039 33.931 29.402 1.00 89.19 344 HIS A CA 1
ATOM 2753 C C . HIS A 1 344 ? -6.164 35.101 29.864 1.00 89.19 344 HIS A C 1
ATOM 2755 O O . HIS A 1 344 ? -6.064 35.349 31.073 1.00 89.19 344 HIS A O 1
ATOM 2761 N N . ASN A 1 345 ? -5.570 35.826 28.910 1.00 90.12 345 ASN A N 1
ATOM 2762 C CA . ASN A 1 345 ? -4.620 36.906 29.173 1.00 90.12 345 ASN A CA 1
ATOM 2763 C C . ASN A 1 345 ? -5.155 38.272 28.697 1.00 90.12 345 ASN A C 1
ATOM 2765 O O . ASN A 1 345 ? -5.786 38.371 27.641 1.00 90.12 345 ASN A O 1
ATOM 2769 N N . PHE A 1 346 ? -4.909 39.317 29.490 1.00 91.38 346 PHE A N 1
ATOM 2770 C CA . PHE A 1 346 ? -5.411 40.681 29.274 1.00 91.38 346 PHE A CA 1
ATOM 2771 C C . PHE A 1 346 ? -4.387 41.723 29.747 1.00 91.38 346 PHE A C 1
ATOM 2773 O O . PHE A 1 346 ? -3.599 41.436 30.642 1.00 91.38 346 PHE A O 1
ATOM 2780 N N . CYS A 1 347 ? -4.438 42.958 29.240 1.00 92.75 347 CYS A N 1
ATOM 2781 C CA . CYS A 1 347 ? -3.771 44.085 29.907 1.00 92.75 347 CYS A CA 1
ATOM 2782 C C . CYS A 1 347 ? -4.426 44.344 31.271 1.00 92.75 347 CYS A C 1
ATOM 2784 O O . CYS A 1 347 ? -5.659 44.357 31.346 1.00 92.75 347 CYS A O 1
ATOM 2786 N N . LYS A 1 348 ? -3.643 44.656 32.310 1.00 91.31 348 LYS A N 1
ATOM 2787 C CA . LYS A 1 348 ? -4.172 45.011 33.636 1.00 91.31 348 LYS A CA 1
ATOM 2788 C C . LYS A 1 348 ? -5.227 46.135 33.583 1.00 91.31 348 LYS A C 1
ATOM 2790 O O . LYS A 1 348 ? -6.352 45.859 34.000 1.00 91.31 348 LYS A O 1
ATOM 2795 N N . PRO A 1 349 ? -4.973 47.305 32.955 1.00 92.06 349 PRO A N 1
ATOM 2796 C CA . PRO A 1 349 ? -5.984 48.360 32.851 1.00 92.06 349 PRO A CA 1
ATOM 2797 C C . PRO A 1 349 ? -7.241 47.940 32.078 1.00 92.06 349 PRO A C 1
ATOM 2799 O O . PRO A 1 349 ? -8.335 48.398 32.382 1.00 92.06 349 PRO A O 1
ATOM 2802 N N . CYS A 1 350 ? -7.119 47.051 31.084 1.00 92.56 350 CYS A N 1
ATOM 2803 C CA . CYS A 1 350 ? -8.279 46.576 30.326 1.00 92.56 350 CYS A CA 1
ATOM 2804 C C . CYS A 1 350 ? -9.177 45.663 31.165 1.00 92.56 350 CYS A C 1
ATOM 2806 O O . CYS A 1 350 ? -10.397 45.770 31.066 1.00 92.56 350 CYS A O 1
ATOM 2808 N N . LEU A 1 351 ? -8.594 44.785 31.989 1.00 90.44 351 LEU A N 1
ATOM 2809 C CA . LEU A 1 351 ? -9.376 43.921 32.871 1.00 90.44 351 LEU A CA 1
ATOM 2810 C C . LEU A 1 351 ? -9.977 44.713 34.039 1.00 90.44 351 LEU A C 1
ATOM 2812 O O . LEU A 1 351 ? -11.143 44.514 34.353 1.00 90.44 351 LEU A O 1
ATOM 2816 N N . GLU A 1 352 ? -9.224 45.632 34.647 1.00 89.06 352 GLU A N 1
ATOM 2817 C CA . GLU A 1 352 ? -9.727 46.483 35.735 1.00 89.06 352 GLU A CA 1
ATOM 2818 C C . GLU A 1 352 ? -10.873 47.388 35.255 1.00 89.06 352 GLU A C 1
ATOM 2820 O O . GLU A 1 352 ? -11.933 47.415 35.882 1.00 89.06 352 GLU A O 1
ATOM 2825 N N . ASN A 1 353 ? -10.736 48.024 34.085 1.00 90.19 353 ASN A N 1
ATOM 2826 C CA . ASN A 1 353 ? -11.803 48.844 33.502 1.00 90.19 353 ASN A CA 1
ATOM 2827 C C . ASN A 1 353 ? -13.054 48.027 33.126 1.00 90.19 353 ASN A C 1
ATOM 2829 O O . ASN A 1 353 ? -14.162 48.547 33.226 1.00 90.19 353 ASN A O 1
ATOM 2833 N N . ALA A 1 354 ? -12.914 46.749 32.750 1.00 87.56 354 ALA A N 1
ATOM 2834 C CA . ALA A 1 354 ? -14.057 45.878 32.446 1.00 87.56 354 ALA A CA 1
ATOM 2835 C C . ALA A 1 354 ? -14.947 45.572 33.672 1.00 87.56 354 ALA A C 1
ATOM 2837 O O . ALA A 1 354 ? -16.106 45.188 33.501 1.00 87.56 354 ALA A O 1
ATOM 2838 N N . PHE A 1 355 ? -14.436 45.772 34.894 1.00 88.25 355 PHE A N 1
ATOM 2839 C CA . PHE A 1 355 ? -15.187 45.627 36.150 1.00 88.25 355 PHE A CA 1
ATOM 2840 C C . PHE A 1 355 ? -15.291 46.934 36.954 1.00 88.25 355 PHE A C 1
ATOM 2842 O O . PHE A 1 355 ? -15.744 46.918 38.101 1.00 88.25 355 PHE A O 1
ATOM 2849 N N . ALA A 1 356 ? -14.926 48.078 36.364 1.00 84.19 356 ALA A N 1
ATOM 2850 C CA . ALA A 1 356 ? -15.038 49.379 37.014 1.00 84.19 356 ALA A CA 1
ATOM 2851 C C . ALA A 1 356 ? -16.486 49.664 37.459 1.00 84.19 356 ALA A C 1
ATOM 2853 O O . ALA A 1 356 ? -17.446 49.396 36.737 1.00 84.19 356 ALA A O 1
ATOM 2854 N N . GLY A 1 357 ? -16.643 50.179 38.681 1.00 76.75 357 GLY A N 1
ATOM 2855 C CA . GLY A 1 357 ? -17.949 50.446 39.296 1.00 76.75 357 GLY A CA 1
ATOM 2856 C C . GLY A 1 357 ? -18.717 49.212 39.798 1.00 76.75 357 GLY A C 1
ATOM 2857 O O . GLY A 1 357 ? -19.758 49.377 40.432 1.00 76.75 357 GLY A O 1
ATOM 2858 N N . GLN A 1 358 ? -18.232 47.984 39.576 1.00 80.94 358 GLN A N 1
ATOM 2859 C CA . GLN A 1 358 ? -18.897 46.767 40.056 1.00 80.94 358 GLN A CA 1
ATOM 2860 C C . GLN A 1 358 ? -18.421 46.403 41.471 1.00 80.94 358 GLN A C 1
ATOM 2862 O O . GLN A 1 358 ? -17.234 46.190 41.706 1.00 80.94 358 GLN A O 1
ATOM 2867 N N . THR A 1 359 ? -19.339 46.290 42.436 1.00 78.62 359 THR A N 1
ATOM 2868 C CA . THR A 1 359 ? -18.982 45.905 43.811 1.00 78.62 359 THR A CA 1
ATOM 2869 C C . THR A 1 359 ? -18.742 44.397 43.927 1.00 78.62 359 THR A C 1
ATOM 2871 O O . THR A 1 359 ? -19.498 43.593 43.382 1.00 78.62 359 THR A O 1
ATOM 2874 N N . PHE A 1 360 ? -17.736 43.972 44.698 1.00 76.44 360 PHE A N 1
ATOM 2875 C CA . PHE A 1 360 ? -17.474 42.543 44.952 1.00 76.44 360 PHE A CA 1
ATOM 2876 C C . PHE A 1 360 ? -18.556 41.853 45.793 1.00 76.44 360 PHE A C 1
ATOM 2878 O O . PHE A 1 360 ? -18.687 40.628 45.759 1.00 76.44 360 PHE A O 1
ATOM 2885 N N . SER A 1 361 ? -19.344 42.628 46.535 1.00 78.12 361 SER A N 1
ATOM 2886 C CA . SER A 1 361 ? -20.461 42.151 47.341 1.00 78.12 361 SER A CA 1
ATOM 2887 C C . SER A 1 361 ? -21.716 42.994 47.117 1.00 78.12 361 SER A C 1
ATOM 2889 O O . SER A 1 361 ? -21.652 44.177 46.774 1.00 78.12 361 SER A O 1
ATOM 2891 N N . LYS A 1 362 ? -22.877 42.373 47.322 1.00 77.81 362 LYS A N 1
ATOM 2892 C CA . LYS A 1 362 ? -24.184 43.026 47.370 1.00 77.81 362 LYS A CA 1
ATOM 2893 C C . LYS A 1 362 ? -24.795 42.826 48.751 1.00 77.81 362 LYS A C 1
ATOM 2895 O O . LYS A 1 362 ? -24.999 41.690 49.192 1.00 77.81 362 LYS A O 1
ATOM 2900 N N . GLU A 1 363 ? -25.098 43.930 49.427 1.00 72.00 363 GLU A N 1
ATOM 2901 C CA . GLU A 1 363 ? -25.919 43.897 50.634 1.00 72.00 363 GLU A CA 1
ATOM 2902 C C . GLU A 1 363 ? -27.369 43.535 50.290 1.00 72.00 363 GLU A C 1
ATOM 2904 O O . GLU A 1 363 ? -27.875 43.821 49.201 1.00 72.00 363 GLU A O 1
ATOM 2909 N N . ARG A 1 364 ? -28.035 42.853 51.221 1.00 69.81 364 ARG A N 1
ATOM 2910 C CA . ARG A 1 364 ? -29.398 42.346 51.060 1.00 69.81 364 ARG A CA 1
ATOM 2911 C C . ARG A 1 364 ? -30.228 42.817 52.253 1.00 69.81 364 ARG A C 1
ATOM 2913 O O . ARG A 1 364 ? -30.031 42.356 53.377 1.00 69.81 364 ARG A O 1
ATOM 2920 N N . VAL A 1 365 ? -31.158 43.731 52.001 1.00 67.62 365 VAL A N 1
ATOM 2921 C CA . VAL A 1 365 ? -32.093 44.249 53.008 1.00 67.62 365 VAL A CA 1
ATOM 2922 C C . VAL A 1 365 ? -33.438 43.553 52.824 1.00 67.62 365 VAL A C 1
ATOM 2924 O O . VAL A 1 365 ? -33.980 43.529 51.721 1.00 67.62 365 VAL A O 1
ATOM 2927 N N . CYS A 1 366 ? -33.968 42.962 53.893 1.00 57.03 366 CYS A N 1
ATOM 2928 C CA . CYS A 1 366 ? -35.356 42.509 53.940 1.00 57.03 366 CYS A CA 1
ATOM 2929 C C . CYS A 1 366 ? -36.254 43.687 54.346 1.00 57.03 366 CYS A C 1
ATOM 2931 O O . CYS A 1 366 ? -35.857 44.467 55.211 1.00 57.03 366 CYS A O 1
ATOM 2933 N N . GLN A 1 367 ? -37.468 43.790 53.791 1.00 64.31 367 GLN A N 1
ATOM 2934 C CA . GLN A 1 367 ? -38.441 44.835 54.161 1.00 64.31 367 GLN A CA 1
ATOM 2935 C C . GLN A 1 367 ? -38.705 44.881 55.681 1.00 64.31 367 GLN A C 1
ATOM 2937 O O . GLN A 1 367 ? -38.913 45.951 56.241 1.00 64.31 367 GLN A O 1
ATOM 2942 N N . ASN A 1 368 ? -38.572 43.744 56.373 1.00 63.97 368 ASN A N 1
ATOM 2943 C CA . ASN A 1 368 ? -38.779 43.615 57.818 1.00 63.97 368 ASN A CA 1
ATOM 2944 C C . ASN A 1 368 ? -37.496 43.902 58.640 1.00 63.97 368 ASN A C 1
ATOM 2946 O O . ASN A 1 368 ? -37.248 43.245 59.653 1.00 63.97 368 ASN A O 1
ATOM 2950 N N . GLY A 1 369 ? -36.622 44.804 58.176 1.00 64.62 369 GLY A N 1
ATOM 2951 C CA . GLY A 1 369 ? -35.459 45.346 58.907 1.00 64.62 369 GLY A CA 1
ATOM 2952 C C . GLY A 1 369 ? -34.284 44.392 59.191 1.00 64.62 369 GLY A C 1
ATOM 2953 O O . GLY A 1 369 ? -33.187 44.842 59.524 1.00 64.62 369 GLY A O 1
ATOM 2954 N N . ARG A 1 370 ? -34.459 43.073 59.047 1.00 64.50 370 ARG A N 1
ATOM 2955 C CA . ARG A 1 370 ? -33.395 42.080 59.274 1.00 64.50 370 ARG A CA 1
ATOM 2956 C C . ARG A 1 370 ? -32.322 42.181 58.181 1.00 64.50 370 ARG A C 1
ATOM 2958 O O . ARG A 1 370 ? -32.594 41.882 57.017 1.00 64.50 370 ARG A O 1
ATOM 2965 N N . LYS A 1 371 ? -31.092 42.552 58.564 1.00 66.69 371 LYS A N 1
ATOM 2966 C CA . LYS A 1 371 ? -29.912 42.514 57.681 1.00 66.69 371 LYS A CA 1
ATOM 2967 C C . LYS A 1 371 ? -29.610 41.064 57.289 1.00 66.69 371 LYS A C 1
ATOM 2969 O O . LYS A 1 371 ? -29.325 40.238 58.154 1.00 66.69 371 LYS A O 1
ATOM 2974 N N . LEU A 1 372 ? -29.674 40.744 55.997 1.00 69.12 372 LEU A N 1
ATOM 2975 C CA . LEU A 1 372 ? -29.266 39.434 55.485 1.00 69.12 372 LEU A CA 1
ATOM 2976 C C . LEU A 1 372 ? -27.749 39.420 55.252 1.00 69.12 372 LEU A C 1
ATOM 2978 O O . LEU A 1 372 ? -27.141 40.461 55.002 1.00 69.12 372 LEU A O 1
ATOM 2982 N N . ARG A 1 373 ? -27.131 38.231 55.294 1.00 74.25 373 ARG A N 1
ATOM 2983 C CA . ARG A 1 373 ? -25.707 38.068 54.957 1.00 74.25 373 ARG A CA 1
ATOM 2984 C C . ARG A 1 373 ? -25.449 38.608 53.543 1.00 74.25 373 ARG A C 1
ATOM 2986 O O . ARG A 1 373 ? -26.177 38.266 52.608 1.00 74.25 373 ARG A O 1
ATOM 2993 N N . SER A 1 374 ? -24.411 39.430 53.397 1.00 76.88 374 SER A N 1
ATOM 2994 C CA . SER A 1 374 ? -23.968 39.954 52.105 1.00 76.88 374 SER A CA 1
ATOM 2995 C C . SER A 1 374 ? -23.584 38.814 51.155 1.00 76.88 374 SER A C 1
ATOM 2997 O O . SER A 1 374 ? -23.028 37.791 51.560 1.00 76.88 374 SER A O 1
ATOM 2999 N N . GLN A 1 375 ? -23.917 38.972 49.875 1.00 78.56 375 GLN A N 1
ATOM 3000 C CA . GLN A 1 375 ? -23.631 37.979 48.839 1.00 78.56 375 GLN A CA 1
ATOM 3001 C C . GLN A 1 375 ? -22.431 38.436 48.005 1.00 78.56 375 GLN A C 1
ATOM 3003 O O . GLN A 1 375 ? -22.380 39.601 47.622 1.00 78.56 375 GLN A O 1
ATOM 3008 N N . LYS A 1 376 ? -21.496 37.533 47.677 1.00 79.88 376 LYS A N 1
ATOM 3009 C CA . LYS A 1 376 ? -20.446 37.796 46.676 1.00 79.88 376 LYS A CA 1
ATOM 3010 C C . LYS A 1 376 ? -21.085 37.933 45.287 1.00 79.88 376 LYS A C 1
ATOM 3012 O O . LYS A 1 376 ? -21.901 37.090 44.909 1.00 79.88 376 LYS A O 1
ATOM 3017 N N . ASN A 1 377 ? -20.713 38.963 44.534 1.00 82.81 377 ASN A N 1
ATOM 3018 C CA . ASN A 1 377 ? -21.112 39.107 43.135 1.00 82.81 377 ASN A CA 1
ATOM 3019 C C . ASN A 1 377 ? -20.203 38.245 42.240 1.00 82.81 377 ASN A C 1
ATOM 3021 O O . ASN A 1 377 ? -18.999 38.148 42.473 1.00 82.81 377 ASN A O 1
ATOM 3025 N N . VAL A 1 378 ? -20.794 37.595 41.234 1.00 85.00 378 VAL A N 1
ATOM 3026 C CA . VAL A 1 378 ? -20.100 36.676 40.315 1.00 85.00 378 VAL A CA 1
ATOM 3027 C C . VAL A 1 378 ? -19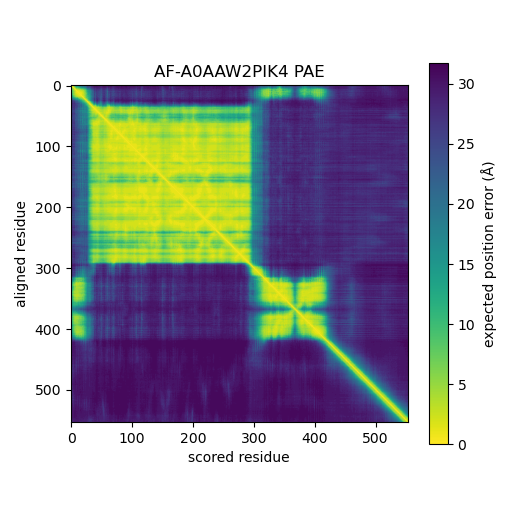.584 37.468 39.115 1.00 85.00 378 VAL A C 1
ATOM 3029 O O . VAL A 1 378 ? -20.380 37.942 38.306 1.00 85.00 378 VAL A O 1
ATOM 3032 N N . MET A 1 379 ? -18.263 37.573 38.976 1.00 85.25 379 MET A N 1
ATOM 3033 C CA . MET A 1 379 ? -17.597 38.379 37.952 1.00 85.25 379 MET A CA 1
ATOM 3034 C C . MET A 1 379 ? -17.011 37.449 36.889 1.00 85.25 379 MET A C 1
ATOM 3036 O O . MET A 1 379 ? -15.895 36.951 37.024 1.00 85.25 379 MET A O 1
ATOM 3040 N N . LYS A 1 380 ? -17.783 37.153 35.840 1.00 89.38 380 LYS A N 1
ATOM 3041 C CA . LYS A 1 380 ? -17.355 36.232 34.773 1.00 89.38 380 LYS A CA 1
ATOM 3042 C C . LYS A 1 380 ? -16.239 36.847 33.928 1.00 89.38 380 LYS A C 1
ATOM 3044 O O . LYS A 1 380 ? -16.325 38.010 33.551 1.00 89.38 380 LYS A O 1
ATOM 3049 N N . CYS A 1 381 ? -15.230 36.052 33.583 1.00 89.06 381 CYS A N 1
ATOM 3050 C CA . CYS A 1 381 ? -14.159 36.455 32.674 1.00 89.06 381 CYS A CA 1
ATOM 3051 C C . CYS A 1 381 ? -14.723 36.950 31.321 1.00 89.06 381 CYS A C 1
ATOM 3053 O O . CYS A 1 381 ? -15.561 36.255 30.743 1.00 89.06 381 CYS A O 1
ATOM 3055 N N . PRO A 1 382 ? -14.234 38.071 30.749 1.00 88.94 382 PRO A N 1
ATOM 3056 C CA . PRO A 1 382 ? -14.735 38.591 29.470 1.00 88.94 382 PRO A CA 1
ATOM 3057 C C . PRO A 1 382 ? -14.668 37.599 28.296 1.00 88.94 382 PRO A C 1
ATOM 3059 O O . PRO A 1 382 ? -15.446 37.711 27.355 1.00 88.94 382 PRO A O 1
ATOM 3062 N N . ALA A 1 383 ? -13.773 36.606 28.362 1.00 85.69 383 ALA A N 1
ATOM 3063 C CA . ALA A 1 383 ? -13.589 35.591 27.323 1.00 85.69 383 ALA A CA 1
ATOM 3064 C C . ALA A 1 383 ? -14.271 34.233 27.609 1.00 85.69 383 ALA A C 1
ATOM 3066 O O . ALA A 1 383 ? -14.311 33.383 26.722 1.00 85.69 383 ALA A O 1
ATOM 3067 N N . CYS A 1 384 ? -14.766 33.959 28.829 1.00 86.19 384 CYS A N 1
ATOM 3068 C CA . CYS A 1 384 ? -15.355 32.647 29.154 1.00 86.19 384 CYS A CA 1
ATOM 3069 C C . CYS A 1 384 ? -16.236 32.664 30.426 1.00 86.19 384 CYS A C 1
ATOM 3071 O O . CYS A 1 384 ? -16.037 33.500 31.303 1.00 86.19 384 CYS A O 1
ATOM 3073 N N . PRO A 1 385 ? -17.158 31.698 30.626 1.00 86.62 385 PRO A N 1
ATOM 3074 C CA . PRO A 1 385 ? -18.124 31.729 31.735 1.00 86.62 385 PRO A CA 1
ATOM 3075 C C . PRO A 1 385 ? -17.540 31.486 33.145 1.00 86.62 385 PRO A C 1
ATOM 3077 O O . PRO A 1 385 ? -18.306 31.357 34.098 1.00 86.62 385 PRO A O 1
ATOM 3080 N N . THR A 1 386 ? -16.216 31.392 33.299 1.00 87.12 386 THR A N 1
ATOM 3081 C CA . THR A 1 386 ? -15.549 31.176 34.592 1.00 87.12 386 THR A CA 1
ATOM 3082 C C . THR A 1 386 ? -15.568 32.450 35.441 1.00 87.12 386 THR A C 1
ATOM 3084 O O . THR A 1 386 ? -15.181 33.512 34.958 1.00 87.12 386 THR A O 1
ATOM 3087 N N . ASP A 1 387 ? -15.980 32.337 36.707 1.00 88.94 387 ASP A N 1
ATOM 3088 C CA . ASP A 1 387 ? -15.898 33.426 37.687 1.00 88.94 387 ASP A CA 1
ATOM 3089 C C . ASP A 1 387 ? -14.436 33.748 38.045 1.00 88.94 387 ASP A C 1
ATOM 3091 O O . ASP A 1 387 ? -13.633 32.849 38.301 1.00 88.94 387 ASP A O 1
ATOM 3095 N N . ILE A 1 388 ? -14.102 35.036 38.062 1.00 89.25 388 ILE A N 1
ATOM 3096 C CA . ILE A 1 388 ? -12.803 35.594 38.457 1.00 89.25 388 ILE A CA 1
ATOM 3097 C C . ILE A 1 388 ? -12.936 36.628 39.594 1.00 89.25 388 ILE A C 1
ATOM 3099 O O . ILE A 1 388 ? -11.966 37.314 39.910 1.00 89.25 388 ILE A O 1
ATOM 3103 N N . SER A 1 389 ? -14.097 36.697 40.263 1.00 86.56 389 SER A N 1
ATOM 3104 C CA . SER A 1 389 ? -14.421 37.604 41.386 1.00 86.56 389 SER A CA 1
ATOM 3105 C C . SER A 1 389 ? -13.456 37.571 42.580 1.00 86.56 389 SER A C 1
ATOM 3107 O O . SER A 1 389 ? -13.492 38.461 43.424 1.00 86.56 389 SER A O 1
ATOM 3109 N N . GLU A 1 390 ? -12.629 36.531 42.691 1.00 86.00 390 GLU A N 1
ATOM 3110 C CA . GLU A 1 390 ? -11.570 36.396 43.700 1.00 86.00 390 GLU A CA 1
ATOM 3111 C C . GLU A 1 390 ? -10.232 36.957 43.205 1.00 86.00 390 GLU A C 1
ATOM 3113 O O . GLU A 1 390 ? -9.605 37.765 43.879 1.00 86.00 390 GLU A O 1
ATOM 3118 N N . PHE A 1 391 ? -9.842 36.602 41.979 1.00 88.12 391 PHE A N 1
ATOM 3119 C CA . PHE A 1 391 ? -8.626 37.093 41.325 1.00 88.12 391 PHE A CA 1
ATOM 3120 C C . PHE A 1 391 ? -8.636 38.620 41.154 1.00 88.12 391 PHE A C 1
ATOM 3122 O O . PHE A 1 391 ? -7.618 39.279 41.352 1.00 88.12 391 PHE A O 1
ATOM 3129 N N . LEU A 1 392 ? -9.806 39.190 40.852 1.00 86.25 392 LEU A N 1
ATOM 3130 C CA . LEU A 1 392 ? -10.009 40.634 40.715 1.00 86.25 392 LEU A CA 1
ATOM 3131 C C . LEU A 1 392 ? -9.824 41.428 42.025 1.00 86.25 392 LEU A C 1
ATOM 3133 O O . LEU A 1 392 ? -9.747 42.650 41.962 1.00 86.25 392 LEU A O 1
ATOM 3137 N N . GLN A 1 393 ? -9.726 40.780 43.193 1.00 84.06 393 GLN A N 1
ATOM 3138 C CA . GLN A 1 393 ? -9.429 41.474 44.457 1.00 84.06 393 GLN A CA 1
ATOM 3139 C C . GLN A 1 393 ? -7.951 41.875 44.574 1.00 84.06 393 GLN A C 1
ATOM 3141 O O . GLN A 1 393 ? -7.626 42.816 45.294 1.00 84.06 393 GLN A O 1
ATOM 3146 N N . ASN A 1 394 ? -7.052 41.160 43.889 1.00 85.56 394 ASN A N 1
ATOM 3147 C CA . ASN A 1 394 ? -5.617 41.440 43.884 1.00 85.56 394 ASN A CA 1
ATOM 3148 C C . ASN A 1 394 ? -4.966 40.954 42.565 1.00 85.56 394 ASN A C 1
ATOM 3150 O O . ASN A 1 394 ? -4.210 39.976 42.573 1.00 85.56 394 ASN A O 1
ATOM 3154 N N . PRO A 1 395 ? -5.276 41.585 41.414 1.00 86.69 395 PRO A N 1
ATOM 3155 C CA . PRO A 1 395 ? -4.786 41.149 40.109 1.00 86.69 395 PRO A CA 1
ATOM 3156 C C . PRO A 1 395 ? -3.277 41.406 39.964 1.00 86.69 395 PRO A C 1
ATOM 3158 O O . PRO A 1 395 ? -2.824 42.537 39.757 1.00 86.69 395 PRO A O 1
ATOM 3161 N N . GLN A 1 396 ? -2.494 40.330 40.060 1.00 87.88 396 GLN A N 1
ATOM 3162 C CA . GLN A 1 396 ? -1.035 40.359 39.943 1.00 87.88 396 GLN A CA 1
ATOM 3163 C C . GLN A 1 396 ? -0.568 40.257 38.485 1.00 87.88 396 GLN A C 1
ATOM 3165 O O . GLN A 1 396 ? -1.039 39.412 37.721 1.00 87.88 396 GLN A O 1
ATOM 3170 N N . VAL A 1 397 ? 0.381 41.122 38.117 1.00 89.75 397 VAL A N 1
ATOM 3171 C CA . VAL A 1 397 ? 0.989 41.168 36.778 1.00 89.75 397 VAL A CA 1
ATOM 3172 C C . VAL A 1 397 ? 1.926 39.977 36.591 1.00 89.75 397 VAL A C 1
ATOM 3174 O O . VAL A 1 397 ? 2.792 39.712 37.425 1.00 89.75 397 VAL A O 1
ATOM 3177 N N . ASN A 1 398 ? 1.756 39.265 35.480 1.00 85.94 398 ASN A N 1
ATOM 3178 C CA . ASN A 1 398 ? 2.585 38.134 35.099 1.00 85.94 398 ASN A CA 1
ATOM 3179 C C . ASN A 1 398 ? 3.938 38.647 34.573 1.00 85.94 398 ASN A C 1
ATOM 3181 O O . ASN A 1 398 ? 4.054 39.030 33.409 1.00 85.94 398 ASN A O 1
ATOM 3185 N N . ARG A 1 399 ? 4.947 38.668 35.454 1.00 86.81 399 ARG A N 1
ATOM 3186 C CA . ARG A 1 399 ? 6.298 39.171 35.153 1.00 86.81 399 ARG A CA 1
ATOM 3187 C C . ARG A 1 399 ? 7.006 38.360 34.069 1.00 86.81 399 ARG A C 1
ATOM 3189 O O . ARG A 1 399 ? 7.518 38.954 33.135 1.00 86.81 399 ARG A O 1
ATOM 3196 N N . GLU A 1 400 ? 6.912 37.029 34.103 1.00 81.25 400 GLU A N 1
ATOM 3197 C CA . GLU A 1 400 ? 7.479 36.159 33.056 1.00 81.25 400 GLU A CA 1
ATOM 3198 C C . GLU A 1 400 ? 6.933 36.518 31.662 1.00 81.25 400 GLU A C 1
ATOM 3200 O O . GLU A 1 400 ? 7.656 36.524 30.666 1.00 81.25 400 GLU A O 1
ATOM 3205 N N . LEU A 1 401 ? 5.639 36.843 31.584 1.00 82.00 401 LEU A N 1
ATOM 3206 C CA . LEU A 1 401 ? 4.979 37.230 30.339 1.00 82.00 401 LEU A CA 1
ATOM 3207 C C . LEU A 1 401 ? 5.322 38.667 29.907 1.00 82.00 401 LEU A C 1
ATOM 3209 O O . LEU A 1 401 ? 5.401 38.934 28.711 1.00 82.00 401 LEU A O 1
ATOM 3213 N N . MET A 1 402 ? 5.547 39.571 30.862 1.00 84.25 402 MET A N 1
ATOM 3214 C CA . MET A 1 402 ? 6.047 40.930 30.631 1.00 84.25 402 MET A CA 1
ATOM 3215 C C . MET A 1 402 ? 7.478 40.907 30.079 1.00 84.25 402 MET A C 1
ATOM 3217 O O . MET A 1 402 ? 7.699 41.408 28.982 1.00 84.25 402 MET A O 1
ATOM 3221 N N . GLU A 1 403 ? 8.405 40.225 30.756 1.00 83.44 403 GLU A N 1
ATOM 3222 C CA . GLU A 1 403 ? 9.814 40.085 30.355 1.00 83.44 403 GLU A CA 1
ATOM 3223 C C . GLU A 1 403 ? 9.960 39.494 28.940 1.00 83.44 403 GLU A C 1
ATOM 3225 O O . GLU A 1 403 ? 10.805 39.929 28.155 1.00 83.44 403 GLU A O 1
ATOM 3230 N N . VAL A 1 404 ? 9.107 38.529 28.571 1.00 81.06 404 VAL A N 1
ATOM 3231 C CA . VAL A 1 404 ? 9.070 37.959 27.212 1.00 81.06 404 VAL A CA 1
ATOM 3232 C C . VAL A 1 404 ? 8.572 38.968 26.172 1.00 81.06 404 VAL A C 1
ATOM 3234 O O . VAL A 1 404 ? 9.130 39.015 25.075 1.00 81.06 404 VAL A O 1
ATOM 3237 N N . ILE A 1 405 ? 7.548 39.770 26.483 1.00 82.75 405 ILE A N 1
ATOM 3238 C CA . ILE A 1 405 ? 7.025 40.802 25.571 1.00 82.75 405 ILE A CA 1
ATOM 3239 C C . ILE A 1 405 ? 8.058 41.922 25.385 1.00 82.75 405 ILE A C 1
ATOM 3241 O O . ILE A 1 405 ? 8.393 42.247 24.247 1.00 82.75 405 ILE A O 1
ATOM 3245 N N . GLU A 1 406 ? 8.609 42.448 26.479 1.00 84.38 406 GLU A N 1
ATOM 3246 C CA . GLU A 1 406 ? 9.608 43.524 26.482 1.00 84.38 406 GLU A CA 1
ATOM 3247 C C . GLU A 1 406 ? 10.887 43.108 25.750 1.00 84.38 406 GLU A C 1
ATOM 3249 O O . GLU A 1 406 ? 11.404 43.857 24.919 1.00 84.38 406 GLU A O 1
ATOM 3254 N N . LYS A 1 407 ? 11.368 41.875 25.969 1.00 81.62 407 LYS A N 1
ATOM 3255 C CA . LYS A 1 407 ? 12.521 41.349 25.231 1.00 81.62 407 LYS A CA 1
ATOM 3256 C C . LYS A 1 407 ? 12.264 41.316 23.723 1.00 81.62 407 LYS A C 1
ATOM 3258 O O . LYS A 1 407 ? 13.101 41.812 22.972 1.00 81.62 407 LYS A O 1
ATOM 3263 N N . LEU A 1 408 ? 11.126 40.770 23.290 1.00 75.31 408 LEU A N 1
ATOM 3264 C CA . LEU A 1 408 ? 10.755 40.668 21.871 1.00 75.31 408 LEU A CA 1
ATOM 3265 C C . LEU A 1 408 ? 10.513 42.042 21.218 1.00 75.31 408 LEU A C 1
ATOM 3267 O O . LEU A 1 408 ? 10.733 42.193 20.019 1.00 75.31 408 LEU A O 1
ATOM 3271 N N . GLN A 1 409 ? 10.086 43.045 21.990 1.00 76.62 409 GLN A N 1
ATOM 3272 C CA . GLN A 1 409 ? 10.029 44.441 21.545 1.00 76.62 409 GLN A CA 1
ATOM 3273 C C . GLN A 1 409 ? 11.443 45.017 21.387 1.00 76.62 409 GLN A C 1
ATOM 3275 O O . GLN A 1 409 ? 11.778 45.511 20.317 1.00 76.62 409 GLN A O 1
ATOM 3280 N N . SER A 1 410 ? 12.331 44.804 22.363 1.00 76.12 410 SER A N 1
ATOM 3281 C CA . SER A 1 410 ? 13.731 45.236 22.256 1.00 76.12 410 SER A CA 1
ATOM 3282 C C . SER A 1 410 ? 14.511 44.547 21.125 1.00 76.12 410 SER A C 1
ATOM 3284 O O . SER A 1 410 ? 15.575 45.026 20.749 1.00 76.12 410 SER A O 1
ATOM 3286 N N . GLU A 1 411 ? 14.053 43.396 20.625 1.00 69.62 411 GLU A N 1
ATOM 3287 C CA . GLU A 1 411 ? 14.625 42.721 19.451 1.00 69.62 411 GLU A CA 1
ATOM 3288 C C . GLU A 1 411 ? 14.140 43.385 18.143 1.00 69.62 411 GLU A C 1
ATOM 3290 O O . GLU A 1 411 ? 14.948 43.584 17.241 1.00 69.62 411 GLU A O 1
ATOM 3295 N N . LEU A 1 412 ? 12.886 43.858 18.075 1.00 67.06 412 LEU A N 1
ATOM 3296 C CA . LEU A 1 412 ? 12.391 44.700 16.971 1.00 67.06 412 LEU A CA 1
ATOM 3297 C C . LEU A 1 412 ? 13.114 46.051 16.876 1.00 67.06 412 LEU A C 1
ATOM 3299 O O . LEU A 1 412 ? 13.501 46.456 15.784 1.00 67.06 412 LEU A O 1
ATOM 3303 N N . ASP A 1 413 ? 13.316 46.732 18.006 1.00 66.19 413 ASP A N 1
ATOM 3304 C CA . ASP A 1 413 ? 13.919 48.076 18.037 1.00 66.19 413 ASP A CA 1
ATOM 3305 C C . ASP A 1 413 ? 15.403 48.082 17.599 1.00 66.19 413 ASP A C 1
ATOM 3307 O O . ASP A 1 413 ? 15.974 49.139 17.321 1.00 66.19 413 ASP A O 1
ATOM 3311 N N . LYS A 1 414 ? 16.038 46.901 17.533 1.00 64.06 414 LYS A N 1
ATOM 3312 C CA . LYS A 1 414 ? 17.387 46.695 16.979 1.00 64.06 414 LYS A CA 1
ATOM 3313 C C . LYS A 1 414 ? 17.332 46.445 15.472 1.00 64.06 414 LYS A C 1
ATOM 3315 O O . LYS A 1 414 ? 18.003 47.154 14.726 1.00 64.06 414 LYS A O 1
ATOM 3320 N N . ASP A 1 415 ? 16.471 45.525 15.029 1.00 57.91 415 ASP A N 1
ATOM 3321 C CA . ASP A 1 415 ? 16.246 45.234 13.605 1.00 57.91 415 ASP A CA 1
ATOM 3322 C C . ASP A 1 415 ? 15.813 46.493 12.814 1.00 57.91 415 ASP A C 1
ATOM 3324 O O . ASP A 1 415 ? 16.247 46.688 11.678 1.00 57.91 415 ASP A O 1
ATOM 3328 N N . GLU A 1 416 ? 14.993 47.380 13.405 1.00 58.06 416 GLU A N 1
ATOM 3329 C CA . GLU A 1 416 ? 14.583 48.655 12.780 1.00 58.06 416 GLU A CA 1
ATOM 3330 C C . GLU A 1 416 ? 15.717 49.725 12.758 1.00 58.06 416 GLU A C 1
ATOM 3332 O O . GLU A 1 416 ? 15.607 50.696 12.008 1.00 58.06 416 GLU A O 1
ATOM 3337 N N . ASN A 1 417 ? 16.823 49.554 13.505 1.00 49.53 417 ASN A N 1
ATOM 3338 C CA . ASN A 1 417 ? 17.996 50.453 13.486 1.00 49.53 417 ASN A CA 1
ATOM 3339 C C . ASN A 1 417 ? 19.107 49.981 12.530 1.00 49.53 417 ASN A C 1
ATOM 3341 O O . ASN A 1 417 ? 19.585 50.778 11.719 1.00 49.53 417 ASN A O 1
ATOM 3345 N N . ASP A 1 418 ? 19.494 48.700 12.575 1.00 48.00 418 ASP A N 1
ATOM 3346 C CA . ASP A 1 418 ? 20.553 48.154 11.703 1.00 48.00 418 ASP A CA 1
ATOM 3347 C C . ASP A 1 418 ? 20.174 48.250 10.211 1.00 48.00 418 ASP A C 1
ATOM 3349 O O . ASP A 1 418 ? 21.033 48.413 9.344 1.00 48.00 418 ASP A O 1
ATOM 3353 N N . GLY A 1 419 ? 18.872 48.252 9.900 1.00 44.62 419 GLY A N 1
ATOM 3354 C CA . GLY A 1 419 ? 18.343 48.470 8.552 1.00 44.62 419 GLY A CA 1
ATOM 3355 C C . GLY A 1 419 ? 18.503 49.889 7.982 1.00 44.62 419 GLY A C 1
ATOM 3356 O O . GLY A 1 419 ? 17.953 50.154 6.915 1.00 44.62 419 GLY A O 1
ATOM 3357 N N . ARG A 1 420 ? 19.200 50.818 8.660 1.00 40.66 420 ARG A N 1
ATOM 3358 C CA . ARG A 1 420 ? 19.261 52.245 8.279 1.00 40.66 420 ARG A CA 1
ATOM 3359 C C . ARG A 1 420 ? 20.656 52.789 7.932 1.00 40.66 420 ARG A C 1
ATOM 3361 O O . ARG A 1 420 ? 20.832 54.004 7.889 1.00 40.66 420 ARG A O 1
ATOM 3368 N N . SER A 1 421 ? 21.642 51.927 7.667 1.00 38.38 421 SER A N 1
ATOM 3369 C CA . SER A 1 421 ? 23.036 52.345 7.418 1.00 38.38 421 SER A CA 1
ATOM 3370 C C . SER A 1 421 ? 23.727 51.634 6.237 1.00 38.38 421 SER A C 1
ATOM 3372 O O . SER A 1 421 ? 24.836 51.118 6.389 1.00 38.38 421 SER A O 1
ATOM 3374 N N . SER A 1 422 ? 23.121 51.624 5.041 1.00 37.31 422 SER A N 1
ATOM 3375 C CA . SER A 1 422 ? 23.841 51.218 3.814 1.00 37.31 422 SER A CA 1
ATOM 3376 C C . SER A 1 422 ? 23.393 51.884 2.498 1.00 37.31 422 SER A C 1
ATOM 3378 O O . SER A 1 422 ? 23.653 51.327 1.436 1.00 37.31 422 SER A O 1
ATOM 3380 N N . ASP A 1 423 ? 22.753 53.057 2.540 1.00 37.28 423 ASP A N 1
ATOM 3381 C CA . ASP A 1 423 ? 22.372 53.830 1.343 1.00 37.28 423 ASP A CA 1
ATOM 3382 C C . ASP A 1 423 ? 23.179 55.133 1.253 1.00 37.28 423 ASP A C 1
ATOM 3384 O O . ASP A 1 423 ? 22.730 56.213 1.640 1.00 37.28 423 ASP A O 1
ATOM 3388 N N . THR A 1 424 ? 24.411 55.044 0.748 1.00 30.69 424 THR A N 1
ATOM 3389 C CA . THR A 1 424 ? 25.188 56.220 0.326 1.00 30.69 424 THR A CA 1
ATOM 3390 C C . THR A 1 424 ? 26.134 55.845 -0.818 1.00 30.69 424 THR A C 1
ATOM 3392 O O . THR A 1 424 ? 27.103 55.119 -0.631 1.00 30.69 424 THR A O 1
ATOM 3395 N N . GLU A 1 425 ? 25.807 56.362 -2.003 1.00 35.12 425 GLU A N 1
ATOM 3396 C CA . GLU A 1 425 ? 26.685 56.644 -3.147 1.00 35.12 425 GLU A CA 1
ATOM 3397 C C . GLU A 1 425 ? 27.737 55.604 -3.584 1.00 35.12 425 GLU A C 1
ATOM 3399 O O . GLU A 1 425 ? 28.862 55.571 -3.090 1.00 35.12 425 GLU A O 1
ATOM 3404 N N . LYS A 1 426 ? 27.458 54.953 -4.725 1.00 29.42 426 LYS A N 1
ATOM 3405 C CA . LYS A 1 426 ? 28.409 54.939 -5.856 1.00 29.42 426 LYS A CA 1
ATOM 3406 C C . LYS A 1 426 ? 27.696 55.155 -7.190 1.00 29.42 426 LYS A C 1
ATOM 3408 O O . LYS A 1 426 ? 27.348 54.205 -7.885 1.00 29.42 426 LYS A O 1
ATOM 3413 N N . ASN A 1 427 ? 27.557 56.421 -7.578 1.00 28.31 427 ASN A N 1
ATOM 3414 C CA . ASN A 1 427 ? 27.507 56.756 -8.999 1.00 28.31 427 ASN A CA 1
ATOM 3415 C C . ASN A 1 427 ? 28.882 56.465 -9.613 1.00 28.31 427 ASN A C 1
ATOM 3417 O O . ASN A 1 427 ? 29.898 56.902 -9.076 1.00 28.31 427 ASN A O 1
ATOM 3421 N N . ASN A 1 428 ? 28.912 55.797 -10.763 1.00 28.84 428 ASN A N 1
ATOM 3422 C CA . ASN A 1 428 ? 29.879 56.127 -11.806 1.00 28.84 428 ASN A CA 1
ATOM 3423 C C . ASN A 1 428 ? 29.346 55.672 -13.165 1.00 28.84 428 ASN A C 1
ATOM 3425 O O . ASN A 1 428 ? 28.900 54.539 -13.330 1.00 28.84 428 ASN A O 1
ATOM 3429 N N . SER A 1 429 ? 29.352 56.592 -14.122 1.00 29.69 429 SER A N 1
ATOM 3430 C CA . SER A 1 429 ? 28.727 56.435 -15.432 1.00 29.69 429 SER A CA 1
ATOM 3431 C C . SER A 1 429 ? 29.726 56.003 -16.500 1.00 29.69 429 SER A C 1
ATOM 3433 O O . SER A 1 429 ? 30.796 56.596 -16.608 1.00 29.69 429 SER A O 1
ATOM 3435 N N . ALA A 1 430 ? 29.310 55.085 -17.370 1.00 27.73 430 ALA A N 1
ATOM 3436 C CA . ALA A 1 430 ? 29.887 54.910 -18.698 1.00 27.73 430 ALA A CA 1
ATOM 3437 C C . ALA A 1 430 ? 28.744 54.772 -19.718 1.00 27.73 430 ALA A C 1
ATOM 3439 O O . ALA A 1 430 ? 27.837 53.960 -19.533 1.00 27.73 430 ALA A O 1
ATOM 3440 N N . LYS A 1 431 ? 28.778 55.591 -20.771 1.00 29.69 431 LYS A N 1
ATOM 3441 C CA . LYS A 1 431 ? 27.945 55.487 -21.977 1.00 29.69 431 LYS A CA 1
ATOM 3442 C C . LYS A 1 431 ? 28.881 55.357 -23.172 1.00 29.69 431 LYS A C 1
ATOM 3444 O O . LYS A 1 431 ? 29.867 56.078 -23.189 1.00 29.69 431 LYS A O 1
ATOM 3449 N N . GLU A 1 432 ? 28.501 54.516 -24.133 1.00 26.27 432 GLU A N 1
ATOM 3450 C CA . GLU A 1 432 ? 28.665 54.613 -25.603 1.00 26.27 432 GLU A CA 1
ATOM 3451 C C . GLU A 1 432 ? 28.401 53.195 -26.175 1.00 26.27 432 GLU A C 1
ATOM 3453 O O . GLU A 1 432 ? 28.799 52.210 -25.560 1.00 26.27 432 GLU A O 1
ATOM 3458 N N . ASN A 1 433 ? 27.447 52.992 -27.098 1.00 27.70 433 ASN A N 1
ATOM 3459 C CA . ASN A 1 433 ? 27.426 53.336 -28.538 1.00 27.70 433 ASN A CA 1
ATOM 3460 C C . ASN A 1 433 ? 28.363 52.406 -29.355 1.00 27.70 433 ASN A C 1
ATOM 3462 O O . ASN A 1 433 ? 29.514 52.248 -28.970 1.00 27.70 433 ASN A O 1
ATOM 3466 N N . HIS A 1 434 ? 27.973 51.791 -30.484 1.00 27.86 434 HIS A N 1
ATOM 3467 C CA . HIS A 1 434 ? 26.675 51.713 -31.191 1.00 27.86 434 HIS A CA 1
ATOM 3468 C C . HIS A 1 434 ? 26.677 50.511 -32.193 1.00 27.86 434 HIS A C 1
ATOM 3470 O O . HIS A 1 434 ? 27.653 49.767 -32.214 1.00 27.86 434 HIS A O 1
ATOM 3476 N N . ASP A 1 435 ? 25.639 50.389 -33.045 1.00 24.38 435 ASP A N 1
ATOM 3477 C CA . ASP A 1 435 ? 25.595 49.628 -34.331 1.00 24.38 435 ASP A CA 1
ATOM 3478 C C . ASP A 1 435 ? 25.593 48.069 -34.295 1.00 24.38 435 ASP A C 1
ATOM 3480 O O . ASP A 1 435 ? 26.135 47.458 -33.381 1.00 24.38 435 ASP A O 1
ATOM 3484 N N . ALA A 1 436 ? 25.017 47.314 -35.255 1.00 25.58 436 ALA A N 1
ATOM 3485 C CA . ALA A 1 436 ? 23.972 47.581 -36.270 1.00 25.58 436 ALA A CA 1
ATOM 3486 C C . ALA A 1 436 ? 23.318 46.255 -36.788 1.00 25.58 436 ALA A C 1
ATOM 3488 O O . ALA A 1 436 ? 23.803 45.159 -36.518 1.00 25.58 436 ALA A O 1
ATOM 3489 N N . LEU A 1 437 ? 22.200 46.372 -37.525 1.00 24.44 437 LEU A N 1
ATOM 3490 C CA . LEU A 1 437 ? 21.367 45.314 -38.168 1.00 24.44 437 LEU A CA 1
ATOM 3491 C C . LEU A 1 437 ? 21.767 45.108 -39.674 1.00 24.44 437 LEU A C 1
ATOM 3493 O O . LEU A 1 437 ? 22.714 45.797 -40.061 1.00 24.44 437 LEU A O 1
ATOM 3497 N N . PRO A 1 438 ? 21.133 44.266 -40.563 1.00 39.59 438 PRO A N 1
ATOM 3498 C CA . PRO A 1 438 ? 19.758 43.700 -40.517 1.00 39.59 438 PRO A CA 1
ATOM 3499 C C . PRO A 1 438 ? 19.438 42.314 -41.178 1.00 39.59 438 PRO A C 1
ATOM 3501 O O . PRO A 1 438 ? 20.263 41.704 -41.849 1.00 39.59 438 PRO A O 1
ATOM 3504 N N . GLY A 1 439 ? 18.149 41.919 -41.087 1.00 24.64 439 GLY A N 1
ATOM 3505 C CA . GLY A 1 439 ? 17.424 40.974 -41.978 1.00 24.64 439 GLY A CA 1
ATOM 3506 C C . GLY A 1 439 ? 17.350 39.514 -41.492 1.00 24.64 439 GLY A C 1
ATOM 3507 O O . GLY A 1 439 ? 18.342 38.997 -40.997 1.00 24.64 439 GLY A O 1
ATOM 3508 N N . GLY A 1 440 ? 16.239 38.764 -41.588 1.00 25.34 440 GLY A N 1
ATOM 3509 C CA . GLY A 1 440 ? 14.830 38.977 -42.012 1.00 25.34 440 GLY A CA 1
ATOM 3510 C C . GLY A 1 440 ? 14.035 37.674 -41.696 1.00 25.34 440 GLY A C 1
ATOM 3511 O O . GLY A 1 440 ? 14.652 36.726 -41.217 1.00 25.34 440 GLY A O 1
ATOM 3512 N N . ASP A 1 441 ? 12.725 37.483 -41.901 1.00 24.73 441 ASP A N 1
ATOM 3513 C CA . ASP A 1 441 ? 11.616 38.287 -42.451 1.00 24.73 441 ASP A CA 1
ATOM 3514 C C . ASP A 1 441 ? 10.255 37.615 -42.064 1.00 24.73 441 ASP A C 1
ATOM 3516 O O . ASP A 1 441 ? 10.247 36.416 -41.786 1.00 24.73 441 ASP A O 1
ATOM 3520 N N . THR A 1 442 ? 9.113 38.328 -42.120 1.00 26.12 442 THR A N 1
AT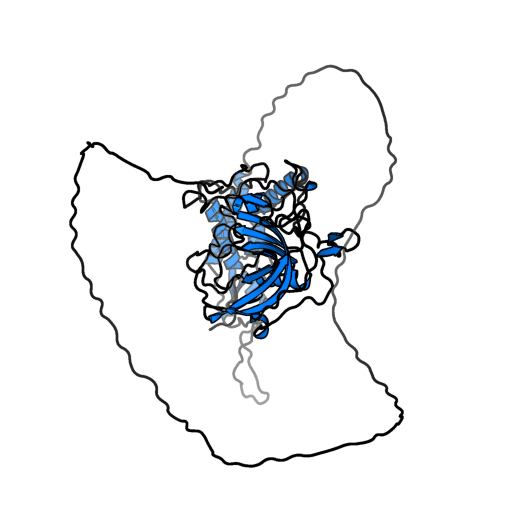OM 3521 C CA . THR A 1 442 ? 7.695 37.847 -41.991 1.00 26.12 442 THR A CA 1
ATOM 3522 C C . THR A 1 442 ? 7.247 37.148 -40.672 1.00 26.12 442 THR A C 1
ATOM 3524 O O . THR A 1 442 ? 8.040 36.521 -39.985 1.00 26.12 442 THR A O 1
ATOM 3527 N N . THR A 1 443 ? 5.983 37.188 -40.203 1.00 26.92 443 THR A N 1
ATOM 3528 C CA . THR A 1 443 ? 4.750 37.900 -40.639 1.00 26.92 443 THR A CA 1
ATOM 3529 C C . THR A 1 443 ? 3.823 38.217 -39.445 1.00 26.92 443 THR A C 1
ATOM 3531 O O . THR A 1 443 ? 3.917 37.589 -38.394 1.00 26.92 443 THR A O 1
ATOM 3534 N N . ASN A 1 444 ? 2.887 39.155 -39.638 1.00 24.58 444 ASN A N 1
ATOM 3535 C CA . ASN A 1 444 ? 1.900 39.611 -38.646 1.00 24.58 444 ASN A CA 1
ATOM 3536 C C . ASN A 1 444 ? 0.827 38.570 -38.263 1.00 24.58 444 ASN A C 1
ATOM 3538 O O . ASN A 1 444 ? 0.345 37.832 -39.121 1.00 24.58 444 ASN A O 1
ATOM 3542 N N . LEU A 1 445 ? 0.290 38.705 -37.045 1.00 27.05 445 LEU A N 1
ATOM 3543 C CA . LEU A 1 445 ? -1.162 38.722 -36.805 1.00 27.05 445 LEU A CA 1
ATOM 3544 C C . LEU A 1 445 ? -1.500 39.933 -35.920 1.00 27.05 445 LEU A C 1
ATOM 3546 O O . LEU A 1 445 ? -0.696 40.321 -35.075 1.00 27.05 445 LEU A O 1
ATOM 3550 N N . SER A 1 446 ? -2.651 40.560 -36.160 1.00 26.38 446 SER A N 1
ATOM 3551 C CA . SER A 1 446 ? -3.075 41.820 -35.533 1.00 26.38 446 SER A CA 1
ATOM 3552 C C . SER A 1 446 ? -4.038 41.618 -34.360 1.00 26.38 446 SER A C 1
ATOM 3554 O O . SER A 1 446 ? -4.750 40.616 -34.298 1.00 26.38 446 SER A O 1
ATOM 3556 N N . ASN A 1 447 ? -4.087 42.608 -33.462 1.00 24.64 447 ASN A N 1
ATOM 3557 C CA . ASN A 1 447 ? -5.109 42.728 -32.419 1.00 24.64 447 ASN A CA 1
ATOM 3558 C C . ASN A 1 447 ? -6.528 42.776 -33.010 1.00 24.64 447 ASN A C 1
ATOM 3560 O O . ASN A 1 447 ? -6.720 43.267 -34.121 1.00 24.64 447 ASN A O 1
ATOM 3564 N N . GLU A 1 448 ? -7.515 42.462 -32.173 1.00 25.02 448 GLU A N 1
ATOM 3565 C CA . GLU A 1 448 ? -8.602 43.414 -31.923 1.00 25.02 448 GLU A CA 1
ATOM 3566 C C . GLU A 1 448 ? -8.994 43.361 -30.434 1.00 25.02 448 GLU A C 1
ATOM 3568 O O . GLU A 1 448 ? -8.733 42.368 -29.749 1.00 25.02 448 GLU A O 1
ATOM 3573 N N . GLU A 1 449 ? -9.513 44.467 -29.903 1.00 24.09 449 GLU A N 1
ATOM 3574 C CA . GLU A 1 449 ? -9.602 44.742 -28.462 1.00 24.09 449 GLU A CA 1
ATOM 3575 C C . GLU A 1 449 ? -11.058 44.947 -28.025 1.00 24.09 449 GLU A C 1
ATOM 3577 O O . GLU A 1 449 ? -11.826 45.581 -28.744 1.00 24.09 449 GLU A O 1
ATOM 3582 N N . MET A 1 450 ? -11.419 44.519 -26.808 1.00 24.05 450 MET A N 1
ATOM 3583 C CA . MET A 1 450 ? -12.410 45.257 -26.012 1.00 24.05 450 MET A CA 1
ATOM 3584 C C . MET A 1 450 ? -12.321 44.942 -24.510 1.00 24.05 450 MET A C 1
ATOM 3586 O O . MET A 1 450 ? -12.668 43.860 -24.041 1.00 24.05 450 MET A O 1
ATOM 3590 N N . GLU A 1 451 ? -11.808 45.918 -23.763 1.00 24.39 451 GLU A N 1
ATOM 3591 C CA . GLU A 1 451 ? -12.547 46.680 -22.739 1.00 24.39 451 GLU A CA 1
ATOM 3592 C C . GLU A 1 451 ? -13.961 46.172 -22.321 1.00 24.39 451 GLU A C 1
ATOM 3594 O O . GLU A 1 451 ? -14.753 45.741 -23.153 1.00 24.39 451 GLU A O 1
ATOM 3599 N N . LEU A 1 452 ? -14.402 46.273 -21.054 1.00 22.67 452 LEU A N 1
ATOM 3600 C CA . LEU A 1 452 ? -13.947 47.150 -19.956 1.00 22.67 452 LEU A CA 1
ATOM 3601 C C . LEU A 1 452 ? -14.502 46.704 -18.568 1.00 22.67 452 LEU A C 1
ATOM 3603 O O . LEU A 1 452 ? -15.341 45.812 -18.469 1.00 22.67 452 LEU A O 1
ATOM 3607 N N . HIS A 1 453 ? -14.112 47.472 -17.543 1.00 26.56 453 HIS A N 1
ATOM 3608 C CA . HIS A 1 453 ? -14.728 47.700 -16.220 1.00 26.56 453 HIS A CA 1
ATOM 3609 C C . HIS A 1 453 ? -14.356 46.854 -14.981 1.00 26.56 453 HIS A C 1
ATOM 3611 O O . HIS A 1 453 ? -14.306 45.628 -14.967 1.00 26.56 453 HIS A O 1
ATOM 3617 N N . ASP A 1 454 ? -14.126 47.630 -13.916 1.00 23.00 454 ASP A N 1
ATOM 3618 C CA . ASP A 1 454 ? -13.742 47.319 -12.535 1.00 23.00 454 ASP A CA 1
ATOM 3619 C C . ASP A 1 454 ? -14.931 47.636 -11.583 1.00 23.00 454 ASP A C 1
ATOM 3621 O O . ASP A 1 454 ? -16.004 48.037 -12.033 1.00 23.00 454 ASP A O 1
ATOM 3625 N N . GLU A 1 455 ? -14.695 47.527 -10.274 1.00 25.06 455 GLU A N 1
ATOM 3626 C CA . GLU A 1 455 ? -15.541 47.887 -9.125 1.00 25.06 455 GLU A CA 1
ATOM 3627 C C . GLU A 1 455 ? -16.734 46.976 -8.748 1.00 25.06 455 GLU A C 1
ATOM 3629 O O . GLU A 1 455 ? -17.357 46.324 -9.577 1.00 25.06 455 GLU A O 1
ATOM 3634 N N . SER A 1 456 ? -17.178 46.934 -7.478 1.00 25.08 456 SER A N 1
ATOM 3635 C CA . SER A 1 456 ? -16.441 46.940 -6.192 1.00 25.08 456 SER A CA 1
ATOM 3636 C C . SER A 1 456 ? -17.378 46.515 -5.032 1.00 25.08 456 SER A C 1
ATOM 3638 O O . SER A 1 456 ? -18.549 46.195 -5.220 1.00 25.08 456 SER A O 1
ATOM 3640 N N . SER A 1 457 ? -16.866 46.562 -3.796 1.00 26.34 457 SER A N 1
ATOM 3641 C CA . SER A 1 457 ? -17.640 46.861 -2.574 1.00 26.34 457 SER A CA 1
ATOM 3642 C C . SER A 1 457 ? -18.734 45.895 -2.065 1.00 26.34 457 SER A C 1
ATOM 3644 O O . SER A 1 457 ? -19.932 46.108 -2.204 1.00 26.34 457 SER A O 1
ATOM 3646 N N . LEU A 1 458 ? -18.286 44.985 -1.190 1.00 26.45 458 LEU A N 1
ATOM 3647 C CA . LEU A 1 458 ? -18.748 44.875 0.212 1.00 26.45 458 LEU A CA 1
ATOM 3648 C C . LEU A 1 458 ? -20.265 44.900 0.538 1.00 26.45 458 LEU A C 1
ATOM 3650 O O . LEU A 1 458 ? -20.877 45.967 0.608 1.00 26.45 458 LEU A O 1
ATOM 3654 N N . LYS A 1 459 ? -20.758 43.801 1.140 1.00 26.80 459 LYS A N 1
ATOM 3655 C CA . LYS A 1 459 ? -21.399 43.856 2.481 1.00 26.80 459 LYS A CA 1
ATOM 3656 C C . LYS A 1 459 ? -21.483 42.495 3.181 1.00 26.80 459 LYS A C 1
ATOM 3658 O O . LYS A 1 459 ? -21.597 41.449 2.556 1.00 26.80 459 LYS A O 1
ATOM 3663 N N . ARG A 1 460 ? -21.442 42.529 4.519 1.00 24.31 460 ARG A N 1
ATOM 3664 C CA . ARG A 1 460 ? -21.713 41.389 5.418 1.00 24.31 460 ARG A CA 1
ATOM 3665 C C . ARG A 1 460 ? -23.134 41.523 5.974 1.00 24.31 460 ARG A C 1
ATOM 3667 O O . ARG A 1 460 ? -23.480 42.643 6.348 1.00 24.31 460 ARG A O 1
ATOM 3674 N N . LYS A 1 461 ? -23.863 40.413 6.174 1.00 24.86 461 LYS A N 1
ATOM 3675 C CA . LYS A 1 461 ? -24.724 40.176 7.362 1.00 24.86 461 LYS A CA 1
ATOM 3676 C C . LYS A 1 461 ? -25.348 38.768 7.393 1.00 24.86 461 LYS A C 1
ATOM 3678 O O . LYS A 1 461 ? -26.288 38.468 6.677 1.00 24.86 461 LYS A O 1
ATOM 3683 N N . THR A 1 462 ? -24.807 37.937 8.283 1.00 23.38 462 THR A N 1
ATOM 3684 C CA . THR A 1 462 ? -25.544 37.168 9.310 1.00 23.38 462 THR A CA 1
ATOM 3685 C C . THR A 1 462 ? -27.042 36.870 9.101 1.00 23.38 462 THR A C 1
ATOM 3687 O O . THR A 1 462 ? -27.867 37.769 9.261 1.00 23.38 462 THR A O 1
ATOM 3690 N N . SER A 1 463 ? -27.415 35.588 9.011 1.00 25.92 463 SER A N 1
ATOM 3691 C CA . SER A 1 463 ? -28.281 34.934 10.020 1.00 25.92 463 SER A CA 1
ATOM 3692 C C . SER A 1 463 ? -28.508 33.435 9.747 1.00 25.92 463 SER A C 1
ATOM 3694 O O . SER A 1 463 ? -28.445 32.953 8.622 1.00 25.92 463 SER A O 1
ATOM 3696 N N . SER A 1 464 ? -28.761 32.705 10.828 1.00 26.44 464 SER A N 1
ATOM 3697 C CA . SER A 1 464 ? -29.440 31.399 10.899 1.00 26.44 464 SER A CA 1
ATOM 3698 C C . SER A 1 464 ? -30.638 31.620 11.861 1.00 26.44 464 SER A C 1
ATOM 3700 O O . SER A 1 464 ? -30.543 32.582 12.635 1.00 26.44 464 SER A O 1
ATOM 3702 N N . PRO A 1 465 ? -31.735 30.824 11.873 1.00 33.47 465 PRO A N 1
ATOM 3703 C CA . PRO A 1 465 ? -31.676 29.360 11.954 1.00 33.47 465 PRO A CA 1
ATOM 3704 C C . PRO A 1 465 ? -32.773 28.551 11.215 1.00 33.47 465 PRO A C 1
ATOM 3706 O O . PRO A 1 465 ? -33.690 29.078 10.600 1.00 33.47 465 PRO A O 1
ATOM 3709 N N . CYS A 1 466 ? -32.613 27.229 11.341 1.00 22.59 466 CYS A N 1
ATOM 3710 C CA . CYS A 1 466 ? -33.593 26.133 11.291 1.00 22.59 466 CYS A CA 1
ATOM 3711 C C . CYS A 1 466 ? -35.083 26.490 11.507 1.00 22.59 466 CYS A C 1
ATOM 3713 O O . CYS A 1 466 ? -35.383 27.274 12.404 1.00 22.59 466 CYS A O 1
ATOM 3715 N N . HIS A 1 467 ? -35.998 25.769 10.835 1.00 24.52 467 HIS A N 1
ATOM 3716 C CA . HIS A 1 467 ? -37.008 24.943 11.529 1.00 24.52 467 HIS A CA 1
ATOM 3717 C C . HIS A 1 467 ? -37.622 23.849 10.629 1.00 24.52 467 HIS A C 1
ATOM 3719 O O . HIS A 1 467 ? -37.262 23.719 9.461 1.00 24.52 467 HIS A O 1
ATOM 3725 N N . SER A 1 468 ? -38.479 23.013 11.222 1.00 27.55 468 SER A N 1
ATOM 3726 C CA . SER A 1 468 ? -38.916 21.687 10.760 1.00 27.55 468 SER A CA 1
ATOM 3727 C C . SER A 1 468 ? -40.444 21.526 10.756 1.00 27.55 468 SER A C 1
ATOM 3729 O O . SER A 1 468 ? -41.101 22.032 11.661 1.00 27.55 468 SER A O 1
ATOM 3731 N N . ALA A 1 469 ? -40.964 20.740 9.810 1.00 25.33 469 ALA A N 1
ATOM 3732 C CA . ALA A 1 469 ? -42.286 20.088 9.788 1.00 25.33 469 ALA A CA 1
ATOM 3733 C C . ALA A 1 469 ? -42.159 18.885 8.816 1.00 25.33 469 ALA A C 1
ATOM 3735 O O . ALA A 1 469 ? -41.430 19.016 7.832 1.00 25.33 469 ALA A O 1
ATOM 3736 N N . GLU A 1 470 ? -42.678 17.665 8.994 1.00 26.06 470 GLU A N 1
ATOM 3737 C CA . GLU A 1 470 ? -43.786 17.087 9.790 1.00 26.06 470 GLU A CA 1
ATOM 3738 C C . GLU A 1 470 ? -45.212 17.457 9.352 1.00 26.06 470 GLU A C 1
ATOM 3740 O O . GLU A 1 470 ? -45.703 18.533 9.665 1.00 26.06 470 GLU A O 1
ATOM 3745 N N . HIS A 1 471 ? -45.836 16.522 8.620 1.00 26.55 471 HIS A N 1
ATOM 3746 C CA . HIS A 1 471 ? -47.256 16.111 8.547 1.00 26.55 471 HIS A CA 1
ATOM 3747 C C . HIS A 1 471 ? -47.415 15.223 7.282 1.00 26.55 471 HIS A C 1
ATOM 3749 O O . HIS A 1 471 ? -46.623 15.342 6.351 1.00 26.55 471 HIS A O 1
ATOM 3755 N N . GLU A 1 472 ? -48.437 14.384 7.103 1.00 25.83 472 GLU A N 1
ATOM 3756 C CA . GLU A 1 472 ? -49.026 13.370 7.990 1.00 25.83 472 GLU A CA 1
ATOM 3757 C C . GLU A 1 472 ? -49.968 12.470 7.155 1.00 25.83 472 GLU A C 1
ATOM 3759 O O . GLU A 1 472 ? -50.487 12.898 6.130 1.00 25.83 472 GLU A O 1
ATOM 3764 N N . ASN A 1 473 ? -50.184 11.236 7.614 1.00 25.34 473 ASN A N 1
ATOM 3765 C CA . ASN A 1 473 ? -51.380 10.389 7.450 1.00 25.34 473 ASN A CA 1
ATOM 3766 C C . ASN A 1 473 ? -52.451 10.719 6.375 1.00 25.34 473 ASN A C 1
ATOM 3768 O O . ASN A 1 473 ? -53.191 11.693 6.498 1.00 25.34 473 ASN A O 1
ATOM 3772 N N . THR A 1 474 ? -52.769 9.737 5.517 1.00 24.83 474 THR A N 1
ATOM 3773 C CA . THR A 1 474 ? -54.084 9.053 5.630 1.00 24.83 474 THR A CA 1
ATOM 3774 C C . THR A 1 474 ? -54.142 7.672 4.964 1.00 24.83 474 THR A C 1
ATOM 3776 O O . THR A 1 474 ? -53.413 7.365 4.024 1.00 24.83 474 THR A O 1
ATOM 3779 N N . GLU A 1 475 ? -55.018 6.829 5.512 1.00 27.36 475 GLU A N 1
ATOM 3780 C CA . GLU A 1 475 ? -55.287 5.434 5.140 1.00 27.36 475 GLU A CA 1
ATOM 3781 C C . GLU A 1 475 ? -56.343 5.303 4.021 1.00 27.36 475 GLU A C 1
ATOM 3783 O O . GLU A 1 475 ? -57.065 6.257 3.744 1.00 27.36 475 GLU A O 1
ATOM 3788 N N . ILE A 1 476 ? -56.543 4.083 3.489 1.00 25.70 476 ILE A N 1
ATOM 3789 C CA . ILE A 1 476 ? -57.856 3.385 3.469 1.00 25.70 476 ILE A CA 1
ATOM 3790 C C . ILE A 1 476 ? -57.695 1.916 3.002 1.00 25.70 476 ILE A C 1
ATOM 3792 O O . ILE A 1 476 ? -56.761 1.572 2.285 1.00 25.70 476 ILE A O 1
ATOM 3796 N N . SER A 1 477 ? -58.595 1.024 3.442 1.00 27.59 477 SER A N 1
ATOM 3797 C CA . SER A 1 477 ? -58.548 -0.443 3.228 1.00 27.59 477 SER A CA 1
ATOM 3798 C C . SER A 1 477 ? -59.691 -0.986 2.352 1.00 27.59 477 SER A C 1
ATOM 3800 O O . SER A 1 477 ? -60.778 -0.407 2.403 1.00 27.59 477 SER A O 1
ATOM 3802 N N . LYS A 1 478 ? -59.532 -2.179 1.721 1.00 29.16 478 LYS A N 1
ATOM 3803 C CA . LYS A 1 478 ? -60.521 -3.305 1.773 1.00 29.16 478 LYS A CA 1
ATOM 3804 C C . LYS A 1 478 ? -60.122 -4.632 1.071 1.00 29.16 478 LYS A C 1
ATOM 3806 O O . LYS A 1 478 ? -59.315 -4.674 0.160 1.00 29.16 478 LYS A O 1
ATOM 3811 N N . LYS A 1 479 ? -60.747 -5.705 1.583 1.00 27.75 479 LYS A N 1
ATOM 3812 C CA . LYS A 1 479 ? -60.476 -7.165 1.552 1.00 27.75 479 LYS A CA 1
ATOM 3813 C C . LYS A 1 479 ? -60.793 -7.992 0.282 1.00 27.75 479 LYS A C 1
ATOM 3815 O O . LYS A 1 479 ? -61.804 -7.759 -0.371 1.00 27.75 479 LYS A O 1
ATOM 3820 N N . SER A 1 480 ? -60.078 -9.128 0.198 1.00 26.14 480 SER A N 1
ATOM 3821 C CA . SER A 1 480 ? -60.430 -10.507 -0.261 1.00 26.14 480 SER A CA 1
ATOM 3822 C C . SER A 1 480 ? -59.500 -11.517 0.504 1.00 26.14 480 SER A C 1
ATOM 3824 O O . SER A 1 480 ? -58.547 -11.034 1.116 1.00 26.14 480 SER A O 1
ATOM 3826 N N . LYS A 1 481 ? -59.647 -12.850 0.720 1.00 29.45 481 LYS A N 1
ATOM 3827 C CA . LYS A 1 481 ? -60.529 -13.999 0.335 1.00 29.45 481 LYS A CA 1
ATOM 3828 C C . LYS A 1 481 ? -60.318 -14.553 -1.107 1.00 29.45 481 LYS A C 1
ATOM 3830 O O . LYS A 1 481 ? -60.561 -13.800 -2.033 1.00 29.45 481 LYS A O 1
ATOM 3835 N N . VAL A 1 482 ? -59.958 -15.826 -1.406 1.00 30.05 482 VAL A N 1
ATOM 3836 C CA . VAL A 1 482 ? -59.687 -17.103 -0.651 1.00 30.05 482 VAL A CA 1
ATOM 3837 C C . VAL A 1 482 ? -59.123 -18.222 -1.596 1.00 30.05 482 VAL A C 1
ATOM 3839 O O . VAL A 1 482 ? -58.737 -17.833 -2.691 1.00 30.05 482 VAL A O 1
ATOM 3842 N N . ASP A 1 483 ? -59.019 -19.565 -1.381 1.00 27.70 483 ASP A N 1
ATOM 3843 C CA . ASP A 1 483 ? -59.282 -20.665 -0.364 1.00 27.70 483 ASP A CA 1
ATOM 3844 C C . ASP A 1 483 ? -58.391 -21.894 -0.827 1.00 27.70 483 ASP A C 1
ATOM 3846 O O . ASP A 1 483 ? -57.821 -21.795 -1.911 1.00 27.70 483 ASP A O 1
ATOM 3850 N N . ALA A 1 484 ? -58.161 -23.083 -0.219 1.00 26.83 484 ALA A N 1
ATOM 3851 C CA . ALA A 1 484 ? -58.521 -23.743 1.059 1.00 26.83 484 ALA A CA 1
ATOM 3852 C C . ALA A 1 484 ? -57.485 -24.839 1.522 1.00 26.83 484 ALA A C 1
ATOM 3854 O O . ALA A 1 484 ? -56.718 -24.579 2.444 1.00 26.83 484 ALA A O 1
ATOM 3855 N N . GLY A 1 485 ? -57.462 -26.062 0.939 1.00 23.09 485 GLY A N 1
ATOM 3856 C CA . GLY A 1 485 ? -56.652 -27.256 1.348 1.00 23.09 485 GLY A CA 1
ATOM 3857 C C . GLY A 1 485 ? -56.845 -28.480 0.402 1.00 23.09 485 GLY A C 1
ATOM 3858 O O . GLY A 1 485 ? -57.471 -28.247 -0.635 1.00 23.09 485 GLY A O 1
ATOM 3859 N N . PRO A 1 486 ? -56.393 -29.745 0.687 1.00 45.47 486 PRO A N 1
ATOM 3860 C CA . PRO A 1 486 ? -56.251 -30.372 2.026 1.00 45.47 486 PRO A CA 1
ATOM 3861 C C . PRO A 1 486 ? -55.043 -31.340 2.318 1.00 45.47 486 PRO A C 1
ATOM 3863 O O . PRO A 1 486 ? -54.379 -31.838 1.420 1.00 45.47 486 PRO A O 1
ATOM 3866 N N . GLU A 1 487 ? -54.843 -31.615 3.623 1.00 30.67 487 GLU A N 1
ATOM 3867 C CA . GLU A 1 487 ? -54.306 -32.804 4.370 1.00 30.67 487 GLU A CA 1
ATOM 3868 C C . GLU A 1 487 ? -53.332 -33.845 3.734 1.00 30.67 487 GLU A C 1
ATOM 3870 O O . GLU A 1 487 ? -53.586 -34.392 2.668 1.00 30.67 487 GLU A O 1
ATOM 3875 N N . SER A 1 488 ? -52.269 -34.331 4.416 1.00 29.14 488 SER A N 1
ATOM 3876 C CA . SER A 1 488 ? -52.294 -35.249 5.603 1.00 29.14 488 SER A CA 1
ATOM 3877 C C . SER A 1 488 ? -50.862 -35.785 5.964 1.00 29.14 488 SER A C 1
ATOM 3879 O O . SER A 1 488 ? -49.947 -35.492 5.203 1.00 29.14 488 SER A O 1
ATOM 3881 N N . LYS A 1 489 ? -50.534 -36.628 6.984 1.00 28.44 489 LYS A N 1
ATOM 3882 C CA . LYS A 1 489 ? -50.827 -36.757 8.455 1.00 28.44 489 LYS A CA 1
ATOM 3883 C C . LYS A 1 489 ? -49.816 -37.757 9.138 1.00 28.44 489 LYS A C 1
ATOM 3885 O O . LYS A 1 489 ? -49.546 -38.782 8.537 1.00 28.44 489 LYS A O 1
ATOM 3890 N N . VAL A 1 490 ? -49.300 -37.433 10.352 1.00 29.95 490 VAL A N 1
ATOM 3891 C CA . VAL A 1 490 ? -49.064 -38.219 11.635 1.00 29.95 490 VAL A CA 1
ATOM 3892 C C . VAL A 1 490 ? -48.705 -39.745 11.582 1.00 29.95 490 VAL A C 1
ATOM 3894 O O . VAL A 1 490 ? -49.348 -40.409 10.776 1.00 29.95 490 VAL A O 1
ATOM 3897 N N . PRO A 1 491 ? -47.818 -40.379 12.429 1.00 43.47 491 PRO A N 1
ATOM 3898 C CA . PRO A 1 491 ? -47.324 -40.091 13.819 1.00 43.47 491 PRO A CA 1
ATOM 3899 C C . PRO A 1 491 ? -45.770 -40.004 13.971 1.00 43.47 491 PRO A C 1
ATOM 3901 O O . PRO A 1 491 ? -45.069 -40.138 12.976 1.00 43.47 491 PRO A O 1
ATOM 3904 N N . MET A 1 492 ? -45.085 -39.702 15.096 1.00 28.75 492 MET A N 1
ATOM 3905 C CA . MET A 1 492 ? -45.313 -39.602 16.566 1.00 28.75 492 MET A CA 1
ATOM 3906 C C . MET A 1 492 ? -44.974 -40.843 17.439 1.00 28.75 492 MET A C 1
ATOM 3908 O O . MET A 1 492 ? -45.764 -41.773 17.478 1.00 28.75 492 MET A O 1
ATOM 3912 N N . GLU A 1 493 ? -43.885 -40.779 18.235 1.00 26.86 493 GLU A N 1
ATOM 3913 C CA . GLU A 1 493 ? -43.793 -41.286 19.632 1.00 26.86 493 GLU A CA 1
ATOM 3914 C C . GLU A 1 493 ? -42.486 -40.842 20.353 1.00 26.86 493 GLU A C 1
ATOM 3916 O O . GLU A 1 493 ? -41.504 -40.490 19.704 1.00 26.86 493 GLU A O 1
ATOM 3921 N N . ASN A 1 494 ? -42.497 -40.842 21.696 1.00 32.59 494 ASN A N 1
ATOM 3922 C CA . ASN A 1 494 ? -41.362 -40.641 22.632 1.00 32.59 494 ASN A CA 1
ATOM 3923 C C . ASN A 1 494 ? -41.356 -41.824 23.631 1.00 32.59 494 ASN A C 1
ATOM 3925 O O . ASN A 1 494 ? -42.370 -42.521 23.711 1.00 32.59 494 ASN A O 1
ATOM 3929 N N . PRO A 1 495 ? -40.308 -42.024 24.464 1.00 42.31 495 PRO A N 1
ATOM 3930 C CA . PRO A 1 495 ? -40.518 -41.686 25.890 1.00 42.31 495 PRO A CA 1
ATOM 3931 C C . PRO A 1 495 ? -39.266 -41.279 26.716 1.00 42.31 495 PRO A C 1
ATOM 3933 O O . PRO A 1 495 ? -38.160 -41.730 26.442 1.00 42.31 495 PRO A O 1
ATOM 3936 N N . SER A 1 496 ? -39.515 -40.565 27.832 1.00 29.89 496 SER A N 1
ATOM 3937 C CA . SER A 1 496 ? -38.851 -40.660 29.166 1.00 29.89 496 SER A CA 1
ATOM 3938 C C . SER A 1 496 ? -37.326 -40.444 29.357 1.00 29.89 496 SER A C 1
ATOM 3940 O O . SER A 1 496 ? -36.524 -40.883 28.547 1.00 29.89 496 SER A O 1
ATOM 3942 N N . ASP A 1 497 ? -36.815 -39.948 30.499 1.00 30.09 497 ASP A N 1
ATOM 3943 C CA . ASP A 1 497 ? -37.310 -38.975 31.505 1.00 30.09 497 ASP A CA 1
ATOM 3944 C C . ASP A 1 497 ? -36.174 -38.614 32.513 1.00 30.09 497 ASP A C 1
ATOM 3946 O O . ASP A 1 497 ? -35.111 -39.234 32.490 1.00 30.09 497 ASP A O 1
ATOM 3950 N N . SER A 1 498 ? -36.447 -37.717 33.478 1.00 29.23 498 SER A N 1
ATOM 3951 C CA . SER A 1 498 ? -35.703 -37.465 34.741 1.00 29.23 498 SER A CA 1
ATOM 3952 C C . SER A 1 498 ? -34.338 -36.723 34.628 1.00 29.23 498 SER A C 1
ATOM 3954 O O . SER A 1 498 ? -33.432 -37.149 33.925 1.00 29.23 498 SER A O 1
ATOM 3956 N N . ASN A 1 499 ? -34.208 -35.485 35.145 1.00 30.16 499 ASN A N 1
ATOM 3957 C CA . ASN A 1 499 ? -33.861 -35.050 36.529 1.00 30.16 499 ASN A CA 1
ATOM 3958 C C . ASN A 1 499 ? -32.326 -35.018 36.816 1.00 30.16 499 ASN A C 1
ATOM 3960 O O . ASN A 1 499 ? -31.615 -35.914 36.393 1.00 30.16 499 ASN A O 1
ATOM 3964 N N . ILE A 1 500 ? -31.719 -34.047 37.534 1.00 29.83 500 ILE A N 1
ATOM 3965 C CA . ILE A 1 500 ? -32.261 -33.131 38.562 1.00 29.83 500 ILE A CA 1
ATOM 3966 C C . ILE A 1 500 ? -31.476 -31.796 38.744 1.00 29.83 500 ILE A C 1
ATOM 3968 O O . ILE A 1 500 ? -30.385 -31.600 38.217 1.00 29.83 500 ILE A O 1
ATOM 3972 N N . SER A 1 501 ? -32.096 -30.915 39.547 1.00 29.20 501 SER A N 1
ATOM 3973 C CA . SER A 1 501 ? -31.715 -29.579 40.084 1.00 29.20 501 SER A CA 1
ATOM 3974 C C . SER A 1 501 ? -30.495 -29.539 41.049 1.00 29.20 501 SER A C 1
ATOM 3976 O O . SER A 1 501 ? -30.131 -30.578 41.580 1.00 29.20 501 SER A O 1
ATOM 3978 N N . GLN A 1 502 ? -29.863 -28.413 41.450 1.00 32.22 502 GLN A N 1
ATOM 3979 C CA . GLN A 1 502 ? -29.883 -26.970 41.081 1.00 32.22 502 GLN A CA 1
ATOM 3980 C C . GLN A 1 502 ? -28.617 -26.245 41.656 1.00 32.22 502 GLN A C 1
ATOM 3982 O O . GLN A 1 502 ? -27.904 -26.839 42.465 1.00 32.22 502 GLN A O 1
ATOM 3987 N N . PRO A 1 503 ? -28.324 -24.973 41.288 1.00 40.25 503 PRO A N 1
ATOM 3988 C CA . PRO A 1 503 ? -27.265 -24.122 41.875 1.00 40.25 503 PRO A CA 1
ATOM 3989 C C . PRO A 1 503 ? -27.844 -23.208 42.997 1.00 40.25 503 PRO A C 1
ATOM 3991 O O . PRO A 1 503 ? -28.990 -23.428 43.388 1.00 40.25 503 PRO A O 1
ATOM 3994 N N . PRO A 1 504 ? -27.201 -22.102 43.457 1.00 47.56 504 PRO A N 1
ATOM 3995 C CA . PRO A 1 504 ? -25.779 -21.728 43.565 1.00 47.56 504 PRO A CA 1
ATOM 3996 C C . PRO A 1 504 ? -25.356 -21.452 45.041 1.00 47.56 504 PRO A C 1
ATOM 3998 O O . PRO A 1 504 ? -26.171 -21.513 45.958 1.00 47.56 504 PRO A O 1
ATOM 4001 N N . ALA A 1 505 ? -24.110 -21.016 45.289 1.00 30.52 505 ALA A N 1
ATOM 4002 C CA . ALA A 1 505 ? -23.704 -20.433 46.581 1.00 30.52 505 ALA A CA 1
ATOM 4003 C C . ALA A 1 505 ? -22.753 -19.230 46.419 1.00 30.52 505 ALA A C 1
ATOM 4005 O O . ALA A 1 505 ? -21.852 -19.254 45.583 1.00 30.52 505 ALA A O 1
ATOM 4006 N N . ALA A 1 506 ? -22.932 -18.177 47.230 1.00 32.91 506 ALA A N 1
ATOM 4007 C CA . ALA A 1 506 ? -22.074 -16.986 47.213 1.00 32.91 506 ALA A CA 1
ATOM 4008 C C . ALA A 1 506 ? -22.070 -16.221 48.551 1.00 32.91 506 ALA A C 1
ATOM 4010 O O . ALA A 1 506 ? -23.140 -15.858 49.042 1.00 32.91 506 ALA A O 1
ATOM 4011 N N . LYS A 1 507 ? -20.870 -15.914 49.081 1.00 31.83 507 LYS A N 1
ATOM 4012 C CA . LYS A 1 507 ? -20.481 -14.709 49.867 1.00 31.83 507 LYS A CA 1
ATOM 4013 C C . LYS A 1 507 ? -19.104 -14.902 50.525 1.00 31.83 507 LYS A C 1
ATOM 4015 O O . LYS A 1 507 ? -18.858 -15.920 51.155 1.00 31.83 507 LYS A O 1
ATOM 4020 N N . GLY A 1 508 ? -18.248 -13.880 50.463 1.00 27.22 508 GLY A N 1
ATOM 4021 C CA . GLY A 1 508 ? -16.985 -13.811 51.211 1.00 27.22 508 GLY A CA 1
ATOM 4022 C C . GLY A 1 508 ? -16.254 -12.490 50.946 1.00 27.22 508 GLY A C 1
ATOM 4023 O O . GLY A 1 508 ? -15.968 -12.169 49.798 1.00 27.22 508 GLY A O 1
ATOM 4024 N N . ARG A 1 509 ? -15.992 -11.685 51.985 1.00 31.69 509 ARG A N 1
ATOM 4025 C CA . ARG A 1 509 ? -15.299 -10.380 51.888 1.00 31.69 509 ARG A CA 1
ATOM 4026 C C . ARG A 1 509 ? -13.924 -10.466 52.560 1.00 31.69 509 ARG A C 1
ATOM 4028 O O . ARG A 1 509 ? -13.844 -10.987 53.666 1.00 31.69 509 ARG A O 1
ATOM 4035 N N . GLY A 1 510 ? -12.878 -9.871 51.976 1.00 27.03 510 GLY A N 1
ATOM 4036 C CA . GLY A 1 510 ? -11.572 -9.747 52.647 1.00 27.03 510 GLY A CA 1
ATOM 4037 C C . GLY A 1 510 ? -10.542 -8.873 51.915 1.00 27.03 510 GLY A C 1
ATOM 4038 O O . GLY A 1 510 ? -10.190 -9.149 50.773 1.00 27.03 510 GLY A O 1
ATOM 4039 N N . ARG A 1 511 ? -10.057 -7.808 52.576 1.00 29.44 511 ARG A N 1
ATOM 4040 C CA . ARG A 1 511 ? -8.949 -6.908 52.162 1.00 29.44 511 ARG A CA 1
ATOM 4041 C C . ARG A 1 511 ? -8.628 -5.943 53.332 1.00 29.44 511 ARG A C 1
ATOM 4043 O O . ARG A 1 511 ? -9.559 -5.661 54.084 1.00 29.44 511 ARG A O 1
ATOM 4050 N N . PRO A 1 512 ? -7.456 -5.275 53.429 1.00 46.72 512 PRO A N 1
ATOM 4051 C CA . PRO A 1 512 ? -6.065 -5.662 53.134 1.00 46.72 512 PRO A CA 1
ATOM 4052 C C . PRO A 1 512 ? -5.152 -5.672 54.392 1.00 46.72 512 PRO A C 1
ATOM 4054 O O . PRO A 1 512 ? -5.436 -4.998 55.378 1.00 46.72 512 PRO A O 1
ATOM 4057 N N . LYS A 1 513 ? -3.974 -6.310 54.294 1.00 30.19 513 LYS A N 1
ATOM 4058 C CA . LYS A 1 513 ? -2.691 -5.992 54.983 1.00 30.19 513 LYS A CA 1
ATOM 4059 C C . LYS A 1 513 ? -1.589 -6.852 54.316 1.00 30.19 513 LYS A C 1
ATOM 4061 O O . LYS A 1 513 ? -1.908 -7.929 53.837 1.00 30.19 513 LYS A O 1
ATOM 4066 N N . GLY A 1 514 ? -0.319 -6.449 54.199 1.00 28.09 514 GLY A N 1
ATOM 4067 C CA . GLY A 1 514 ? 0.331 -5.207 54.631 1.00 28.09 514 GLY A CA 1
ATOM 4068 C C . GLY A 1 514 ? 1.652 -4.922 53.882 1.00 28.09 514 GLY A C 1
ATOM 4069 O O . GLY A 1 514 ? 2.012 -5.610 52.934 1.00 28.09 514 GLY A O 1
ATOM 4070 N N . ARG A 1 515 ? 2.354 -3.864 54.303 1.00 31.81 515 ARG A N 1
ATOM 4071 C CA . ARG A 1 515 ? 3.531 -3.240 53.656 1.00 31.81 515 ARG A CA 1
ATOM 4072 C C . ARG A 1 515 ? 4.859 -3.800 54.193 1.00 31.81 515 ARG A C 1
ATOM 4074 O O . ARG A 1 515 ? 5.038 -3.822 55.407 1.00 31.81 515 ARG A O 1
ATOM 4081 N N . ARG A 1 516 ? 5.834 -4.103 53.321 1.00 30.00 516 ARG A N 1
ATOM 4082 C CA . ARG A 1 516 ? 7.276 -4.208 53.661 1.00 30.00 516 ARG A CA 1
ATOM 4083 C C . ARG A 1 516 ? 8.169 -3.628 52.549 1.00 30.00 516 ARG A C 1
ATOM 4085 O O . ARG A 1 516 ? 7.675 -3.311 51.472 1.00 30.00 516 ARG A O 1
ATOM 4092 N N . GLN A 1 517 ? 9.443 -3.378 52.862 1.00 30.78 517 GLN A N 1
ATOM 4093 C CA . GLN A 1 517 ? 10.388 -2.561 52.081 1.00 30.78 517 GLN A CA 1
ATOM 4094 C C . GLN A 1 517 ? 11.849 -3.025 52.282 1.00 30.78 517 GLN A C 1
ATOM 4096 O O . GLN A 1 517 ? 12.162 -3.540 53.351 1.00 30.78 517 GLN A O 1
ATOM 4101 N N . LYS A 1 518 ? 12.721 -2.642 51.328 1.00 30.69 518 LYS A N 1
ATOM 4102 C CA . LYS A 1 518 ? 14.206 -2.559 51.382 1.00 30.69 518 LYS A CA 1
ATOM 4103 C C . LYS A 1 518 ? 15.036 -3.861 51.309 1.00 30.69 518 LYS A C 1
ATOM 4105 O O . LYS A 1 518 ? 14.542 -4.949 51.566 1.00 30.69 518 LYS A O 1
ATOM 4110 N N . GLY A 1 519 ? 16.312 -3.663 50.934 1.00 27.69 519 GLY A N 1
ATOM 4111 C CA . GLY A 1 519 ? 17.296 -4.664 50.486 1.00 27.69 519 GLY A CA 1
ATOM 4112 C C . GLY A 1 519 ? 17.270 -4.778 48.955 1.00 27.69 519 GLY A C 1
ATOM 4113 O O . GLY A 1 519 ? 16.309 -5.312 48.422 1.00 27.69 519 GLY A O 1
ATOM 4114 N N . VAL A 1 520 ? 18.182 -4.218 48.148 1.00 31.77 520 VAL A N 1
ATOM 4115 C CA . VAL A 1 520 ? 19.516 -3.613 48.370 1.00 31.77 520 VAL A CA 1
ATOM 4116 C C . VAL A 1 520 ? 20.570 -4.593 48.890 1.00 31.77 520 VAL A C 1
ATOM 4118 O O . VAL A 1 520 ? 20.737 -4.751 50.094 1.00 31.77 520 VAL A O 1
ATOM 4121 N N . ALA A 1 521 ? 21.336 -5.149 47.953 1.00 31.59 521 ALA A N 1
ATOM 4122 C CA . ALA A 1 521 ? 22.684 -5.664 48.161 1.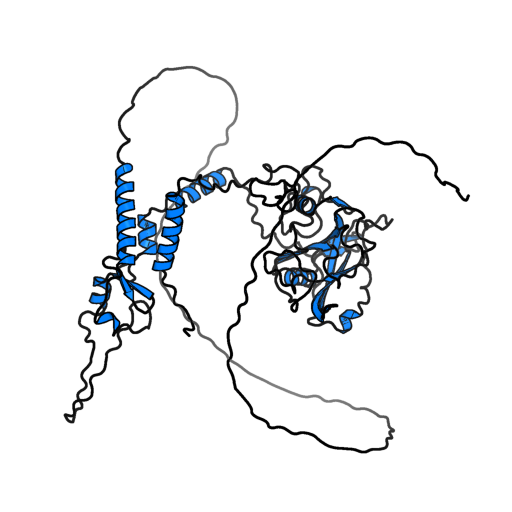00 31.59 521 ALA A CA 1
ATOM 4123 C C . ALA A 1 521 ? 23.548 -5.216 46.968 1.00 31.59 521 ALA A C 1
ATOM 4125 O O . ALA A 1 521 ? 23.136 -5.372 45.819 1.00 31.59 521 ALA A O 1
ATOM 4126 N N . LYS A 1 522 ? 24.718 -4.625 47.236 1.00 31.39 522 LYS A N 1
ATOM 4127 C CA . LYS A 1 522 ? 25.792 -4.489 46.239 1.00 31.39 522 LYS A CA 1
ATOM 4128 C C . LYS A 1 522 ? 26.545 -5.819 46.156 1.00 31.39 522 LYS A C 1
ATOM 4130 O O . LYS A 1 522 ? 26.658 -6.492 47.174 1.00 31.39 522 LYS A O 1
ATOM 4135 N N . HIS A 1 523 ? 27.198 -6.081 45.029 1.00 33.03 523 HIS A N 1
ATOM 4136 C CA . HIS A 1 523 ? 28.559 -6.615 45.063 1.00 33.03 523 HIS A CA 1
ATOM 4137 C C . HIS A 1 523 ? 29.408 -5.912 43.999 1.00 33.03 523 HIS A C 1
ATOM 4139 O O . HIS A 1 523 ? 28.931 -5.619 42.905 1.00 33.03 523 HIS A O 1
ATOM 4145 N N . GLU A 1 524 ? 30.642 -5.588 44.368 1.00 30.67 524 GLU A N 1
ATOM 4146 C CA . GLU A 1 524 ? 31.646 -4.910 43.544 1.00 30.67 524 GLU A CA 1
ATOM 4147 C C . GLU A 1 524 ? 32.847 -5.844 43.358 1.00 30.67 524 GLU A C 1
ATOM 4149 O O . GLU A 1 524 ? 33.087 -6.696 44.213 1.00 30.67 524 GLU A O 1
ATOM 4154 N N . ALA A 1 525 ? 33.622 -5.611 42.292 1.00 31.20 525 ALA A N 1
ATOM 4155 C CA . ALA A 1 525 ? 34.879 -6.294 41.963 1.00 31.20 525 ALA A CA 1
ATOM 4156 C C . ALA A 1 525 ? 34.755 -7.817 41.660 1.00 31.20 525 ALA A C 1
ATOM 4158 O O . ALA A 1 525 ? 33.867 -8.511 42.134 1.00 31.20 525 ALA A O 1
ATOM 4159 N N . ASN A 1 526 ? 35.611 -8.410 40.827 1.00 29.17 526 ASN A N 1
ATOM 4160 C CA . ASN A 1 526 ? 36.952 -7.966 40.451 1.00 29.17 526 ASN A CA 1
ATOM 4161 C C . ASN A 1 526 ? 37.245 -8.214 38.963 1.00 29.17 526 ASN A C 1
ATOM 4163 O O . ASN A 1 526 ? 36.693 -9.133 38.365 1.00 29.17 526 ASN A O 1
ATOM 4167 N N . GLY A 1 527 ? 38.129 -7.409 38.375 1.00 29.16 527 GLY A N 1
ATOM 4168 C CA . GLY A 1 527 ? 38.611 -7.626 37.009 1.00 29.16 527 GLY A CA 1
ATOM 4169 C C . GLY A 1 527 ? 39.952 -8.359 36.983 1.00 29.16 527 GLY A C 1
ATOM 4170 O O . GLY A 1 527 ? 40.684 -8.364 37.973 1.00 29.16 527 GLY A O 1
ATOM 4171 N N . LYS A 1 528 ? 40.318 -8.903 35.818 1.00 31.64 528 LYS A N 1
ATOM 4172 C CA . LYS A 1 528 ? 41.722 -9.009 35.400 1.00 31.64 528 LYS A CA 1
ATOM 4173 C C . LYS A 1 528 ? 41.830 -9.096 33.882 1.00 31.64 528 LYS A C 1
ATOM 4175 O O . LYS A 1 528 ? 41.099 -9.844 33.242 1.00 31.64 528 LYS A O 1
ATOM 4180 N N . SER A 1 529 ? 42.734 -8.299 33.333 1.00 32.19 529 SER A N 1
ATOM 4181 C CA . SER A 1 529 ? 43.130 -8.310 31.930 1.00 32.19 529 SER A CA 1
ATOM 4182 C C . SER A 1 529 ? 44.143 -9.421 31.651 1.00 32.19 529 SER A C 1
ATOM 4184 O O . SER A 1 529 ? 44.873 -9.855 32.547 1.00 32.19 529 SER A O 1
ATOM 4186 N N . LYS A 1 530 ? 44.255 -9.800 30.376 1.00 35.34 530 LYS A N 1
ATOM 4187 C CA . LYS A 1 530 ? 45.554 -10.059 29.754 1.00 35.34 530 LYS A CA 1
ATOM 4188 C C . LYS A 1 530 ? 45.485 -9.774 28.256 1.00 35.34 530 LYS A C 1
ATOM 4190 O O . LYS A 1 530 ? 44.563 -10.220 27.582 1.00 35.34 530 LYS A O 1
ATOM 4195 N N . GLU A 1 531 ? 46.455 -9.011 27.780 1.00 32.25 531 GLU A N 1
ATOM 4196 C CA . GLU A 1 531 ? 46.770 -8.834 26.363 1.00 32.25 531 GLU A CA 1
ATOM 4197 C C . GLU A 1 531 ? 47.753 -9.932 25.916 1.00 32.25 531 GLU A C 1
ATOM 4199 O O . GLU A 1 531 ? 48.308 -10.644 26.759 1.00 32.25 531 GLU A O 1
ATOM 4204 N N . GLY A 1 532 ? 48.037 -9.991 24.611 1.00 31.31 532 GLY A N 1
ATOM 4205 C CA . GLY A 1 532 ? 49.350 -10.428 24.130 1.00 31.31 532 GLY A CA 1
ATOM 4206 C C . GLY A 1 532 ? 49.375 -11.593 23.139 1.00 31.31 532 GLY A C 1
ATOM 4207 O O . GLY A 1 532 ? 49.455 -12.735 23.570 1.00 31.31 532 GLY A O 1
ATOM 4208 N N . GLN A 1 533 ? 49.466 -11.232 21.850 1.00 30.67 533 GLN A N 1
ATOM 4209 C CA . GLN A 1 533 ? 50.418 -11.779 20.860 1.00 30.67 533 GLN A CA 1
ATOM 4210 C C . GLN A 1 533 ? 50.329 -13.266 20.416 1.00 30.67 533 GLN A C 1
ATOM 4212 O O . GLN A 1 533 ? 49.765 -14.100 21.109 1.00 30.67 533 GLN A O 1
ATOM 4217 N N . GLU A 1 534 ? 50.919 -13.701 19.288 1.00 31.56 534 GLU A N 1
ATOM 4218 C CA . GLU A 1 534 ? 51.217 -13.080 17.969 1.00 31.56 534 GLU A CA 1
ATOM 4219 C C . GLU A 1 534 ? 51.796 -14.162 17.021 1.00 31.56 534 GLU A C 1
ATOM 4221 O O . GLU A 1 534 ? 52.480 -15.063 17.497 1.00 31.56 534 GLU A O 1
ATOM 4226 N N . ALA A 1 535 ? 51.580 -14.021 15.702 1.00 32.06 535 ALA A N 1
ATOM 4227 C CA . ALA A 1 535 ? 52.223 -14.765 14.597 1.00 32.06 535 ALA A CA 1
ATOM 4228 C C . ALA A 1 535 ? 52.062 -16.309 14.529 1.00 32.06 535 ALA A C 1
ATOM 4230 O O . ALA A 1 535 ? 51.671 -16.973 15.485 1.00 32.06 535 ALA A O 1
ATOM 4231 N N . GLY A 1 536 ? 52.364 -16.879 13.349 1.00 29.28 536 GLY A N 1
ATOM 4232 C CA . GLY A 1 536 ? 52.410 -18.331 13.109 1.00 29.28 536 GLY A CA 1
ATOM 4233 C C . GLY A 1 536 ? 51.796 -18.783 11.778 1.00 29.28 536 GLY A C 1
ATOM 4234 O O . GLY A 1 536 ? 50.747 -19.422 11.780 1.00 29.28 536 GLY A O 1
ATOM 4235 N N . GLU A 1 537 ? 52.437 -18.465 10.651 1.00 35.91 537 GLU A N 1
ATOM 4236 C CA . GLU A 1 537 ? 52.142 -19.105 9.359 1.00 35.91 537 GLU A CA 1
ATOM 4237 C C . GLU A 1 537 ? 52.887 -20.444 9.247 1.00 35.91 537 GLU A C 1
ATOM 4239 O O . GLU A 1 537 ? 54.053 -20.517 9.621 1.00 35.91 537 GLU A O 1
ATOM 4244 N N . ASP A 1 538 ? 52.213 -21.486 8.754 1.00 32.16 538 ASP A N 1
ATOM 4245 C CA . ASP A 1 538 ? 52.668 -22.376 7.667 1.00 32.16 538 ASP A CA 1
ATOM 4246 C C . ASP A 1 538 ? 51.672 -23.541 7.497 1.00 32.16 538 ASP A C 1
ATOM 4248 O O . ASP A 1 538 ? 50.911 -23.873 8.409 1.00 32.16 538 ASP A O 1
ATOM 4252 N N . GLY A 1 539 ? 51.631 -24.172 6.320 1.00 29.97 539 GLY A N 1
ATOM 4253 C CA . GLY A 1 539 ? 50.675 -25.248 6.030 1.00 29.97 539 GLY A CA 1
ATOM 4254 C C . GLY A 1 539 ? 51.193 -26.288 5.040 1.00 29.97 539 GLY A C 1
ATOM 4255 O O . GLY A 1 539 ? 52.252 -26.113 4.441 1.00 29.97 539 GLY A O 1
ATOM 4256 N N . ASN A 1 540 ? 50.436 -27.375 4.834 1.00 30.11 540 ASN A N 1
ATOM 4257 C CA . ASN A 1 540 ? 50.658 -28.262 3.688 1.00 30.11 540 ASN A CA 1
ATOM 4258 C C . ASN A 1 540 ? 49.426 -29.112 3.284 1.00 30.11 540 ASN A C 1
ATOM 4260 O O . ASN A 1 540 ? 48.612 -29.467 4.130 1.00 30.11 540 ASN A O 1
ATOM 4264 N N . THR A 1 541 ? 49.333 -29.383 1.973 1.00 29.25 541 THR A N 1
ATOM 4265 C CA . THR A 1 541 ? 48.660 -30.488 1.224 1.00 29.25 541 THR A CA 1
ATOM 4266 C C . THR A 1 541 ? 47.642 -31.412 1.948 1.00 29.25 541 THR A C 1
ATOM 4268 O O . THR A 1 541 ? 47.945 -32.014 2.966 1.00 29.25 541 THR A O 1
ATOM 4271 N N . SER A 1 542 ? 46.376 -31.567 1.499 1.00 35.66 542 SER A N 1
ATOM 4272 C CA . SER A 1 542 ? 45.875 -32.278 0.277 1.00 35.66 542 SER A CA 1
ATOM 4273 C C . SER A 1 542 ? 46.331 -33.755 0.146 1.00 35.66 542 SER A C 1
ATOM 4275 O O . SER A 1 542 ? 47.462 -34.014 0.545 1.00 35.66 542 SER A O 1
ATOM 4277 N N . PRO A 1 543 ? 45.564 -34.715 -0.456 1.00 47.69 543 PRO A N 1
ATOM 4278 C CA . PRO A 1 543 ? 44.528 -34.521 -1.503 1.00 47.69 543 PRO A CA 1
ATOM 4279 C C . PRO A 1 543 ? 43.295 -35.495 -1.513 1.00 47.69 543 PRO A C 1
ATOM 4281 O O . PRO A 1 543 ? 43.176 -36.377 -0.669 1.00 47.69 543 PRO A O 1
ATOM 4284 N N . SER A 1 544 ? 42.472 -35.397 -2.581 1.00 29.83 544 SER A N 1
ATOM 4285 C CA . SER A 1 544 ? 41.611 -36.456 -3.192 1.00 29.83 544 SER A CA 1
ATOM 4286 C C . SER A 1 544 ? 40.315 -36.902 -2.468 1.00 29.83 544 SER A C 1
ATOM 4288 O O . SER A 1 544 ? 40.278 -36.982 -1.250 1.00 29.83 544 SER A O 1
ATOM 4290 N N . SER A 1 545 ? 39.211 -37.293 -3.138 1.00 34.41 545 SER A N 1
ATOM 4291 C CA . SER A 1 545 ? 38.783 -37.183 -4.558 1.00 34.41 545 SER A CA 1
ATOM 4292 C C . SER A 1 545 ? 37.248 -37.414 -4.697 1.00 34.41 545 SER A C 1
ATOM 4294 O O . SER A 1 545 ? 36.625 -37.833 -3.721 1.00 34.41 545 SER A O 1
ATOM 4296 N N . PRO A 1 546 ? 36.607 -37.126 -5.856 1.00 43.09 546 PRO A N 1
ATOM 4297 C CA . PRO A 1 546 ? 35.141 -37.013 -5.975 1.00 43.09 546 PRO A CA 1
ATOM 4298 C C . PRO A 1 546 ? 34.407 -38.289 -6.442 1.00 43.09 546 PRO A C 1
ATOM 4300 O O . PRO A 1 546 ? 35.020 -39.249 -6.901 1.00 43.09 546 PRO A O 1
ATOM 4303 N N . LEU A 1 547 ? 33.066 -38.238 -6.420 1.00 30.33 547 LEU A N 1
ATOM 4304 C CA . LEU A 1 547 ? 32.172 -39.171 -7.122 1.00 30.33 547 LEU A CA 1
ATOM 4305 C C . LEU A 1 547 ? 31.301 -38.444 -8.162 1.00 30.33 547 LEU A C 1
ATOM 4307 O O . LEU A 1 547 ? 30.787 -37.352 -7.920 1.00 30.33 547 LEU A O 1
ATOM 4311 N N . HIS A 1 548 ? 31.136 -39.087 -9.315 1.00 33.22 548 HIS A N 1
ATOM 4312 C CA . HIS A 1 548 ? 30.285 -38.696 -10.441 1.00 33.22 548 HIS A CA 1
ATOM 4313 C C . HIS A 1 548 ? 29.938 -39.988 -11.195 1.00 33.22 548 HIS A C 1
ATOM 4315 O O . HIS A 1 548 ? 30.867 -40.747 -11.443 1.00 33.22 548 HIS A O 1
ATOM 4321 N N . LEU A 1 549 ? 28.655 -40.247 -11.493 1.00 32.66 549 LEU A N 1
ATOM 4322 C CA . LEU A 1 549 ? 28.056 -41.338 -12.308 1.00 32.66 549 LEU A CA 1
ATOM 4323 C C . LEU A 1 549 ? 26.536 -41.344 -11.977 1.00 32.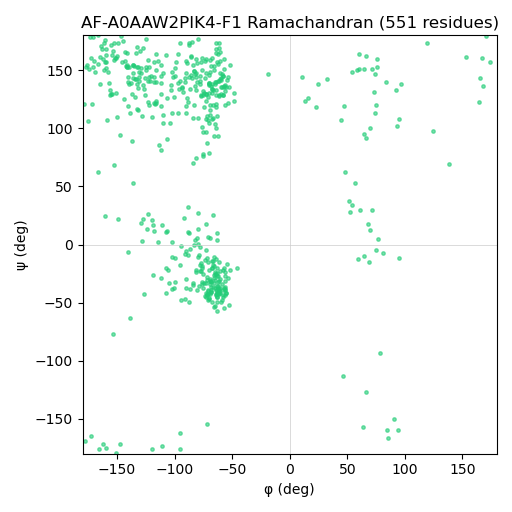66 549 LEU A C 1
ATOM 4325 O O . LEU A 1 549 ? 26.188 -41.113 -10.823 1.00 32.66 549 LEU A O 1
ATOM 4329 N N . GLN A 1 550 ? 25.575 -41.590 -12.876 1.00 32.81 550 GLN A N 1
ATOM 4330 C CA . GLN A 1 550 ? 25.605 -41.733 -14.340 1.00 32.81 550 GLN A CA 1
ATOM 4331 C C . GLN A 1 550 ? 24.215 -41.377 -14.926 1.00 32.81 550 GLN A C 1
ATOM 4333 O O . GLN A 1 550 ? 23.225 -41.351 -14.196 1.00 32.81 550 GLN A O 1
ATOM 4338 N N . HIS A 1 551 ? 24.133 -41.119 -16.236 1.00 32.69 551 HIS A N 1
ATOM 4339 C CA . HIS A 1 551 ? 22.864 -41.018 -16.975 1.00 32.69 551 HIS A CA 1
ATOM 4340 C C . HIS A 1 551 ? 22.075 -42.339 -16.987 1.00 32.69 551 HIS A C 1
ATOM 4342 O O . HIS A 1 551 ? 22.666 -43.416 -16.940 1.00 32.69 551 HIS A O 1
ATOM 4348 N N . ASN A 1 552 ? 20.759 -42.235 -17.200 1.00 40.16 552 ASN A N 1
ATOM 4349 C CA . ASN A 1 552 ? 19.936 -43.297 -17.779 1.00 40.16 552 ASN A CA 1
ATOM 4350 C C . ASN A 1 552 ? 19.226 -42.753 -19.026 1.00 40.16 552 ASN A C 1
ATOM 4352 O O . ASN A 1 552 ? 18.477 -41.789 -18.896 1.00 40.16 552 ASN A O 1
ATOM 4356 N N . ILE A 1 553 ? 19.466 -43.428 -20.159 1.00 47.97 553 ILE A N 1
ATOM 4357 C CA . ILE A 1 553 ? 18.750 -43.370 -21.454 1.00 47.97 553 ILE A CA 1
ATOM 4358 C C . ILE A 1 553 ? 18.530 -41.950 -22.005 1.00 47.97 553 ILE A C 1
ATOM 4360 O O . ILE A 1 553 ? 17.425 -41.394 -21.834 1.00 47.97 553 ILE A O 1
#

Radius of gyration: 39.14 Å; Cα contacts (8 Å, |Δi|>4): 732; chains: 1; bounding box: 113×100×102 Å

Organism: Sesamum radiatum (NCBI:txid300843)

Nearest PDB structures (foldseek):
  2zo0-assembly1_B  TM=9.328E-01  e=2.183E-20  Mus musculus
  3f8j-assembly1_B  TM=9.325E-01  e=2.455E-20  Mus musculus
  2zkf-assembly1_A  TM=9.232E-01  e=2.315E-20  Mus musculus
  3clz-assembly3_C  TM=9.264E-01  e=1.269E-19  Homo sapiens
  6vcs-assembly1_E  TM=8.834E-01  e=7.603E-17  Homo sapiens

Secondary structure (DSSP, 8-state):
--SS----HHHHHHHHHHHHHHHHHS-SPP----PPPSTTS-SS-B--TT-SSSGGGGPBP------S-TT--S---GGG-TTTSS---TT-EESSTTHHHHTSTT--SSSSEEEETTTEEEEEE-SS--TT-EE-SSEEEEEPS--S--TTT-S--SS--S---S-HHHHHHHHHHHHT--EEEEEETT-TT-TTS-SSSEEEEEEEEEEEEEEEE-TTSSEEEEEEEEE--SSPPTT---SS-----PPP--GGGGG-EEEEE--SPPSEEEETTTTEEEESSPPPPPSS------HHHHHHHHHHHHHHHT--HHHHHHHHHB-TTT-SBPSSEEE-TTS-EEEHHHHHHHTTT--SEEEEE-TTS-EEEEEEP--B-TTSS-B-TTGGGS----HHHHHHHHHHHHHHHHHHHHTTS------------------------------------------------------------------------------------------------------------------------------------

pLDDT: mean 71.48, std 27.24, range [22.59, 98.81]

Sequence (553 aa):
MAIQPRINSTLVAAIRMAKLSRSITSGGPQIVYRYLHNQDRPDKAFTTERAQRPGMANAASGRIFVTVPKDHFGPIPAENDPERNQGVLVGETWDMRMDCRQWGVHYPPVGGIGGKAHYGAQSIVISGGYEDDEDHGEWFIYTGSGGRDLSGNKRTNKEQSFDQEFKEKNQALRVSCDKGYPVRVVRSEKDKRSPYAPEKGYRYDGIYRIEKCWRKVGKQGFKVCRYLFVRCDNEPAPWTSDEHGDRPRDLPVIPELKRGIDVSERKDSPSWDYDEKECCWKWKKPPPPSEEKVVNINPEDRENARKVIRKAQTISMKEKLLKGFSCLICEKVMNLPLTTPCAHNFCKPCLENAFAGQTFSKERVCQNGRKLRSQKNVMKCPACPTDISEFLQNPQVNRELMEVIEKLQSELDKDENDGRSSDTEKNNSAKENHDALPGGDTTNLSNEEMELHDESSLKRKTSSPCHSAEHENTEISKKSKVDAGPESKVPMENPSDSNISQPPAAKGRGRPKGRRQKGVAKHEANGKSKEGQEAGEDGNTSPSSPLHLQHNI

Solvent-accessible surface area (backbone atoms only — not comparable to full-atom values): 35697 Å² total; per-residue (Å²): 133,81,94,68,82,76,75,36,61,46,60,55,37,49,56,50,48,57,54,50,50,55,66,63,74,46,88,60,82,79,85,72,81,77,82,71,56,59,88,75,38,54,83,52,67,41,71,54,97,84,40,92,46,80,69,76,86,43,39,44,67,35,23,55,65,40,71,67,61,97,72,55,61,48,82,51,50,29,92,32,18,85,85,78,57,67,35,64,57,66,55,48,71,38,80,44,53,47,51,38,26,21,61,57,61,36,64,50,71,75,65,51,60,33,55,41,44,91,81,19,27,26,14,40,49,51,47,60,78,49,91,71,49,46,72,64,77,62,33,32,39,45,60,50,68,76,22,44,71,46,74,92,82,46,93,71,50,92,59,73,76,42,62,36,62,78,48,56,57,35,22,0,47,44,42,14,22,55,41,18,36,35,21,25,38,28,33,16,38,62,17,85,85,39,89,74,34,38,92,64,37,30,28,31,65,37,31,26,30,30,61,39,35,29,30,35,72,38,90,88,68,34,36,34,34,39,32,38,35,33,58,57,24,61,60,42,49,84,87,54,96,56,99,47,34,60,72,97,70,85,80,80,89,61,76,68,60,84,65,44,41,81,70,44,65,50,83,60,80,50,24,46,42,78,34,88,89,79,74,38,56,42,73,75,38,82,79,81,80,72,84,69,76,84,76,77,77,46,73,64,54,56,50,48,51,48,52,50,53,48,49,66,68,64,55,49,68,69,57,54,40,39,76,36,42,37,11,83,82,77,58,44,60,46,57,62,27,27,67,45,98,83,45,51,50,30,20,44,70,58,56,53,59,76,48,61,94,62,62,66,56,44,83,41,79,46,95,83,73,52,79,47,80,65,40,75,45,84,39,54,42,97,90,45,91,53,70,39,55,68,54,70,75,67,76,64,64,38,58,75,62,39,56,54,50,54,49,57,48,59,52,48,66,45,58,69,50,71,75,71,78,85,90,76,85,82,86,81,89,87,87,82,89,80,90,86,88,86,88,85,80,89,82,89,86,80,88,88,87,79,86,84,91,81,89,81,83,88,86,87,80,88,86,83,82,88,87,88,79,91,87,79,90,85,88,89,87,90,90,83,89,89,90,93,84,84,90,88,81,89,88,91,90,84,81,90,80,84,89,84,90,83,88,88,89,90,88,87,87,90,88,89,86,86,89,88,83,86,80,88,80,87,87,79,88,83,88,83,87,82,86,82,88,79,90,85,90,84,86,80,82,88,83,89,84,90,89,87,88,79,89,80,136

Foldseek 3Di:
DDPDDQDQLLVVLLVVVVVVVVQVVPPDDNPPPDDQDLVNWDQAFAADPPDPDPDDPRTDQTHQQFPDDLLDAFFFALVRRPPPSHGADAFDFDQALSNCCSSSLHVDRAAFWRFFLVQATREGEAALQAPQWADDQQKTKDWDDDQDDCPPVRRHDHDGDAADDCDTRNSRHLVQQQAVTWYWYKYACRNPPDPLHDVHHIGTFGTWGFFKKFWDQDPNRHIIIITMIGDAAFDPGPPDPDPGGDDDDDDDDDPRCVRTHPMRGYDDPHQWDADPVVRHIDGPDDRDDDPPPPCPPDVVVVVVVVVVVVVVVPPPLLNSQLVSQAAPQPSHHADLWFQAPSSHIHHPVRQLVVCPPPDQWDWDADPVGDTDDIDGDFPADPVDRDGRSPCSVPGHGDVVSVVSSVVSVVVNVVVVVVVPPDDDDDDDDDDDDDDDDDDDDDDDDDDDDDDDDDDDDDDDDDDDDDDDDDDDDDDDDDDDDDDDDDDDDDDDDDDDDDDDDDDDDDDDDDDDDDDDDDDDDDDDDDDDDDDDYDDDDDDDDDDDDDDDDDDDD